Protein 6ZRN (pdb70)

Sequence (454 aa):
SLALHKVIMVGSGGVGKSALTLQFMYDEFVEDYEPTKADSYRKKVVLDGEEVQIDILDTAGLEDYAAIRDNYFRSGEGFLLVFSITEHESFTATAEFREQILRVKAEEDKIPLLVVGNKSDLEERRQVPVEEARSKAEEWGVQYVETSAKTRANVDKVFFDLMREIRTKKMSESLALHKVIMVGSSGGVGKSALTLQFMYDEFVEDYEPTKKADSYRKKVVLDGEEVQIDILDTAGLEDYAAIRDNYFRSGEGFLLVFSITEHESFTATAEFREQILRVVKAEEDKIPLLV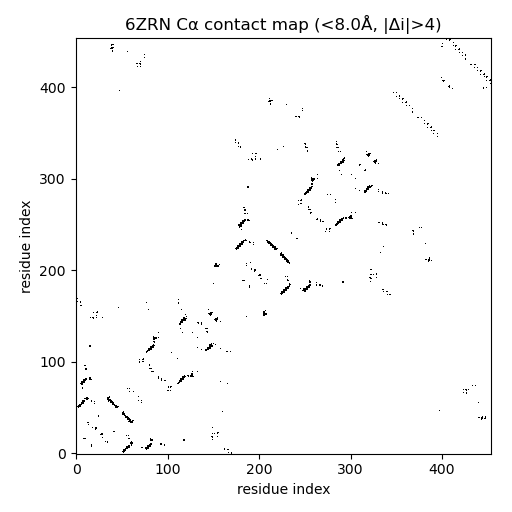VGNKSDLEERRQVPVEEARSKAEEWGVQYVETSAKTRRANVDKVFFDLMREIRTKKMSEQAGIKEEIRRQEFLLNSLHRDLQGGIKDLSKESSRMWEVLRILTALRRKLREGPLGSETQAGIKEEIRRQEFLLLNSLHRDLQGGIKDLSKESSRMWEVLRILTALRRKLR

B-factor: mean 30.76, std 12.09, range [12.63, 85.41]

Organism: Homo sapiens (NCBI:txid9606)

InterPro domains:
  IPR001806 Small GTPase [PF00071] (16-177)
  IPR001806 Small GTPase [PS51421] (10-206)
  IPR001806 Small GTPase [SM00174] (17-179)
  IPR005225 Small GTP-binding domain [TIGR00231] (16-169)
  IPR020849 Small GTPase, Ras-type [PTHR24070] (15-203)
  IPR027417 P-loop containing nucleoside triphosphate hydrolase [G3DSA:3.40.50.300] (8-185)
  IPR027417 P-loop containing nucleoside triphosphate hydrolase [SSF52540] (15-190)

Foldseek 3Di:
DLQEAEEEEDFAPPQCLVLLVCCVAPVDHDPDDDFDDKDKDKDWDQFPNRTHMYIYIYHGNPYDDLVVVLVSLLPHQAYEQEGEQLDVVRVVVSVVVVVSSCVSVVPDPDGQYEYEHEPVVVVVRGPHDPVNSQVVCVVVVHYYYYAYSVVGRCSVVVVSVSSVVSSVVVVVD/DLQEAEEEEAFAAPQCLVLLVCCVAPVDHDPDGDFDDKDKDKDWDQFPNRTHMYIYIYHGNDHPDLVVVLVSLLPHQAYEYTGEQLDVVRVVVSVVVVVSSCVSVVVDDPRQYEYEHEPVVVVVNGPHDPVNNCVVCVVVVHYYYYAYSVVGRCSVVVRSVSSVVSSVVVVVD/DVVLVVVLVVLVVVLVVLCVVPPPDDDDVVSVVVNVVSVVSNVVSVVVVVD/DLQPDQDLVSLVVSLVVLVVVLVVLCVVCVVPDDDVVSVVVNVVSVVSNVSSVVSND

Secondary structure (DSSP, 8-state):
-TTEEEEEEEE-TTSSHHHHHHHHHHS---------SEEEEEEEEEETTEEEEEEEEEE-TT-S-HHHHHHHHHH-SEEEEEEETT-HHHHHHHHHHHHHHHHHTTT-S---EEEEEE-GGGGGG--S-HHHHHHHHHHHT-EEEE--TTT-BTHHHHHHHHHHHHHHHHHH-/-TTEEEEEEE-STTSSHHHHHHHHHHS---S-B---SEEEEEEEEEETTEEEEEEEEEEPSS-S-HHHHHHHHHH-SEEEEEEETT-HHHHHHHHHHHHHHHHHTTT-SS--EEEEEE-GGGGGG--S-HHHHHHHHHHHT--EEE--TTT-TTHHHHHHHHHHHHHHHHHT-/-HHHHHHHHHHHHHHHHHHHHHTTPSP-HHHHHHHHHHHHHHHHHHHHHT-/-TT---SHHHHHHHHHHHHHHHHHHHHHHTT----HHHHHHHHHHHHHHHHHHHHH-

CATH classification: 3.40.50.300

Solvent-accessible surface area: 23017 Å² total; per-residue (Å²): 102,97,57,40,1,24,0,0,0,0,1,22,31,36,2,13,11,30,25,0,0,41,8,2,19,98,113,71,69,99,143,114,137,116,78,25,133,7,22,2,15,85,59,151,15,88,2,60,72,108,146,13,48,0,0,0,0,1,10,12,24,115,56,120,147,54,44,33,55,35,1,6,3,32,8,1,54,0,0,0,0,0,0,1,0,8,72,60,122,8,9,70,21,2,40,97,33,52,67,37,5,64,159,33,21,69,165,66,135,160,24,8,12,1,2,0,0,3,60,30,48,46,71,140,148,55,89,0,53,46,117,67,0,118,65,69,1,121,129,32,69,26,113,27,11,34,0,0,3,106,53,82,5,22,1,35,66,0,0,39,33,0,0,84,64,2,52,79,75,25,114,95,172,100,84,59,40,0,22,0,0,0,0,0,23,40,28,0,13,12,31,25,0,0,39,8,1,21,87,106,69,67,94,122,66,49,54,66,28,121,5,24,2,15,85,60,136,14,97,2,85,67,120,128,12,60,0,0,0,0,1,9,13,17,127,30,98,150,60,26,35,49,48,9,7,5,53,5,2,52,0,0,0,0,0,0,2,0,26,60,58,111,2,12,80,31,2,46,96,30,50,75,26,1,60,138,34,15,79,129,49,117,181,18,9,14,2,3,0,0,3,50,30,57,75,80,153,165,56,98,0,66,43,123,67,0,115,61,65,2,132,125,33,66,35,72,21,6,35,0,0,3,119,78,75,45,66,0,71,87,0,0,40,19,0,0,80,87,2,57,83,48,32,124,98,152,161,66,60,43,85,87,50,17,131,132,15,78,154,45,23,98,23,10,12,162,56,10,108,84,27,163,71,48,128,90,72,7,54,96,0,0,68,0,1,47,62,2,6,59,30,71,91,125,71,161,154,104,49,77,52,35,148,85,111,77,24,6,106,62,26,17,136,118,13,61,144,74,24,86,48,18,8,154,83,5,100,58,40,146,96,54,128,88,67,7,57,102,0,1,70,0,0,51,28,2,10,29,0,54,102,74,46,211

Nearest PDB structures (foldseek):
  6zqt-assembly2_B  TM=1.003E+00  e=2.811E-34  Homo sapiens
  1c1y-assembly1_A  TM=9.770E-01  e=7.452E-22  Homo sapiens
  7c7j-assembly2_B  TM=9.730E-01  e=6.985E-22  Homo sapiens
  3brw-assembly4_D  TM=9.735E-01  e=1.519E-21  Homo sapiens
  3kuc-assembly1_A  TM=9.618E-01  e=9.049E-22  Homo sapiens

Structure (mmCIF, N/CA/C/O backbone):
data_6ZRN
#
_entry.id   6ZRN
#
_cell.length_a   47.196
_cell.length_b   77.517
_cell.length_c   65.767
_cell.angle_alpha   90.000
_cell.angle_beta   90.070
_cell.angle_gamma   90.000
#
_symmetry.space_group_name_H-M   'P 1 21 1'
#
loop_
_entity.id
_entity.type
_entity.pdbx_description
1 polymer 'Ras-related protein Ral-B'
2 polymer 'RalA-binding protein 1'
3 non-polymer 'PHOSPHOAMINOPHOSPHONIC ACID-GUANYLATE ESTER'
4 non-polymer 'MAGNESIUM ION'
5 non-polymer GLYCEROL
6 water water
#
loop_
_atom_site.group_PDB
_atom_site.id
_atom_site.type_symbol
_atom_site.label_atom_id
_atom_site.label_alt_id
_atom_site.label_comp_id
_atom_site.label_asym_id
_atom_site.label_entity_id
_atom_site.label_seq_id
_atom_site.pdbx_PDB_ins_code
_atom_site.Cartn_x
_atom_site.Cartn_y
_atom_site.Cartn_z
_atom_site.occupancy
_atom_site.B_iso_or_equiv
_atom_site.auth_seq_id
_atom_site.auth_comp_id
_atom_site.auth_asym_id
_atom_site.auth_atom_id
_atom_site.pdbx_PDB_model_num
ATOM 1 N N . SER A 1 11 ? 16.767 8.706 -14.923 1.00 53.45 11 SER A N 1
ATOM 2 C CA . SER A 1 11 ? 15.862 7.566 -14.867 1.00 47.98 11 SER A CA 1
ATOM 3 C C . SER A 1 11 ? 15.164 7.482 -13.512 1.00 48.72 11 SER A C 1
ATOM 4 O O . SER A 1 11 ? 15.782 7.705 -12.469 1.00 44.25 11 SER A O 1
ATOM 7 N N . LEU A 1 12 ? 13.871 7.152 -13.533 1.00 45.19 12 LEU A N 1
ATOM 8 C CA . LEU A 1 12 ? 13.127 6.957 -12.296 1.00 48.25 12 LEU A CA 1
ATOM 9 C C . LEU A 1 12 ? 13.539 5.696 -11.551 1.00 47.18 12 LEU A C 1
ATOM 10 O O . LEU A 1 12 ? 13.103 5.501 -10.411 1.00 50.68 12 LEU A O 1
ATOM 15 N N . ALA A 1 13 ? 14.355 4.839 -12.159 1.00 46.88 13 ALA A N 1
ATOM 16 C CA . ALA A 1 13 ? 14.783 3.607 -11.512 1.00 42.66 13 ALA A CA 1
ATOM 17 C C . ALA A 1 13 ? 16.097 3.752 -10.755 1.00 40.67 13 ALA A C 1
ATOM 18 O O . ALA A 1 13 ? 16.480 2.826 -10.034 1.00 38.97 13 ALA A O 1
ATOM 20 N N . LEU A 1 14 ? 16.788 4.885 -10.883 1.00 34.82 14 LEU A N 1
ATOM 21 C CA . LEU A 1 14 ? 18.104 5.053 -10.278 1.00 35.61 14 LEU A CA 1
ATOM 22 C C . LEU A 1 14 ? 18.183 6.450 -9.687 1.00 34.20 14 LEU A C 1
ATOM 23 O O . LEU A 1 14 ? 18.045 7.434 -10.416 1.00 35.61 14 LEU A O 1
ATOM 28 N N . HIS A 1 15 ? 18.393 6.540 -8.375 1.00 28.53 15 HIS A N 1
ATOM 29 C CA . HIS A 1 15 ? 18.464 7.825 -7.685 1.00 28.32 15 HIS A CA 1
ATOM 30 C C . HIS A 1 15 ? 19.889 8.047 -7.189 1.00 30.44 15 HIS A C 1
ATOM 31 O O . HIS A 1 15 ? 20.413 7.232 -6.425 1.00 29.11 15 HIS A O 1
ATOM 38 N N . LYS A 1 16 ? 20.502 9.160 -7.608 1.00 25.59 16 LYS A N 1
ATOM 39 C CA . LYS A 1 16 ? 21.908 9.454 -7.325 1.00 21.48 16 LYS A CA 1
ATOM 40 C C . LYS A 1 16 ? 21.982 10.456 -6.173 1.00 26.32 16 LYS A C 1
ATOM 41 O O . LYS A 1 16 ? 21.645 11.631 -6.341 1.00 27.62 16 LYS A O 1
ATOM 47 N N . VAL A 1 17 ? 22.428 9.987 -5.008 1.00 22.33 17 VAL A N 1
ATOM 48 C CA . VAL A 1 17 ? 22.492 10.780 -3.786 1.00 21.25 17 VAL A CA 1
ATOM 49 C C . VAL A 1 17 ? 23.950 11.077 -3.460 1.00 19.71 17 VAL A C 1
ATOM 50 O O . VAL A 1 17 ? 24.806 10.189 -3.545 1.00 20.62 17 VAL A O 1
ATOM 54 N N . ILE A 1 18 ? 24.231 12.316 -3.041 1.00 18.26 18 ILE A N 1
ATOM 55 C CA . ILE A 1 18 ? 25.582 12.721 -2.655 1.00 18.56 18 ILE A CA 1
ATOM 56 C C . ILE A 1 18 ? 25.579 13.119 -1.189 1.00 18.16 18 ILE A C 1
ATOM 57 O O . ILE A 1 18 ? 24.737 13.913 -0.763 1.00 21.35 18 ILE A O 1
ATOM 62 N N . MET A 1 19 ? 26.522 12.574 -0.424 1.00 18.09 19 MET A N 1
ATOM 63 C CA . MET A 1 19 ? 26.712 12.976 0.966 1.00 20.60 19 MET A CA 1
ATOM 64 C C . MET A 1 19 ? 27.689 14.144 0.999 1.00 20.74 19 MET A C 1
ATOM 65 O O . MET A 1 19 ? 28.820 14.018 0.522 1.00 21.66 19 MET A O 1
ATOM 70 N N . VAL A 1 20 ? 27.264 15.266 1.584 1.00 19.59 20 VAL A N 1
ATOM 71 C CA . VAL A 1 20 ? 28.054 16.490 1.619 1.00 20.95 20 VAL A CA 1
ATOM 72 C C . VAL A 1 20 ? 28.165 16.978 3.059 1.00 18.36 20 VAL A C 1
ATOM 73 O O . VAL A 1 20 ? 27.194 16.929 3.821 1.00 21.36 20 VAL A O 1
ATOM 77 N N . GLY A 1 21 ? 29.350 17.427 3.439 1.00 19.26 21 GLY A N 1
ATOM 78 C CA . GLY A 1 21 ? 29.508 18.040 4.743 1.00 18.56 21 GLY A CA 1
ATOM 79 C C . GLY A 1 21 ? 30.940 17.968 5.210 1.00 17.72 21 GLY A C 1
ATOM 80 O O . GLY A 1 21 ? 31.792 17.344 4.590 1.00 22.04 21 GLY A O 1
ATOM 81 N N . SER A 1 22 ? 31.187 18.634 6.337 1.00 19.37 22 SER A N 1
ATOM 82 C CA . SER A 1 22 ? 32.549 18.752 6.847 1.00 22.30 22 SER A CA 1
ATOM 83 C C . SER A 1 22 ? 33.114 17.414 7.315 1.00 24.00 22 SER A C 1
ATOM 84 O O . SER A 1 22 ? 32.396 16.436 7.545 1.00 21.03 22 SER A O 1
ATOM 87 N N . GLY A 1 23 ? 34.435 17.394 7.465 1.00 21.52 23 GLY A N 1
ATOM 88 C CA . GLY A 1 23 ? 35.139 16.242 7.988 1.00 22.76 23 GLY A CA 1
ATOM 89 C C . GLY A 1 23 ? 34.647 15.774 9.343 1.00 22.70 23 GLY A C 1
ATOM 90 O O . GLY A 1 23 ? 34.432 16.579 10.260 1.00 23.29 23 GLY A O 1
ATOM 91 N N . GLY A 1 24 ? 34.439 14.468 9.477 1.00 18.56 24 GLY A N 1
ATOM 92 C CA . GLY A 1 24 ? 34.088 13.896 10.760 1.00 18.16 24 GLY A CA 1
ATOM 93 C C . GLY A 1 24 ? 32.634 13.990 11.173 1.00 18.09 24 GLY A C 1
ATOM 94 O O . GLY A 1 24 ? 32.314 13.606 12.300 1.00 20.34 24 GLY A O 1
ATOM 95 N N . VAL A 1 25 ? 31.734 14.456 10.309 1.00 16.31 25 VAL A N 1
ATOM 96 C CA . VAL A 1 25 ? 30.346 14.614 10.747 1.00 16.35 25 VAL A CA 1
ATOM 97 C C . VAL A 1 25 ? 29.547 13.318 10.733 1.00 16.19 25 VAL A C 1
ATOM 98 O O . VAL A 1 25 ? 28.470 13.272 11.340 1.00 15.66 25 VAL A O 1
ATOM 102 N N . GLY A 1 26 ? 30.024 12.287 10.044 1.00 16.92 26 GLY A N 1
ATOM 103 C CA . GLY A 1 26 ? 29.325 11.031 9.922 1.00 16.39 26 GLY A CA 1
ATOM 104 C C . GLY A 1 26 ? 28.752 10.703 8.547 1.00 18.29 26 GLY A C 1
ATOM 105 O O . GLY A 1 26 ? 27.825 9.886 8.475 1.00 14.74 26 GLY A O 1
ATOM 106 N N . LYS A 1 27 ? 29.241 11.330 7.471 1.00 16.18 27 LYS A N 1
ATOM 107 C CA . LYS A 1 27 ? 28.777 10.986 6.125 1.00 15.37 27 LYS A CA 1
ATOM 108 C C . LYS A 1 27 ? 28.971 9.501 5.834 1.00 18.33 27 LYS A C 1
ATOM 109 O O . LYS A 1 27 ? 28.046 8.808 5.382 1.00 15.81 27 LYS A O 1
ATOM 115 N N . SER A 1 28 ? 30.176 8.992 6.088 1.00 15.06 28 SER A N 1
ATOM 116 C CA . SER A 1 28 ? 30.452 7.592 5.793 1.00 15.56 28 SER A CA 1
ATOM 117 C C . SER A 1 28 ? 29.695 6.674 6.747 1.00 15.36 28 SER A C 1
ATOM 118 O O . SER A 1 28 ? 29.165 5.635 6.335 1.00 19.40 28 SER A O 1
ATOM 121 N N . ALA A 1 29 ? 29.635 7.054 8.024 1.00 18.07 29 ALA A N 1
ATOM 122 C CA . ALA A 1 29 ? 28.905 6.257 9.005 1.00 16.70 29 ALA A CA 1
ATOM 123 C C . ALA A 1 29 ? 27.429 6.130 8.644 1.00 15.26 29 ALA A C 1
ATOM 124 O O . ALA A 1 29 ? 26.863 5.039 8.727 1.00 17.62 29 ALA A O 1
ATOM 126 N N . LEU A 1 30 ? 26.796 7.215 8.202 1.00 15.36 30 LEU A N 1
ATOM 127 C CA . LEU A 1 30 ? 25.402 7.115 7.778 1.00 14.43 30 LEU A CA 1
ATOM 128 C C . LEU A 1 30 ? 25.261 6.212 6.560 1.00 16.20 30 LEU A C 1
ATOM 129 O O . LEU A 1 30 ? 24.349 5.369 6.502 1.00 15.24 30 LEU A O 1
ATOM 134 N N . THR A 1 31 ? 26.154 6.383 5.576 1.00 16.16 31 THR A N 1
ATOM 135 C CA . THR A 1 31 ? 26.130 5.563 4.366 1.00 16.42 31 THR A CA 1
ATOM 136 C C . THR A 1 31 ? 26.284 4.085 4.703 1.00 19.11 31 THR A C 1
ATOM 137 O O . THR A 1 31 ? 25.545 3.241 4.183 1.00 18.25 31 THR A O 1
ATOM 141 N N . LEU A 1 32 ? 27.251 3.748 5.565 1.00 17.93 32 LEU A N 1
ATOM 142 C CA . LEU A 1 32 ? 27.531 2.344 5.855 1.00 20.09 32 LEU A CA 1
ATOM 143 C C . LEU A 1 32 ? 26.453 1.707 6.735 1.00 18.77 32 LEU A C 1
ATOM 144 O O . LEU A 1 32 ? 26.210 0.494 6.634 1.00 18.18 32 LEU A O 1
ATOM 149 N N . GLN A 1 33 ? 25.833 2.485 7.626 1.00 16.70 33 GLN A N 1
ATOM 150 C CA . GLN A 1 33 ? 24.683 1.988 8.386 1.00 16.77 33 GLN A CA 1
ATOM 151 C C . GLN A 1 33 ? 23.517 1.698 7.448 1.00 18.72 33 GLN A C 1
ATOM 152 O O . GLN A 1 33 ? 22.906 0.632 7.508 1.00 21.69 33 GLN A O 1
ATOM 158 N N . PHE A 1 34 ? 23.236 2.619 6.521 1.00 18.30 34 PHE A N 1
ATOM 159 C CA . PHE A 1 34 ? 22.175 2.380 5.549 1.00 19.50 34 PHE A CA 1
ATOM 160 C C . PHE A 1 34 ? 22.489 1.185 4.651 1.00 25.64 34 PHE A C 1
ATOM 161 O O . PHE A 1 34 ? 21.618 0.333 4.414 1.00 22.29 34 PHE A O 1
ATOM 169 N N . MET A 1 35 ? 23.736 1.097 4.155 1.00 20.46 35 MET A N 1
ATOM 170 C CA . MET A 1 35 ? 24.104 0.080 3.167 1.00 20.88 35 MET A CA 1
ATOM 171 C C . MET A 1 35 ? 24.149 -1.309 3.787 1.00 23.10 35 MET A C 1
ATOM 172 O O . MET A 1 35 ? 23.590 -2.264 3.236 1.00 25.06 35 MET A O 1
ATOM 177 N N . TYR A 1 36 ? 24.809 -1.433 4.937 1.00 21.45 36 TYR A N 1
ATOM 178 C CA . TYR A 1 36 ? 25.229 -2.723 5.463 1.00 23.06 36 TYR A CA 1
ATOM 179 C C . TYR A 1 36 ? 24.837 -2.973 6.909 1.00 27.62 36 TYR A C 1
ATOM 180 O O . TYR A 1 36 ? 25.218 -4.017 7.454 1.00 28.16 36 TYR A O 1
ATOM 189 N N . ASP A 1 37 ? 24.103 -2.052 7.548 1.00 23.95 37 ASP A N 1
ATOM 190 C CA . ASP A 1 37 ? 23.676 -2.191 8.936 1.00 25.88 37 ASP A CA 1
ATOM 191 C C . ASP A 1 37 ? 24.851 -2.331 9.898 1.00 29.32 37 ASP A C 1
ATOM 192 O O . ASP A 1 37 ? 24.757 -3.022 10.914 1.00 33.71 37 ASP A O 1
ATOM 197 N N . GLU A 1 38 ? 25.959 -1.667 9.594 1.00 25.29 38 GLU A N 1
ATOM 198 C CA . GLU A 1 38 ? 27.151 -1.714 10.425 1.00 31.33 38 GLU A CA 1
ATOM 199 C C . GLU A 1 38 ? 27.522 -0.311 10.886 1.00 27.80 38 GLU A C 1
ATOM 200 O O . GLU A 1 38 ? 27.211 0.675 10.218 1.00 27.34 38 GLU A O 1
ATOM 206 N N . PHE A 1 39 ? 28.192 -0.242 12.036 1.00 25.95 39 PHE A N 1
ATOM 207 C CA . PHE A 1 39 ? 28.745 1.001 12.559 1.00 24.46 39 PHE A CA 1
ATOM 208 C C . PHE A 1 39 ? 30.009 0.682 13.344 1.00 25.20 39 PHE A C 1
ATOM 209 O O . PHE A 1 39 ? 29.999 -0.195 14.214 1.00 28.50 39 PHE A O 1
ATOM 217 N N . VAL A 1 40 ? 31.076 1.416 13.065 1.00 28.95 40 VAL A N 1
ATOM 218 C CA . VAL A 1 40 ? 32.294 1.337 13.860 1.00 33.77 40 VAL A CA 1
ATOM 219 C C . VAL A 1 40 ? 32.726 2.746 14.230 1.00 29.92 40 VAL A C 1
ATOM 220 O O . VAL A 1 40 ? 32.476 3.711 13.497 1.00 27.91 40 VAL A O 1
ATOM 224 N N . GLU A 1 41 ? 33.360 2.863 15.394 1.00 30.61 41 GLU A N 1
ATOM 225 C CA . GLU A 1 41 ? 33.840 4.160 15.847 1.00 37.46 41 GLU A CA 1
ATOM 226 C C . GLU A 1 41 ? 35.162 4.554 15.207 1.00 33.14 41 GLU A C 1
ATOM 227 O O . GLU A 1 41 ? 35.581 5.707 15.347 1.00 36.02 41 GLU A O 1
ATOM 233 N N . ASP A 1 42 ? 35.821 3.640 14.493 1.00 27.85 42 ASP A N 1
ATOM 234 C CA . ASP A 1 42 ? 37.116 3.955 13.908 1.00 30.23 42 ASP A CA 1
ATOM 235 C C . ASP A 1 42 ? 36.946 4.983 12.796 1.00 32.96 42 ASP A C 1
ATOM 236 O O . ASP A 1 42 ? 36.120 4.813 11.894 1.00 40.10 42 ASP A O 1
ATOM 241 N N . TYR A 1 43 ? 37.726 6.054 12.866 1.00 21.66 43 TYR A N 1
ATOM 242 C CA . TYR A 1 43 ? 37.669 7.120 11.873 1.00 22.50 43 TYR A CA 1
ATOM 243 C C . TYR A 1 43 ? 38.686 6.853 10.767 1.00 28.80 43 TYR A C 1
ATOM 244 O O . TYR A 1 43 ? 39.893 6.775 11.027 1.00 26.42 43 TYR A O 1
ATOM 253 N N . GLU A 1 44 ? 38.201 6.749 9.537 1.00 23.38 44 GLU A N 1
ATOM 254 C CA . GLU A 1 44 ? 39.052 6.722 8.350 1.00 24.80 44 GLU A CA 1
ATOM 255 C C . GLU A 1 44 ? 38.546 7.825 7.437 1.00 23.28 44 GLU A C 1
ATOM 256 O O . GLU A 1 44 ? 37.457 7.681 6.848 1.00 23.34 44 GLU A O 1
ATOM 262 N N . PRO A 1 45 ? 39.273 8.935 7.300 1.00 22.91 45 PRO A N 1
ATOM 263 C CA . PRO A 1 45 ? 38.783 10.013 6.436 1.00 19.80 45 PRO A CA 1
ATOM 264 C C . PRO A 1 45 ? 38.648 9.521 5.007 1.00 26.88 45 PRO A C 1
ATOM 265 O O . PRO A 1 45 ? 39.474 8.756 4.505 1.00 24.50 45 PRO A O 1
ATOM 269 N N . THR A 1 46 ? 37.575 9.950 4.366 1.00 21.15 46 THR A N 1
ATOM 270 C CA . THR A 1 46 ? 37.256 9.487 3.029 1.00 20.56 46 THR A CA 1
ATOM 271 C C . THR A 1 46 ? 38.021 10.308 1.996 1.00 21.24 46 THR A C 1
ATOM 272 O O . THR A 1 46 ? 38.300 11.493 2.195 1.00 22.67 46 THR A O 1
ATOM 276 N N . LYS A 1 47 ? 38.392 9.649 0.899 1.00 24.17 47 LYS A N 1
ATOM 277 C CA . LYS A 1 47 ? 38.781 10.358 -0.316 1.00 28.52 47 LYS A CA 1
ATOM 278 C C . LYS A 1 47 ? 37.578 10.522 -1.235 1.00 23.96 47 LYS A C 1
ATOM 279 O O . LYS A 1 47 ? 37.128 11.641 -1.490 1.00 27.30 47 LYS A O 1
ATOM 285 N N . ALA A 1 48 ? 37.039 9.408 -1.725 1.00 22.48 48 ALA A N 1
ATOM 286 C CA . ALA A 1 48 ? 35.721 9.367 -2.342 1.00 23.22 48 ALA A CA 1
ATOM 287 C C . ALA A 1 48 ? 35.316 7.908 -2.444 1.00 19.45 48 ALA A C 1
ATOM 288 O O . ALA A 1 48 ? 36.128 7.064 -2.849 1.00 23.19 48 ALA A O 1
ATOM 290 N N . ASP A 1 49 ? 34.088 7.595 -2.050 1.00 21.74 49 ASP A N 1
ATOM 291 C CA . ASP A 1 49 ? 33.581 6.238 -2.108 1.00 19.68 49 ASP A CA 1
ATOM 292 C C . ASP A 1 49 ? 32.185 6.246 -2.714 1.00 21.01 49 ASP A C 1
ATOM 293 O O . ASP A 1 49 ? 31.487 7.263 -2.716 1.00 20.88 49 ASP A O 1
ATOM 298 N N . SER A 1 50 ? 31.770 5.093 -3.237 1.00 18.19 50 SER A N 1
ATOM 299 C CA . SER A 1 50 ? 30.451 5.020 -3.844 1.00 19.31 50 SER A CA 1
ATOM 300 C C . SER A 1 50 ? 29.864 3.636 -3.634 1.00 21.97 50 SER A C 1
ATOM 301 O O . SER A 1 50 ? 30.593 2.655 -3.482 1.00 19.27 50 SER A O 1
ATOM 304 N N . TYR A 1 51 ? 28.532 3.589 -3.624 1.00 20.46 51 TYR A N 1
ATOM 305 C CA . TYR A 1 51 ? 27.756 2.410 -3.269 1.00 19.44 51 TYR A CA 1
ATOM 306 C C . TYR A 1 51 ? 26.494 2.396 -4.114 1.00 23.40 51 TYR A C 1
ATOM 307 O O . TYR A 1 51 ? 26.024 3.434 -4.581 1.00 21.93 51 TYR A O 1
ATOM 316 N N . ARG A 1 52 ? 25.938 1.199 -4.300 1.00 24.44 52 ARG A N 1
ATOM 317 C CA . ARG A 1 52 ? 24.659 1.037 -4.981 1.00 22.04 52 ARG A CA 1
ATOM 318 C C . ARG A 1 52 ? 23.864 -0.033 -4.246 1.00 23.00 52 ARG A C 1
ATOM 319 O O . ARG A 1 52 ? 24.420 -1.073 -3.881 1.00 23.81 52 ARG A O 1
ATOM 327 N N . LYS A 1 53 ? 22.578 0.225 -4.029 1.00 24.48 53 LYS A N 1
ATOM 328 C CA . LYS A 1 53 ? 21.706 -0.691 -3.304 1.00 30.22 53 LYS A CA 1
ATOM 329 C C . LYS A 1 53 ? 20.363 -0.765 -4.009 1.00 32.35 53 LYS A C 1
ATOM 330 O O . LYS A 1 53 ? 19.864 0.242 -4.518 1.00 25.19 53 LYS A O 1
ATOM 336 N N . LYS A 1 54 ? 19.781 -1.960 -4.037 1.00 30.27 54 LYS A N 1
ATOM 337 C CA . LYS A 1 54 ? 18.411 -2.136 -4.496 1.00 28.15 54 LYS A CA 1
ATOM 338 C C . LYS A 1 54 ? 17.488 -2.019 -3.293 1.00 31.48 54 LYS A C 1
ATOM 339 O O . LYS A 1 54 ? 17.706 -2.673 -2.269 1.00 33.43 54 LYS A O 1
ATOM 345 N N . VAL A 1 55 ? 16.474 -1.164 -3.408 1.00 29.00 55 VAL A N 1
ATOM 346 C CA . VAL A 1 55 ? 15.524 -0.917 -2.334 1.00 31.83 55 VAL A CA 1
ATOM 347 C C . VAL A 1 55 ? 14.131 -0.871 -2.944 1.00 32.06 55 VAL A C 1
ATOM 348 O O . VAL A 1 55 ? 13.963 -0.795 -4.161 1.00 34.57 55 VAL A O 1
ATOM 352 N N . VAL A 1 56 ? 13.127 -0.922 -2.082 1.00 36.70 56 VAL A N 1
ATOM 353 C CA . VAL A 1 56 ? 11.739 -0.778 -2.498 1.00 41.86 56 VAL A CA 1
ATOM 354 C C . VAL A 1 56 ? 11.236 0.540 -1.936 1.00 35.35 56 VAL A C 1
ATOM 355 O O . VAL A 1 56 ? 11.122 0.711 -0.715 1.00 36.71 56 VAL A O 1
ATOM 359 N N . LEU A 1 57 ? 10.934 1.472 -2.822 1.00 40.51 57 LEU A N 1
ATOM 360 C CA . LEU A 1 57 ? 10.482 2.800 -2.445 1.00 41.67 57 LEU A CA 1
ATOM 361 C C . LEU A 1 57 ? 9.007 2.899 -2.807 1.00 38.49 57 LEU A C 1
ATOM 362 O O . LEU A 1 57 ? 8.654 2.921 -3.991 1.00 43.45 57 LEU A O 1
ATOM 367 N N . ASP A 1 58 ? 8.152 2.944 -1.787 1.00 47.38 58 ASP A N 1
ATOM 368 C CA . ASP A 1 58 ? 6.709 3.076 -1.979 1.00 46.85 58 ASP A CA 1
ATOM 369 C C . ASP A 1 58 ? 6.180 1.998 -2.923 1.00 47.19 58 ASP A C 1
ATOM 370 O O . ASP A 1 58 ? 5.471 2.271 -3.894 1.00 48.87 58 ASP A O 1
ATOM 375 N N . GLY A 1 59 ? 6.565 0.755 -2.641 1.00 47.94 59 GLY A N 1
ATOM 376 C CA . GLY A 1 59 ? 6.131 -0.382 -3.417 1.00 49.57 59 GLY A CA 1
ATOM 377 C C . GLY A 1 59 ? 6.816 -0.569 -4.753 1.00 47.99 59 GLY A C 1
ATOM 378 O O . GLY A 1 59 ? 6.458 -1.501 -5.481 1.00 47.86 59 GLY A O 1
ATOM 379 N N . GLU A 1 60 ? 7.787 0.269 -5.102 1.00 47.16 60 GLU A N 1
ATOM 380 C CA . GLU A 1 60 ? 8.457 0.191 -6.393 1.00 43.23 60 GLU A CA 1
ATOM 381 C C . GLU A 1 60 ? 9.926 -0.164 -6.212 1.00 46.42 60 GLU A C 1
ATOM 382 O O . GLU A 1 60 ? 10.615 0.405 -5.359 1.00 42.03 60 GLU A O 1
ATOM 388 N N . GLU A 1 61 ? 10.398 -1.104 -7.027 1.00 41.21 61 GLU A N 1
ATOM 389 C CA . GLU A 1 61 ? 11.776 -1.577 -6.964 1.00 47.87 61 GLU A CA 1
ATOM 390 C C . GLU A 1 61 ? 12.682 -0.577 -7.672 1.00 39.13 61 GLU A C 1
ATOM 391 O O . GLU A 1 61 ? 12.530 -0.340 -8.873 1.00 45.18 61 GLU A O 1
ATOM 397 N N . VAL A 1 62 ? 13.619 0.016 -6.928 1.00 40.03 62 VAL A N 1
ATOM 398 C CA . VAL A 1 62 ? 14.516 1.041 -7.448 1.00 33.33 62 VAL A CA 1
ATOM 399 C C . VAL A 1 62 ? 15.935 0.756 -6.966 1.00 31.17 62 VAL A C 1
ATOM 400 O O . VAL A 1 62 ? 16.171 -0.092 -6.105 1.00 36.29 62 VAL A O 1
ATOM 404 N N . GLN A 1 63 ? 16.887 1.491 -7.531 1.00 29.37 63 GLN A N 1
ATOM 405 C CA . GLN A 1 63 ? 18.267 1.456 -7.077 1.00 30.61 63 GLN A CA 1
ATOM 406 C C . GLN A 1 63 ? 18.677 2.839 -6.587 1.00 28.73 63 GLN A C 1
ATOM 407 O O . GLN A 1 63 ? 18.343 3.858 -7.205 1.00 30.31 63 GLN A O 1
ATOM 413 N N . ILE A 1 64 ? 19.389 2.874 -5.466 1.00 26.00 64 ILE A N 1
ATOM 414 C CA . ILE A 1 64 ? 19.999 4.098 -4.970 1.00 22.98 64 ILE A CA 1
ATOM 415 C C . ILE A 1 64 ? 21.511 3.995 -5.137 1.00 26.34 64 ILE A C 1
ATOM 416 O O . ILE A 1 64 ? 22.124 2.979 -4.782 1.00 25.50 64 ILE A O 1
ATOM 421 N N . ASP A 1 65 ? 22.098 5.026 -5.728 1.00 25.20 65 ASP A N 1
ATOM 422 C CA . ASP A 1 65 ? 23.540 5.184 -5.830 1.00 22.54 65 ASP A CA 1
ATOM 423 C C . ASP A 1 65 ? 23.920 6.276 -4.841 1.00 21.97 65 ASP A C 1
ATOM 424 O O . ASP A 1 65 ? 23.276 7.323 -4.805 1.00 25.08 65 ASP A O 1
ATOM 429 N N . ILE A 1 66 ? 24.939 6.030 -4.028 1.00 21.99 66 ILE A N 1
ATOM 430 C CA . ILE A 1 66 ? 25.393 7.012 -3.051 1.00 19.75 66 ILE A CA 1
ATOM 431 C C . ILE A 1 66 ? 26.848 7.333 -3.347 1.00 19.26 66 ILE A C 1
ATOM 432 O O . ILE A 1 66 ? 27.681 6.422 -3.415 1.00 20.51 66 ILE A O 1
ATOM 437 N N . LEU A 1 67 ? 27.157 8.621 -3.495 1.00 20.52 67 LEU A N 1
ATOM 438 C CA . LEU A 1 67 ? 28.534 9.084 -3.524 1.00 19.13 67 LEU A CA 1
ATOM 439 C C . LEU A 1 67 ? 28.850 9.738 -2.180 1.00 17.11 67 LEU A C 1
ATOM 440 O O . LEU A 1 67 ? 28.223 10.731 -1.791 1.00 19.99 67 LEU A O 1
ATOM 445 N N . ASP A 1 68 ? 29.846 9.188 -1.502 1.00 19.67 68 ASP A N 1
ATOM 446 C CA . ASP A 1 68 ? 30.284 9.627 -0.183 1.00 22.20 68 ASP A CA 1
ATOM 447 C C . ASP A 1 68 ? 31.557 10.449 -0.395 1.00 23.52 68 ASP A C 1
ATOM 448 O O . ASP A 1 68 ? 32.606 9.906 -0.769 1.00 21.66 68 ASP A O 1
ATOM 453 N N . THR A 1 69 ? 31.458 11.763 -0.196 1.00 18.71 69 THR A N 1
ATOM 454 C CA . THR A 1 69 ? 32.547 12.675 -0.529 1.00 24.18 69 THR A CA 1
ATOM 455 C C . THR A 1 69 ? 33.498 12.871 0.651 1.00 26.54 69 THR A C 1
ATOM 456 O O . THR A 1 69 ? 33.204 12.523 1.797 1.00 23.68 69 THR A O 1
ATOM 460 N N . ALA A 1 70 ? 34.658 13.451 0.351 1.00 22.59 70 ALA A N 1
ATOM 461 C CA . ALA A 1 70 ? 35.618 13.836 1.380 1.00 27.37 70 ALA A CA 1
ATOM 462 C C . ALA A 1 70 ? 35.207 15.165 2.000 1.00 25.24 70 ALA A C 1
ATOM 463 O O . ALA A 1 70 ? 35.009 16.154 1.288 1.00 26.69 70 ALA A O 1
ATOM 465 N N . GLY A 1 71 ? 35.083 15.189 3.329 1.00 21.56 71 GLY A N 1
ATOM 466 C CA . GLY A 1 71 ? 34.968 16.458 4.029 1.00 22.64 71 GLY A CA 1
ATOM 467 C C . GLY A 1 71 ? 36.269 17.232 4.026 1.00 23.69 71 GLY A C 1
ATOM 468 O O . GLY A 1 71 ? 36.263 18.458 4.138 1.00 28.88 71 GLY A O 1
ATOM 469 N N . LEU A 1 72 ? 37.395 16.532 3.888 1.00 23.52 72 LEU A N 1
ATOM 470 C CA . LEU A 1 72 ? 38.703 17.171 3.793 1.00 24.24 72 LEU A CA 1
ATOM 471 C C . LEU A 1 72 ? 39.230 17.080 2.364 1.00 31.43 72 LEU A C 1
ATOM 472 O O . LEU A 1 72 ? 40.345 16.597 2.136 1.00 42.09 72 LEU A O 1
ATOM 477 N N . GLU A 1 73 ? 38.441 17.550 1.401 1.00 33.66 73 GLU A N 1
ATOM 478 C CA . GLU A 1 73 ? 38.796 17.442 -0.011 1.00 37.08 73 GLU A CA 1
ATOM 479 C C . GLU A 1 73 ? 39.864 18.469 -0.385 1.00 48.47 73 GLU A C 1
ATOM 480 O O . GLU A 1 73 ? 39.899 19.585 0.143 1.00 46.43 73 GLU A O 1
ATOM 486 N N . ASP A 1 74 ? 40.741 18.074 -1.313 1.00 49.97 74 ASP A N 1
ATOM 487 C CA . ASP A 1 74 ? 41.885 18.901 -1.692 1.00 53.30 74 ASP A CA 1
ATOM 488 C C . ASP A 1 74 ? 41.524 19.930 -2.761 1.00 47.48 74 ASP A C 1
ATOM 489 O O . ASP A 1 74 ? 41.749 21.130 -2.582 1.00 53.23 74 ASP A O 1
ATOM 494 N N . TYR A 1 75 ? 40.973 19.479 -3.886 1.00 46.05 75 TYR A N 1
ATOM 495 C CA . TYR A 1 75 ? 40.801 20.316 -5.068 1.00 43.62 75 TYR A CA 1
ATOM 496 C C . TYR A 1 75 ? 39.332 20.659 -5.269 1.00 32.55 75 TYR A C 1
ATOM 497 O O . TYR A 1 75 ? 38.468 19.774 -5.221 1.00 33.52 75 TYR A O 1
ATOM 506 N N . ALA A 1 76 ? 39.058 21.944 -5.514 1.00 32.97 76 ALA A N 1
ATOM 507 C CA . ALA A 1 76 ? 37.693 22.379 -5.790 1.00 32.43 76 ALA A CA 1
ATOM 508 C C . ALA A 1 76 ? 37.158 21.788 -7.089 1.00 32.64 76 ALA A C 1
ATOM 509 O O . ALA A 1 76 ? 35.950 21.551 -7.206 1.00 33.26 76 ALA A O 1
ATOM 511 N N . ALA A 1 77 ? 38.027 21.548 -8.075 1.00 30.85 77 ALA A N 1
ATOM 512 C CA . ALA A 1 77 ? 37.562 20.958 -9.327 1.00 29.67 77 ALA A CA 1
ATOM 513 C C . ALA A 1 77 ? 37.025 19.550 -9.109 1.00 25.94 77 ALA A C 1
ATOM 514 O O . ALA A 1 77 ? 36.014 19.168 -9.712 1.00 25.87 77 ALA A O 1
ATOM 516 N N . ILE A 1 78 ? 37.693 18.765 -8.251 1.00 29.55 78 ILE A N 1
ATOM 517 C CA . ILE A 1 78 ? 37.228 17.415 -7.926 1.00 29.04 78 ILE A CA 1
ATOM 518 C C . ILE A 1 78 ? 35.886 17.480 -7.207 1.00 28.04 78 ILE A C 1
ATOM 519 O O . ILE A 1 78 ? 34.932 16.775 -7.558 1.00 25.21 78 ILE A O 1
ATOM 524 N N . ARG A 1 79 ? 35.800 18.331 -6.184 1.00 27.41 79 ARG A N 1
ATOM 525 C CA . ARG A 1 79 ? 34.540 18.523 -5.474 1.00 27.55 79 ARG A CA 1
ATOM 526 C C . ARG A 1 79 ? 33.426 18.931 -6.430 1.00 25.58 79 ARG A C 1
ATOM 527 O O . ARG A 1 79 ? 32.310 18.402 -6.356 1.00 25.35 79 ARG A O 1
ATOM 535 N N . ASP A 1 80 ? 33.717 19.854 -7.350 1.00 25.02 80 ASP A N 1
ATOM 536 C CA . ASP A 1 80 ? 32.691 20.334 -8.269 1.00 27.22 80 ASP A CA 1
ATOM 537 C C . ASP A 1 80 ? 32.235 19.239 -9.224 1.00 25.62 80 ASP A C 1
ATOM 538 O O . ASP A 1 80 ? 31.051 19.183 -9.583 1.00 26.75 80 ASP A O 1
ATOM 543 N N . ASN A 1 81 ? 33.155 18.365 -9.658 1.00 23.65 81 ASN A N 1
ATOM 544 C CA . ASN A 1 81 ? 32.763 17.252 -10.521 1.00 25.18 81 ASN A CA 1
ATOM 545 C C . ASN A 1 81 ? 31.778 16.328 -9.808 1.00 26.24 81 ASN A C 1
ATOM 546 O O . ASN A 1 81 ? 30.797 15.864 -10.406 1.00 23.12 81 ASN A O 1
ATOM 551 N N . TYR A 1 82 ? 32.044 16.018 -8.539 1.00 24.30 82 TYR A N 1
ATOM 552 C CA . TYR A 1 82 ? 31.130 15.166 -7.785 1.00 27.00 82 TYR A CA 1
ATOM 553 C C . TYR A 1 82 ? 29.773 15.838 -7.610 1.00 24.86 82 TYR A C 1
ATOM 554 O O . TYR A 1 82 ? 28.734 15.252 -7.931 1.00 27.38 82 TYR A O 1
ATOM 563 N N . PHE A 1 83 ? 29.764 17.082 -7.121 1.00 24.70 83 PHE A N 1
ATOM 564 C CA . PHE A 1 83 ? 28.500 17.777 -6.881 1.00 28.48 83 PHE A CA 1
ATOM 565 C C . PHE A 1 83 ? 27.659 17.864 -8.150 1.00 26.80 83 PHE A C 1
ATOM 566 O O . PHE A 1 83 ? 26.438 17.687 -8.106 1.00 27.28 83 PHE A O 1
ATOM 574 N N . ARG A 1 84 ? 28.299 18.131 -9.293 1.00 25.93 84 ARG A N 1
ATOM 575 C CA . ARG A 1 84 ? 27.576 18.267 -10.557 1.00 29.27 84 ARG A CA 1
ATOM 576 C C . ARG A 1 84 ? 26.835 16.994 -10.938 1.00 29.47 84 ARG A C 1
ATOM 577 O O . ARG A 1 84 ? 25.777 17.056 -11.577 1.00 30.60 84 ARG A O 1
ATOM 585 N N . SER A 1 85 ? 27.376 15.837 -10.573 1.00 27.89 85 SER A N 1
ATOM 586 C CA . SER A 1 85 ? 26.808 14.565 -10.993 1.00 28.16 85 SER A CA 1
ATOM 587 C C . SER A 1 85 ? 25.643 14.107 -10.124 1.00 26.15 85 SER A C 1
ATOM 588 O O . SER A 1 85 ? 24.958 13.148 -10.494 1.00 31.45 85 SER A O 1
ATOM 591 N N . GLY A 1 86 ? 25.410 14.742 -8.981 1.00 26.28 86 GLY A N 1
ATOM 592 C CA . GLY A 1 86 ? 24.354 14.300 -8.098 1.00 27.45 86 GLY A CA 1
ATOM 593 C C . GLY A 1 86 ? 22.979 14.766 -8.534 1.00 26.09 86 GLY A C 1
ATOM 594 O O . GLY A 1 86 ? 22.818 15.779 -9.216 1.00 32.55 86 GLY A O 1
ATOM 595 N N . GLU A 1 87 ? 21.971 13.994 -8.128 1.00 25.74 87 GLU A N 1
ATOM 596 C CA . GLU A 1 87 ? 20.571 14.369 -8.272 1.00 26.86 87 GLU A CA 1
ATOM 597 C C . GLU A 1 87 ? 19.963 14.914 -6.989 1.00 28.63 87 GLU A C 1
ATOM 598 O O . GLU A 1 87 ? 19.036 15.723 -7.053 1.00 30.61 87 GLU A O 1
ATOM 604 N N . GLY A 1 88 ? 20.447 14.483 -5.827 1.00 25.54 88 GLY A N 1
ATOM 605 C CA . GLY A 1 88 ? 19.994 15.031 -4.560 1.00 25.21 88 GLY A CA 1
ATOM 606 C C . GLY A 1 88 ? 21.106 14.946 -3.538 1.00 20.76 88 GLY A C 1
ATOM 607 O O . GLY A 1 88 ? 22.065 14.183 -3.695 1.00 22.81 88 GLY A O 1
ATOM 608 N N . PHE A 1 89 ? 20.973 15.742 -2.484 1.00 22.00 89 PHE A N 1
ATOM 609 C CA . PHE A 1 89 ? 22.078 15.967 -1.564 1.00 21.04 89 PHE A CA 1
ATOM 610 C C . PHE A 1 89 ? 21.632 15.786 -0.122 1.00 20.22 89 PHE A C 1
ATOM 611 O O . PHE A 1 89 ? 20.610 16.340 0.300 1.00 19.46 89 PHE A O 1
ATOM 619 N N . LEU A 1 90 ? 22.378 14.964 0.616 1.00 18.17 90 LEU A N 1
ATOM 620 C CA . LEU A 1 90 ? 22.285 14.947 2.066 1.00 17.59 90 LEU A CA 1
ATOM 621 C C . LEU A 1 90 ? 23.372 15.867 2.597 1.00 17.94 90 LEU A C 1
ATOM 622 O O . LEU A 1 90 ? 24.565 15.548 2.515 1.00 20.71 90 LEU A O 1
ATOM 627 N N . LEU A 1 91 ? 22.960 16.999 3.146 1.00 16.90 91 LEU A N 1
ATOM 628 C CA . LEU A 1 91 ? 23.883 17.996 3.671 1.00 19.24 91 LEU A CA 1
ATOM 629 C C . LEU A 1 91 ? 23.977 17.760 5.173 1.00 16.79 91 LEU A C 1
ATOM 630 O O . LEU A 1 91 ? 23.061 18.116 5.927 1.00 21.49 91 LEU A O 1
ATOM 635 N N . VAL A 1 92 ? 25.098 17.199 5.605 1.00 16.79 92 VAL A N 1
ATOM 636 C CA . VAL A 1 92 ? 25.230 16.621 6.937 1.00 17.33 92 VAL A CA 1
ATOM 637 C C . VAL A 1 92 ? 26.128 17.513 7.775 1.00 16.64 92 VAL A C 1
ATOM 638 O O . VAL A 1 92 ? 27.173 17.981 7.305 1.00 18.59 92 VAL A O 1
ATOM 642 N N . PHE A 1 93 ? 25.733 17.719 9.029 1.00 18.46 93 PHE A N 1
ATOM 643 C CA . PHE A 1 93 ? 26.586 18.323 10.045 1.00 18.22 93 PHE A CA 1
ATOM 644 C C . PHE A 1 93 ? 26.444 17.489 11.312 1.00 20.58 93 PHE A C 1
ATOM 645 O O . PHE A 1 93 ? 25.553 16.642 11.422 1.00 20.04 93 PHE A O 1
ATOM 653 N N . SER A 1 94 ? 27.347 17.692 12.263 1.00 19.80 94 SER A N 1
ATOM 654 C CA . SER A 1 94 ? 27.244 17.055 13.572 1.00 16.79 94 SER A CA 1
ATOM 655 C C . SER A 1 94 ? 26.620 18.026 14.560 1.00 21.29 94 SER A C 1
ATOM 656 O O . SER A 1 94 ? 27.103 19.154 14.700 1.00 21.11 94 SER A O 1
ATOM 659 N N . ILE A 1 95 ? 25.588 17.567 15.275 1.00 19.08 95 ILE A N 1
ATOM 660 C CA . ILE A 1 95 ? 24.982 18.397 16.317 1.00 22.07 95 ILE A CA 1
ATOM 661 C C . ILE A 1 95 ? 25.977 18.748 17.416 1.00 24.03 95 ILE A C 1
ATOM 662 O O . ILE A 1 95 ? 25.754 19.704 18.168 1.00 23.24 95 ILE A O 1
ATOM 667 N N . THR A 1 96 ? 27.078 18.014 17.518 1.00 20.17 96 THR A N 1
ATOM 668 C CA . THR A 1 96 ? 28.101 18.261 18.522 1.00 24.85 96 THR A CA 1
ATOM 669 C C . THR A 1 96 ? 29.160 19.260 18.078 1.00 25.40 96 THR A C 1
ATOM 670 O O . THR A 1 96 ? 30.076 19.542 18.858 1.00 30.58 96 THR A O 1
ATOM 674 N N . GLU A 1 97 ? 29.075 19.800 16.858 1.00 24.08 97 GLU A N 1
ATOM 675 C CA . GLU A 1 97 ? 30.119 20.685 16.328 1.00 25.20 97 GLU A CA 1
ATOM 676 C C . GLU A 1 97 ? 29.464 21.860 15.611 1.00 27.40 97 GLU A C 1
ATOM 677 O O . GLU A 1 97 ? 29.063 21.740 14.450 1.00 24.58 97 GLU A O 1
ATOM 683 N N . HIS A 1 98 ? 29.390 23.010 16.286 1.00 26.43 98 HIS A N 1
ATOM 684 C CA . HIS A 1 98 ? 28.768 24.166 15.651 1.00 24.83 98 HIS A CA 1
ATOM 685 C C . HIS A 1 98 ? 29.474 24.567 14.357 1.00 26.49 98 HIS A C 1
ATOM 686 O O . HIS A 1 98 ? 28.815 25.003 13.409 1.00 28.38 98 HIS A O 1
ATOM 693 N N . GLU A 1 99 ? 30.802 24.413 14.287 1.00 23.90 99 GLU A N 1
ATOM 694 C CA . GLU A 1 99 ? 31.520 24.817 13.081 1.00 25.38 99 GLU A CA 1
ATOM 695 C C . GLU A 1 99 ? 31.099 23.979 11.879 1.00 24.86 99 GLU A C 1
ATOM 696 O O . GLU A 1 99 ? 31.090 24.478 10.749 1.00 26.13 99 GLU A O 1
ATOM 702 N N . SER A 1 100 ? 30.709 22.722 12.107 1.00 24.50 100 SER A N 1
ATOM 703 C CA . SER A 1 100 ? 30.216 21.896 11.007 1.00 23.62 100 SER A CA 1
ATOM 704 C C . SER A 1 100 ? 28.850 22.368 10.531 1.00 21.75 100 SER A C 1
ATOM 705 O O . SER A 1 100 ? 28.526 22.245 9.344 1.00 20.86 100 SER A O 1
ATOM 708 N N . PHE A 1 101 ? 28.045 22.926 11.436 1.00 21.86 101 PHE A N 1
ATOM 709 C CA . PHE A 1 101 ? 26.756 23.473 11.038 1.00 22.13 101 PHE A CA 1
ATOM 710 C C . PHE A 1 101 ? 26.935 24.748 10.225 1.00 24.09 101 PHE A C 1
ATOM 711 O O . PHE A 1 101 ? 26.321 24.913 9.164 1.00 25.01 101 PHE A O 1
ATOM 719 N N . THR A 1 102 ? 27.786 25.658 10.695 1.00 24.07 102 THR A N 1
ATOM 720 C CA . THR A 1 102 ? 28.013 26.872 9.918 1.00 29.21 102 THR A CA 1
ATOM 721 C C . THR A 1 102 ? 28.623 26.562 8.556 1.00 27.83 102 THR A C 1
ATOM 722 O O . THR A 1 102 ? 28.321 27.246 7.574 1.00 32.47 102 THR A O 1
ATOM 726 N N . ALA A 1 103 ? 29.420 25.495 8.459 1.00 25.71 103 ALA A N 1
ATOM 727 C CA . ALA A 1 103 ? 30.033 25.137 7.186 1.00 25.81 103 ALA A CA 1
ATOM 728 C C . ALA A 1 103 ? 29.010 24.711 6.144 1.00 26.38 103 ALA A C 1
ATOM 729 O O . ALA A 1 103 ? 29.321 24.731 4.949 1.00 23.99 103 ALA A O 1
ATOM 731 N N . THR A 1 104 ? 27.806 24.308 6.564 1.00 23.01 104 THR A N 1
ATOM 732 C CA . THR A 1 104 ? 26.811 23.843 5.603 1.00 24.06 104 THR A CA 1
ATOM 733 C C . THR A 1 104 ? 26.357 24.945 4.656 1.00 26.64 104 THR A C 1
ATOM 734 O O . THR A 1 104 ? 25.955 24.649 3.525 1.00 23.88 104 THR A O 1
ATOM 738 N N . ALA A 1 105 ? 26.382 26.206 5.096 1.00 24.26 105 ALA A N 1
ATOM 739 C CA . ALA A 1 105 ? 26.012 27.289 4.191 1.00 23.42 105 ALA A CA 1
ATOM 740 C C . ALA A 1 105 ? 26.906 27.310 2.953 1.00 23.76 105 ALA A C 1
ATOM 741 O O . ALA A 1 105 ? 26.416 27.453 1.826 1.00 25.81 105 ALA A O 1
ATOM 743 N N . GLU A 1 106 ? 28.219 27.153 3.135 1.00 21.87 106 GLU A N 1
ATOM 744 C CA . GLU A 1 106 ? 29.117 27.249 1.985 1.00 28.60 106 GLU A CA 1
ATOM 745 C C . GLU A 1 106 ? 29.001 26.021 1.098 1.00 29.70 106 GLU A C 1
ATOM 746 O O . GLU A 1 106 ? 29.090 26.126 -0.128 1.00 26.64 106 GLU A O 1
ATOM 752 N N . PHE A 1 107 ? 28.793 24.848 1.701 1.00 25.39 107 PHE A N 1
ATOM 753 C CA . PHE A 1 107 ? 28.548 23.650 0.902 1.00 23.98 107 PHE A CA 1
ATOM 754 C C . PHE A 1 107 ? 27.324 23.842 0.016 1.00 19.63 107 PHE A C 1
ATOM 755 O O . PHE A 1 107 ? 27.348 23.531 -1.177 1.00 24.91 107 PHE A O 1
ATOM 763 N N . ARG A 1 108 ? 26.234 24.352 0.593 1.00 21.67 108 ARG A N 1
ATOM 764 C CA . ARG A 1 108 ? 25.030 24.588 -0.194 1.00 24.96 108 ARG A CA 1
ATOM 765 C C . ARG A 1 108 ? 25.295 25.582 -1.321 1.00 24.97 108 ARG A C 1
ATOM 766 O O . ARG A 1 108 ? 24.848 25.376 -2.453 1.00 25.40 108 ARG A O 1
ATOM 774 N N . GLU A 1 109 ? 26.017 26.664 -1.022 1.00 25.91 109 GLU A N 1
ATOM 775 C CA . GLU A 1 109 ? 26.400 27.621 -2.058 1.00 32.45 109 GLU A CA 1
ATOM 776 C C . GLU A 1 109 ? 27.126 26.928 -3.205 1.00 33.15 109 GLU A C 1
ATOM 777 O O . GLU A 1 109 ? 26.859 27.200 -4.383 1.00 32.26 109 GLU A O 1
ATOM 783 N N . GLN A 1 110 ? 28.054 26.029 -2.875 1.00 26.53 110 GLN A N 1
ATOM 784 C CA . GLN A 1 110 ? 28.813 25.335 -3.913 1.00 26.55 110 GLN A CA 1
ATOM 785 C C . GLN A 1 110 ? 27.920 24.426 -4.743 1.00 31.46 110 GLN A C 1
ATOM 786 O O . GLN A 1 110 ? 28.093 24.319 -5.964 1.00 27.83 110 GLN A O 1
ATOM 792 N N . ILE A 1 111 ? 26.967 23.748 -4.100 1.00 28.88 111 ILE A N 1
ATOM 793 C CA . ILE A 1 111 ? 26.026 22.909 -4.838 1.00 29.56 111 ILE A CA 1
ATOM 794 C C . ILE A 1 111 ? 25.179 23.767 -5.770 1.00 33.33 111 ILE A C 1
ATO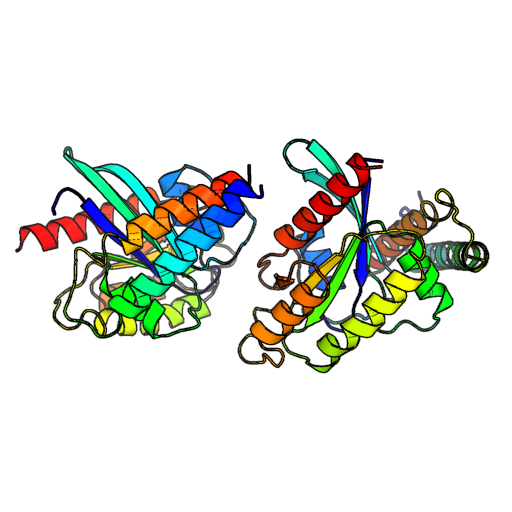M 795 O O . ILE A 1 111 ? 24.983 23.437 -6.948 1.00 28.16 111 ILE A O 1
ATOM 800 N N . LEU A 1 112 ? 24.665 24.882 -5.250 1.00 29.19 112 LEU A N 1
ATOM 801 C CA . LEU A 1 112 ? 23.838 25.780 -6.048 1.00 35.64 112 LEU A CA 1
ATOM 802 C C . LEU A 1 112 ? 24.597 26.314 -7.258 1.00 34.21 112 LEU A C 1
ATOM 803 O O . LEU A 1 112 ? 24.027 26.442 -8.348 1.00 38.61 112 LEU A O 1
ATOM 808 N N . ARG A 1 113 ? 25.882 26.633 -7.085 1.00 29.40 113 ARG A N 1
ATOM 809 C CA . ARG A 1 113 ? 26.663 27.203 -8.182 1.00 32.25 113 ARG A CA 1
ATOM 810 C C . ARG A 1 113 ? 26.908 26.178 -9.281 1.00 40.39 113 ARG A C 1
ATOM 811 O O . ARG A 1 113 ? 26.843 26.510 -10.468 1.00 39.25 113 ARG A O 1
ATOM 819 N N . VAL A 1 114 ? 27.190 24.927 -8.907 1.00 29.75 114 VAL A N 1
ATOM 820 C CA . VAL A 1 114 ? 27.446 23.904 -9.910 1.00 30.67 114 VAL A CA 1
ATOM 821 C C . VAL A 1 114 ? 26.157 23.460 -10.586 1.00 38.74 114 VAL A C 1
ATOM 822 O O . VAL A 1 114 ? 26.185 23.004 -11.735 1.00 44.58 114 VAL A O 1
ATOM 826 N N . LYS A 1 115 ? 25.021 23.597 -9.907 1.00 43.84 115 LYS A N 1
ATOM 827 C CA . LYS A 1 115 ? 23.722 23.330 -10.507 1.00 46.85 115 LYS A CA 1
ATOM 828 C C . LYS A 1 115 ? 23.053 24.659 -10.835 1.00 51.86 115 LYS A C 1
ATOM 829 O O . LYS A 1 115 ? 21.937 24.928 -10.378 1.00 54.03 115 LYS A O 1
ATOM 835 N N . ALA A 1 116 ? 23.731 25.487 -11.635 1.00 50.56 116 ALA A N 1
ATOM 836 C CA . ALA A 1 116 ? 23.305 26.871 -11.830 1.00 56.62 116 ALA A CA 1
ATOM 837 C C . ALA A 1 116 ? 21.894 26.949 -12.394 1.00 63.78 116 ALA A C 1
ATOM 838 O O . ALA A 1 116 ? 21.045 27.684 -11.877 1.00 66.31 116 ALA A O 1
ATOM 840 N N . GLU A 1 117 ? 21.618 26.200 -13.454 1.00 63.17 117 GLU A N 1
ATOM 841 C CA . GLU A 1 117 ? 20.316 26.355 -14.083 1.00 67.40 117 GLU A CA 1
ATOM 842 C C . GLU A 1 117 ? 19.370 25.216 -13.744 1.00 71.21 117 GLU A C 1
ATOM 843 O O . GLU A 1 117 ? 18.923 24.467 -14.618 1.00 71.69 117 GLU A O 1
ATOM 849 N N . GLU A 1 118 ? 19.093 25.083 -12.453 1.00 69.64 118 GLU A N 1
ATOM 850 C CA . GLU A 1 118 ? 18.075 24.197 -11.922 1.00 69.31 118 GLU A CA 1
ATOM 851 C C . GLU A 1 118 ? 17.307 25.038 -10.919 1.00 67.28 118 GLU A C 1
ATOM 852 O O . GLU A 1 118 ? 17.922 25.697 -10.075 1.00 68.65 118 GLU A O 1
ATOM 858 N N . ASP A 1 119 ? 15.978 25.059 -11.033 1.00 69.95 119 ASP A N 1
ATOM 859 C CA . ASP A 1 119 ? 15.198 25.919 -10.147 1.00 73.60 119 ASP A CA 1
ATOM 860 C C . ASP A 1 119 ? 15.334 25.480 -8.694 1.00 72.75 119 ASP A C 1
ATOM 861 O O . ASP A 1 119 ? 15.667 26.290 -7.820 1.00 77.13 119 ASP A O 1
ATOM 866 N N . LYS A 1 120 ? 15.077 24.202 -8.412 1.00 64.81 120 LYS A N 1
ATOM 867 C CA . LYS A 1 120 ? 15.113 23.691 -7.046 1.00 61.54 120 LYS A CA 1
ATOM 868 C C . LYS A 1 120 ? 15.814 22.337 -7.011 1.00 49.37 120 LYS A C 1
ATOM 869 O O . LYS A 1 120 ? 15.479 21.445 -7.801 1.00 50.98 120 LYS A O 1
ATOM 875 N N . ILE A 1 121 ? 16.763 22.201 -6.116 1.00 35.76 121 ILE A N 1
ATOM 876 C CA . ILE A 1 121 ? 17.645 21.032 -6.036 1.00 34.91 121 ILE A CA 1
ATOM 877 C C . ILE A 1 121 ? 17.203 20.189 -4.832 1.00 31.81 121 ILE A C 1
ATOM 878 O O . ILE A 1 121 ? 17.105 20.725 -3.732 1.00 35.42 121 ILE A O 1
ATOM 883 N N . PRO A 1 122 ? 16.949 18.891 -5.024 1.00 27.73 122 PRO A N 1
ATOM 884 C CA . PRO A 1 122 ? 16.620 18.023 -3.873 1.00 29.69 122 PRO A CA 1
ATOM 885 C C . PRO A 1 122 ? 17.737 18.031 -2.843 1.00 29.04 122 PRO A C 1
ATOM 886 O O . PRO A 1 122 ? 18.886 17.683 -3.137 1.00 27.05 122 PRO A O 1
ATOM 890 N N . LEU A 1 123 ? 17.390 18.439 -1.625 1.00 26.13 123 LEU A N 1
ATOM 891 C CA . LEU A 1 123 ? 18.356 18.639 -0.552 1.00 25.32 123 LEU A CA 1
ATOM 892 C C . LEU A 1 123 ? 17.643 18.452 0.782 1.00 27.44 123 LEU A C 1
ATOM 893 O O . LEU A 1 123 ? 16.556 19.000 0.993 1.00 26.21 123 LEU A O 1
ATOM 898 N N . LEU A 1 124 ? 18.263 17.684 1.677 1.00 22.91 124 LEU A N 1
ATOM 899 C CA . LEU A 1 124 ? 17.799 17.504 3.046 1.00 21.17 124 LEU A CA 1
ATOM 900 C C . LEU A 1 124 ? 18.962 17.857 3.961 1.00 18.71 124 LEU A C 1
ATOM 901 O O . LEU A 1 124 ? 20.102 17.459 3.693 1.00 21.60 124 LEU A O 1
ATOM 906 N N . VAL A 1 125 ? 18.688 18.586 5.038 1.00 21.38 125 VAL A N 1
ATOM 907 C CA . VAL A 1 125 ? 19.706 18.918 6.030 1.00 21.33 125 VAL A CA 1
ATOM 908 C C . VAL A 1 125 ? 19.645 17.890 7.153 1.00 19.75 125 VAL A C 1
ATOM 909 O O . VAL A 1 125 ? 18.584 17.662 7.746 1.00 21.01 125 VAL A O 1
ATOM 913 N N . VAL A 1 126 ? 20.786 17.278 7.453 1.00 17.25 126 VAL A N 1
ATOM 914 C CA . VAL A 1 126 ? 20.862 16.152 8.376 1.00 18.02 126 VAL A CA 1
ATOM 915 C C . VAL A 1 126 ? 21.769 16.548 9.522 1.00 16.52 126 VAL A C 1
ATOM 916 O O . VAL A 1 126 ? 22.956 16.825 9.313 1.00 18.03 126 VAL A O 1
ATOM 920 N N . GLY A 1 127 ? 21.210 16.608 10.719 1.00 17.23 127 GLY A N 1
ATOM 921 C CA . GLY A 1 127 ? 21.995 16.820 11.919 1.00 18.58 127 GLY A CA 1
ATOM 922 C C . GLY A 1 127 ? 22.312 15.480 12.561 1.00 16.11 127 GLY A C 1
ATOM 923 O O . GLY A 1 127 ? 21.461 14.866 13.214 1.00 18.15 127 GLY A O 1
ATOM 924 N N . ASN A 1 128 ? 23.531 14.999 12.354 1.00 15.03 128 ASN A N 1
ATOM 925 C CA . ASN A 1 128 ? 23.899 13.670 12.795 1.00 15.49 128 ASN A CA 1
ATOM 926 C C . ASN A 1 128 ? 24.467 13.690 14.211 1.00 14.55 128 ASN A C 1
ATOM 927 O O . ASN A 1 128 ? 24.779 14.746 14.774 1.00 19.00 128 ASN A O 1
ATOM 932 N N . LYS A 1 129 ? 24.603 12.485 14.778 1.00 17.67 129 LYS A N 1
ATOM 933 C CA . LYS A 1 129 ? 25.116 12.204 16.119 1.00 17.96 129 LYS A CA 1
ATOM 934 C C . LYS A 1 129 ? 24.085 12.539 17.191 1.00 19.24 129 LYS A C 1
ATOM 935 O O . LYS A 1 129 ? 24.436 13.021 18.272 1.00 21.70 129 LYS A O 1
ATOM 941 N N . SER A 1 130 ? 22.810 12.283 16.896 1.00 19.36 130 SER A N 1
ATOM 942 C CA . SER A 1 130 ? 21.745 12.590 17.853 1.00 21.44 130 SER A CA 1
ATOM 943 C C . SER A 1 130 ? 21.874 11.781 19.138 1.00 25.93 130 SER A C 1
ATOM 944 O O . SER A 1 130 ? 21.248 12.134 20.147 1.00 27.58 130 SER A O 1
ATOM 947 N N . ASP A 1 131 ? 22.681 10.717 19.135 1.00 23.11 131 ASP A N 1
ATOM 948 C CA . ASP A 1 131 ? 22.898 9.945 20.355 1.00 27.53 131 ASP A CA 1
ATOM 949 C C . ASP A 1 131 ? 23.809 10.663 21.341 1.00 27.42 131 ASP A C 1
ATOM 950 O O . ASP A 1 131 ? 23.904 10.237 22.497 1.00 29.84 131 ASP A O 1
ATOM 955 N N . LEU A 1 132 ? 24.472 11.730 20.918 1.00 23.77 132 LEU A N 1
ATOM 956 C CA . LEU A 1 132 ? 25.354 12.521 21.777 1.00 22.40 132 LEU A CA 1
ATOM 957 C C . LEU A 1 132 ? 24.688 13.822 22.209 1.00 26.89 132 LEU A C 1
ATOM 958 O O . LEU A 1 132 ? 25.298 14.886 22.168 1.00 28.88 132 LEU A O 1
ATOM 963 N N . GLU A 1 133 ? 23.424 13.718 22.642 1.00 31.37 133 GLU A N 1
ATOM 964 C CA . GLU A 1 133 ? 22.648 14.895 23.026 1.00 30.82 133 GLU A CA 1
ATOM 965 C C . GLU A 1 133 ? 23.361 15.707 24.096 1.00 27.98 133 GLU A C 1
ATOM 966 O O . GLU A 1 133 ? 23.304 16.941 24.090 1.00 29.16 133 GLU A O 1
ATOM 972 N N . GLU A 1 134 ? 24.036 15.030 25.027 1.00 30.72 134 GLU A N 1
ATOM 973 C CA . GLU A 1 134 ? 24.753 15.722 26.091 1.00 29.16 134 GLU A CA 1
ATOM 974 C C . GLU A 1 134 ? 25.875 16.616 25.570 1.00 35.63 134 GLU A C 1
ATOM 975 O O . GLU A 1 134 ? 26.309 17.527 26.284 1.00 37.54 134 GLU A O 1
ATOM 981 N N . ARG A 1 135 ? 26.351 16.390 24.346 1.00 30.05 135 ARG A N 1
ATOM 982 C CA . ARG A 1 135 ? 27.400 17.208 23.756 1.00 27.26 135 ARG A CA 1
ATOM 983 C C . ARG A 1 135 ? 26.879 18.174 22.701 1.00 27.76 135 ARG A C 1
ATOM 984 O O . ARG A 1 135 ? 27.681 18.752 21.959 1.00 30.41 135 ARG A O 1
ATOM 992 N N . ARG A 1 136 ? 25.563 18.373 22.622 1.00 25.67 136 ARG A N 1
ATOM 993 C CA . ARG A 1 136 ? 24.993 19.196 21.562 1.00 26.72 136 ARG A CA 1
ATOM 994 C C . ARG A 1 136 ? 25.523 20.624 21.618 1.00 26.69 136 ARG A C 1
ATOM 995 O O . ARG A 1 136 ? 25.523 21.260 22.676 1.00 28.63 136 ARG A O 1
ATOM 1003 N N . GLN A 1 137 ? 25.992 21.121 20.468 1.00 28.08 137 GLN A N 1
ATOM 1004 C CA . GLN A 1 137 ? 26.362 22.517 20.300 1.00 23.76 137 GLN A CA 1
ATOM 1005 C C . GLN A 1 137 ? 25.440 23.262 19.349 1.00 30.88 137 GLN A C 1
ATOM 1006 O O . GLN A 1 137 ? 25.540 24.490 19.253 1.00 28.88 137 GLN A O 1
ATOM 1012 N N . VAL A 1 138 ? 24.568 22.561 18.629 1.00 24.83 138 VAL A N 1
ATOM 1013 C CA . VAL A 1 138 ? 23.661 23.173 17.668 1.00 24.37 138 VAL A CA 1
ATOM 1014 C C . VAL A 1 138 ? 22.243 22.968 18.164 1.00 23.07 138 VAL A C 1
ATOM 1015 O O . VAL A 1 138 ? 21.715 21.843 18.094 1.00 23.66 138 VAL A O 1
ATOM 1019 N N . PRO A 1 139 ? 21.567 24.002 18.665 1.00 25.47 139 PRO A N 1
ATOM 1020 C CA . PRO A 1 139 ? 20.179 23.837 19.101 1.00 31.66 139 PRO A CA 1
ATOM 1021 C C . PRO A 1 139 ? 19.288 23.414 17.942 1.00 25.85 139 PRO A C 1
ATOM 1022 O O . PRO A 1 139 ? 19.473 23.842 16.797 1.00 24.55 139 PRO A O 1
ATOM 1026 N N . VAL A 1 140 ? 18.325 22.544 18.248 1.00 25.50 140 VAL A N 1
ATOM 1027 C CA . VAL A 1 140 ? 17.370 22.101 17.235 1.00 26.14 140 VAL A CA 1
ATOM 1028 C C . VAL A 1 140 ? 16.714 23.295 16.558 1.00 27.11 140 VAL A C 1
ATOM 1029 O O . VAL A 1 140 ? 16.545 23.316 15.333 1.00 26.51 140 VAL A O 1
ATOM 1033 N N . GLU A 1 141 ? 16.333 24.309 17.345 1.00 27.65 141 GLU A N 1
ATOM 1034 C CA . GLU A 1 141 ? 15.663 25.473 16.770 1.00 31.78 141 GLU A CA 1
ATOM 1035 C C . GLU A 1 141 ? 16.545 26.174 15.743 1.00 29.53 141 GLU A C 1
ATOM 1036 O O . GLU A 1 141 ? 16.061 26.596 14.688 1.00 28.56 141 GLU A O 1
ATOM 1042 N N . GLU A 1 142 ? 17.842 26.299 16.024 1.00 28.16 142 GLU A N 1
ATOM 1043 C CA . GLU A 1 142 ? 18.721 26.995 15.090 1.00 29.33 142 GLU A CA 1
ATOM 1044 C C . GLU A 1 142 ? 18.822 26.233 13.778 1.00 24.78 142 GLU A C 1
ATOM 1045 O O . GLU A 1 142 ? 18.722 26.821 12.693 1.00 25.01 142 GLU A O 1
ATOM 1051 N N . ALA A 1 143 ? 19.013 24.911 13.862 1.00 24.02 143 ALA A N 1
ATOM 1052 C CA . ALA A 1 143 ? 19.133 24.108 12.654 1.00 24.15 143 ALA A CA 1
ATOM 1053 C C . ALA A 1 143 ? 17.829 24.082 11.867 1.00 23.68 143 ALA A C 1
ATOM 1054 O O . ALA A 1 143 ? 17.840 24.215 10.636 1.00 24.44 143 ALA A O 1
ATOM 1056 N N . ARG A 1 144 ? 16.697 23.912 12.550 1.00 23.18 144 ARG A N 1
ATOM 1057 C CA . ARG A 1 144 ? 15.425 23.890 11.837 1.00 23.93 144 ARG A CA 1
ATOM 1058 C C . ARG A 1 144 ? 15.141 25.230 11.164 1.00 25.39 144 ARG A C 1
ATOM 1059 O O . ARG A 1 144 ? 14.672 25.266 10.022 1.00 27.79 144 ARG A O 1
ATOM 1067 N N . SER A 1 145 ? 15.415 26.340 11.857 1.00 25.52 145 SER A N 1
ATOM 1068 C CA . SER A 1 145 ? 15.199 27.663 11.270 1.00 25.74 145 SER A CA 1
ATOM 1069 C C . SER A 1 145 ? 16.054 27.871 10.029 1.00 28.24 145 SER A C 1
ATOM 1070 O O . SER A 1 145 ? 15.626 28.529 9.071 1.00 28.04 145 SER A O 1
ATOM 1073 N N . LYS A 1 146 ? 17.274 27.335 10.027 1.00 24.46 146 LYS A N 1
ATOM 1074 C CA . LYS A 1 146 ? 18.101 27.442 8.831 1.00 20.93 146 LYS A CA 1
ATOM 1075 C C . LYS A 1 146 ? 17.508 26.629 7.686 1.00 24.87 146 LYS A C 1
ATOM 1076 O O . LYS A 1 146 ? 17.423 27.117 6.554 1.00 25.29 146 LYS A O 1
ATOM 1082 N N . ALA A 1 147 ? 17.068 25.396 7.969 1.00 24.98 147 ALA A N 1
ATOM 1083 C CA . ALA A 1 147 ? 16.395 24.591 6.951 1.00 27.54 147 ALA A CA 1
ATOM 1084 C C . ALA A 1 147 ? 15.155 25.297 6.404 1.00 27.95 147 ALA A C 1
ATOM 1085 O O . ALA A 1 147 ? 14.905 25.271 5.193 1.00 28.91 147 ALA A O 1
ATOM 1087 N N . GLU A 1 148 ? 14.370 25.939 7.278 1.00 29.82 148 GLU A N 1
ATOM 1088 C CA . GLU A 1 148 ? 13.207 26.690 6.809 1.00 27.05 148 GLU A CA 1
ATOM 1089 C C . GLU A 1 148 ? 13.620 27.833 5.888 1.00 27.10 148 GLU A C 1
ATOM 1090 O O . GLU A 1 148 ? 12.986 28.071 4.854 1.00 26.43 148 GLU A O 1
ATOM 1096 N N . GLU A 1 149 ? 14.707 28.523 6.224 1.00 23.91 149 GLU A N 1
ATOM 1097 C CA . GLU A 1 149 ? 15.175 29.611 5.372 1.00 26.70 149 GLU A CA 1
ATOM 1098 C C . GLU A 1 149 ? 15.603 29.102 4.002 1.00 30.50 149 GLU A C 1
ATOM 1099 O O . GLU A 1 149 ? 15.465 29.812 3.001 1.00 31.09 149 GLU A O 1
ATOM 1105 N N . TRP A 1 150 ? 16.108 27.872 3.936 1.00 27.47 150 TRP A N 1
ATOM 1106 C CA . TRP A 1 150 ? 16.530 27.260 2.684 1.00 25.88 150 TRP A CA 1
ATOM 1107 C C . TRP A 1 150 ? 15.400 26.526 1.981 1.00 24.18 150 TRP A C 1
ATOM 1108 O O . TRP A 1 150 ? 15.612 26.010 0.878 1.00 28.06 150 TRP A O 1
ATOM 1119 N N . GLY A 1 151 ? 14.219 26.452 2.598 1.00 23.37 151 GLY A N 1
ATOM 1120 C CA . GLY A 1 151 ? 13.104 25.718 2.032 1.00 26.15 151 GLY A CA 1
ATOM 1121 C C . GLY A 1 151 ? 13.229 24.208 2.039 1.00 28.65 151 GLY A C 1
ATOM 1122 O O . GLY A 1 151 ? 12.648 23.551 1.175 1.00 30.57 151 GLY A O 1
ATOM 1123 N N . VAL A 1 152 ? 13.961 23.632 2.996 1.00 26.25 152 VAL A N 1
ATOM 1124 C CA . VAL A 1 152 ? 14.255 22.202 3.006 1.00 27.63 152 VAL A CA 1
ATOM 1125 C C . VAL A 1 152 ? 13.889 21.621 4.367 1.00 28.64 152 VAL A C 1
ATOM 1126 O O . VAL A 1 152 ? 13.674 22.340 5.342 1.00 26.81 152 VAL A O 1
ATOM 1130 N N . GLN A 1 153 ? 13.846 20.292 4.423 1.00 27.30 153 GLN A N 1
ATOM 1131 C CA . GLN A 1 153 ? 13.574 19.585 5.661 1.00 28.71 153 GLN A CA 1
ATOM 1132 C C . GLN A 1 153 ? 14.854 19.402 6.469 1.00 23.71 153 GLN A C 1
ATOM 1133 O O . GLN A 1 153 ? 15.959 19.321 5.921 1.00 25.34 153 GLN A O 1
ATOM 1139 N N . TYR A 1 154 ? 14.692 19.341 7.786 1.00 22.71 154 TYR A N 1
ATOM 1140 C CA . TYR A 1 154 ? 15.769 19.056 8.723 1.00 24.37 154 TYR A CA 1
ATOM 1141 C C . TYR A 1 154 ? 15.423 17.793 9.501 1.00 20.27 154 TYR A C 1
ATOM 1142 O O . TYR A 1 154 ? 14.356 17.724 10.127 1.00 21.85 154 TYR A O 1
ATOM 1151 N N . VAL A 1 155 ? 16.331 16.814 9.490 1.00 20.00 155 VAL A N 1
ATOM 1152 C CA . VAL A 1 155 ? 16.149 15.560 10.222 1.00 21.27 155 VAL A CA 1
ATOM 1153 C C . VAL A 1 155 ? 17.390 15.302 11.064 1.00 21.93 155 VAL A C 1
ATOM 1154 O O . VAL A 1 155 ? 18.517 15.474 10.589 1.00 21.45 155 VAL A O 1
ATOM 1158 N N . GLU A 1 156 ? 17.193 14.864 12.306 1.00 21.17 156 GLU A N 1
ATOM 1159 C CA . GLU A 1 156 ? 18.310 14.462 13.156 1.00 20.10 156 GLU A CA 1
ATOM 1160 C C . GLU A 1 156 ? 18.458 12.946 13.125 1.00 16.00 156 GLU A C 1
ATOM 1161 O O . GLU A 1 156 ? 17.468 12.222 13.248 1.00 19.41 156 GLU A O 1
ATOM 1167 N N . THR A 1 157 ?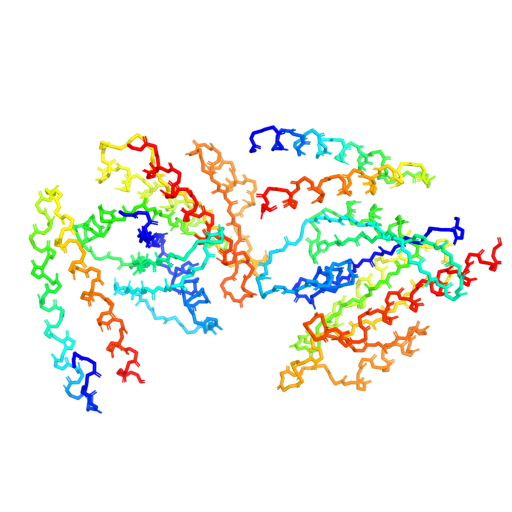 19.692 12.482 12.933 1.00 14.45 157 THR A N 1
ATOM 1168 C CA . THR A 1 157 ? 20.006 11.069 12.765 1.00 15.94 157 THR A CA 1
ATOM 1169 C C . THR A 1 157 ? 21.070 10.663 13.768 1.00 17.92 157 THR A C 1
ATOM 1170 O O .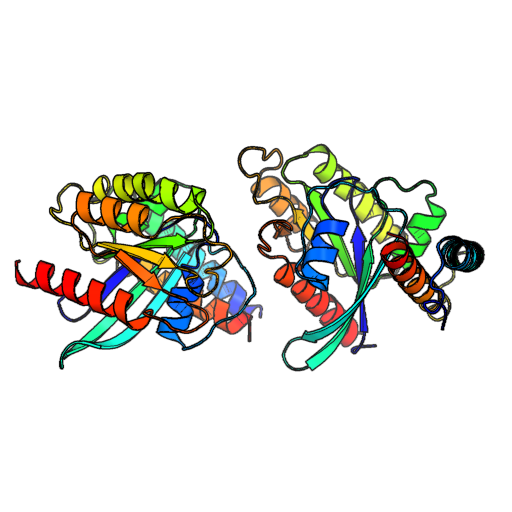 THR A 1 157 ? 21.785 11.498 14.330 1.00 19.59 157 THR A O 1
ATOM 1174 N N . SER A 1 158 ? 21.181 9.350 13.961 1.00 16.90 158 SER A N 1
ATOM 1175 C CA . SER A 1 158 ? 22.356 8.761 14.586 1.00 19.65 158 SER A CA 1
ATOM 1176 C C . SER A 1 158 ? 22.773 7.564 13.749 1.00 18.65 158 SER A C 1
ATOM 1177 O O . SER A 1 158 ? 22.046 6.556 13.675 1.00 19.06 158 SER A O 1
ATOM 1180 N N . ALA A 1 159 ? 23.945 7.670 13.123 1.00 19.68 159 ALA A N 1
ATOM 1181 C CA . ALA A 1 159 ? 24.486 6.513 12.432 1.00 17.14 159 ALA A CA 1
ATOM 1182 C C . ALA A 1 159 ? 24.778 5.376 13.398 1.00 21.63 159 ALA A C 1
ATOM 1183 O O . ALA A 1 159 ? 24.781 4.212 12.989 1.00 21.47 159 ALA A O 1
ATOM 1185 N N . LYS A 1 160 ? 25.019 5.695 14.667 1.00 21.88 160 LYS A N 1
ATOM 1186 C CA . LYS A 1 160 ? 25.326 4.672 15.656 1.00 20.30 160 LYS A CA 1
ATOM 1187 C C . LYS A 1 160 ? 24.080 3.878 16.043 1.00 24.43 160 LYS A C 1
ATOM 1188 O O . LYS A 1 160 ? 24.113 2.644 16.084 1.00 26.44 160 LYS A O 1
ATOM 1194 N N . THR A 1 161 ? 22.968 4.555 16.334 1.00 21.71 161 THR A N 1
ATOM 1195 C CA . THR A 1 161 ? 21.780 3.850 16.809 1.00 24.57 161 THR A CA 1
ATOM 1196 C C . THR A 1 161 ? 20.795 3.504 15.702 1.00 24.10 161 THR A C 1
ATOM 1197 O O . THR A 1 161 ? 19.814 2.801 15.970 1.00 28.83 161 THR A O 1
ATOM 1201 N N . ARG A 1 162 ? 21.015 4.002 14.489 1.00 18.01 162 ARG A N 1
ATOM 1202 C CA . ARG A 1 162 ? 20.185 3.875 13.293 1.00 19.20 162 ARG A CA 1
ATOM 1203 C C . ARG A 1 162 ? 19.025 4.872 13.269 1.00 16.52 162 ARG A C 1
ATOM 1204 O O . ARG A 1 162 ? 18.242 4.843 12.307 1.00 20.37 162 ARG A O 1
ATOM 1212 N N . ALA A 1 163 ? 18.897 5.749 14.271 1.00 16.64 163 ALA A N 1
ATOM 1213 C CA . ALA A 1 163 ? 17.759 6.664 14.360 1.00 15.82 163 ALA A CA 1
ATOM 1214 C C . ALA A 1 163 ? 17.668 7.516 13.102 1.00 19.41 163 ALA A C 1
ATOM 1215 O O . ALA A 1 163 ? 18.615 8.238 12.766 1.00 18.34 163 ALA A O 1
ATOM 1217 N N . ASN A 1 164 ? 16.536 7.416 12.401 1.00 16.57 164 ASN A N 1
ATOM 1218 C CA . ASN A 1 164 ? 16.220 8.215 11.217 1.00 19.27 164 ASN A CA 1
ATOM 1219 C C . ASN A 1 164 ? 17.166 7.976 10.041 1.00 17.53 164 ASN A C 1
ATOM 1220 O O . ASN A 1 164 ? 17.132 8.734 9.063 1.00 17.90 164 ASN A O 1
ATOM 1225 N N . VAL A 1 165 ? 17.998 6.939 10.082 1.00 20.36 165 VAL A N 1
ATOM 1226 C CA . VAL A 1 165 ? 18.949 6.740 8.988 1.00 18.92 165 VAL A CA 1
ATOM 1227 C C . VAL A 1 165 ? 18.221 6.359 7.706 1.00 22.50 165 VAL A C 1
ATOM 1228 O O . VAL A 1 165 ? 18.429 6.969 6.648 1.00 19.97 165 VAL A O 1
ATOM 1232 N N . ASP A 1 166 ? 17.342 5.360 7.777 1.00 21.84 166 ASP A N 1
ATOM 1233 C CA . ASP A 1 166 ? 16.567 5.010 6.596 1.00 20.79 166 ASP A CA 1
ATOM 1234 C C . ASP A 1 166 ? 15.693 6.179 6.170 1.00 20.92 166 ASP A C 1
ATOM 1235 O O . ASP A 1 166 ? 15.551 6.451 4.970 1.00 24.10 166 ASP A O 1
ATOM 1240 N N . LYS A 1 167 ? 15.153 6.912 7.141 1.00 21.23 167 LYS A N 1
ATOM 1241 C CA . LYS A 1 167 ? 14.258 8.018 6.826 1.00 23.07 167 LYS A CA 1
ATOM 1242 C C . LYS A 1 167 ? 14.936 9.041 5.919 1.00 23.32 167 LYS A C 1
ATOM 1243 O O . LYS A 1 167 ? 14.348 9.478 4.924 1.00 25.46 167 LYS A O 1
ATOM 1249 N N . VAL A 1 168 ? 16.187 9.413 6.219 1.00 18.22 168 VAL A N 1
ATOM 1250 C CA . VAL A 1 168 ? 16.792 10.493 5.435 1.00 20.14 168 VAL A CA 1
ATOM 1251 C C . VAL A 1 168 ? 17.031 10.064 3.995 1.00 20.00 168 VAL A C 1
ATOM 1252 O O . VAL A 1 168 ? 16.813 10.843 3.059 1.00 21.37 168 VAL A O 1
ATOM 1256 N N . PHE A 1 169 ? 17.479 8.828 3.788 1.00 21.14 169 PHE A N 1
ATOM 1257 C CA . PHE A 1 169 ? 17.724 8.361 2.431 1.00 20.24 169 PHE A CA 1
ATOM 1258 C C . PHE A 1 169 ? 16.424 8.223 1.650 1.00 26.47 169 PHE A C 1
ATOM 1259 O O . PHE A 1 169 ? 16.342 8.655 0.494 1.00 23.88 169 PHE A O 1
ATOM 1267 N N . PHE A 1 170 ? 15.385 7.665 2.273 1.00 24.37 170 PHE A N 1
ATOM 1268 C CA . PHE A 1 170 ? 14.128 7.470 1.561 1.00 26.02 170 PHE A CA 1
ATOM 1269 C C . PHE A 1 170 ? 13.416 8.795 1.313 1.00 26.01 170 PHE A C 1
ATOM 1270 O O . PHE A 1 170 ? 12.830 8.995 0.244 1.00 25.35 170 PHE A O 1
ATOM 1278 N N . ASP A 1 171 ? 13.470 9.716 2.279 1.00 21.45 171 ASP A N 1
ATOM 1279 C CA . ASP A 1 171 ? 12.866 11.029 2.078 1.00 24.53 171 ASP A CA 1
ATOM 1280 C C . ASP A 1 171 ? 13.518 11.765 0.915 1.00 22.96 171 ASP A C 1
ATOM 1281 O O . ASP A 1 171 ? 12.824 12.402 0.115 1.00 27.59 171 ASP A O 1
ATOM 1286 N N . LEU A 1 172 ? 14.854 11.702 0.812 1.00 22.24 172 LEU A N 1
ATOM 1287 C CA . LEU A 1 172 ? 15.532 12.365 -0.304 1.00 24.41 172 LEU A CA 1
ATOM 1288 C C . LEU A 1 172 ? 15.184 11.701 -1.629 1.00 25.83 172 LEU A C 1
ATOM 1289 O O . LEU A 1 172 ? 14.981 12.391 -2.636 1.00 27.87 172 LEU A O 1
ATOM 1294 N N . MET A 1 173 ? 15.119 10.362 -1.650 1.00 26.73 173 MET A N 1
ATOM 1295 C CA . MET A 1 173 ? 14.701 9.660 -2.858 1.00 29.20 173 MET A CA 1
ATOM 1296 C C . MET A 1 173 ? 13.325 10.128 -3.317 1.00 32.02 173 MET A C 1
ATOM 1297 O O . MET A 1 173 ? 13.088 10.293 -4.520 1.00 31.24 173 MET A O 1
ATOM 1302 N N . ARG A 1 174 ? 12.405 10.339 -2.372 1.00 29.62 174 ARG A N 1
ATOM 1303 C CA . ARG A 1 174 ? 11.075 10.820 -2.731 1.00 33.57 174 ARG A CA 1
ATOM 1304 C C . ARG A 1 174 ? 11.130 12.220 -3.336 1.00 32.23 174 ARG A C 1
ATOM 1305 O O . ARG A 1 174 ? 10.366 12.534 -4.255 1.00 33.57 174 ARG A O 1
ATOM 1313 N N . GLU A 1 175 ? 12.024 13.077 -2.836 1.00 32.57 175 GLU A N 1
ATOM 1314 C CA . GLU A 1 175 ? 12.214 14.387 -3.452 1.00 35.09 175 GLU A CA 1
ATOM 1315 C C . GLU A 1 175 ? 12.756 14.244 -4.867 1.00 36.61 175 GLU A C 1
ATOM 1316 O O . GLU A 1 175 ? 12.279 14.901 -5.800 1.00 36.28 175 GLU A O 1
ATOM 1322 N N . ILE A 1 176 ? 13.774 13.398 -5.039 1.00 31.62 176 ILE A N 1
ATOM 1323 C CA . ILE A 1 176 ? 14.346 13.163 -6.360 1.00 28.94 176 ILE A CA 1
ATOM 1324 C C . ILE A 1 176 ? 13.281 12.649 -7.320 1.00 39.68 176 ILE A C 1
ATOM 1325 O O . ILE A 1 176 ? 13.206 13.082 -8.479 1.00 36.48 176 ILE A O 1
ATOM 1330 N N . ARG A 1 177 ? 12.445 11.718 -6.853 1.00 35.39 177 ARG A N 1
ATOM 1331 C CA . ARG A 1 177 ? 11.358 11.194 -7.673 1.00 35.62 177 ARG A CA 1
ATOM 1332 C C . ARG A 1 177 ? 10.394 12.303 -8.083 1.00 39.15 177 ARG A C 1
ATOM 1333 O O . ARG A 1 177 ? 10.026 12.422 -9.258 1.00 42.12 177 ARG A O 1
ATOM 1341 N N . THR A 1 178 ? 9.972 13.126 -7.122 1.00 41.26 178 THR A N 1
ATOM 1342 C CA . THR A 1 178 ? 9.021 14.192 -7.429 1.00 40.03 178 THR A CA 1
ATOM 1343 C C . THR A 1 178 ? 9.601 15.172 -8.444 1.00 45.45 178 THR A C 1
ATOM 1344 O O . THR A 1 178 ? 8.914 15.579 -9.388 1.00 51.51 178 THR A O 1
ATOM 1348 N N . LYS A 1 179 ? 10.869 15.551 -8.278 1.00 42.41 179 LYS A N 1
ATOM 1349 C CA . LYS A 1 179 ? 11.513 16.415 -9.261 1.00 41.35 179 LYS A CA 1
ATOM 1350 C C . LYS A 1 179 ? 11.570 15.745 -10.629 1.00 46.24 179 LYS A C 1
ATOM 1351 O O . LYS A 1 179 ? 11.289 16.376 -11.654 1.00 49.62 179 LYS A O 1
ATOM 1357 N N . LYS A 1 180 ? 11.920 14.455 -10.664 1.00 42.47 180 LYS A N 1
ATOM 1358 C CA . LYS A 1 180 ? 12.029 13.748 -11.938 1.00 43.21 180 LYS A CA 1
ATOM 1359 C C . LYS A 1 180 ? 10.681 13.631 -12.638 1.00 46.18 180 LYS A C 1
ATOM 1360 O O . LYS A 1 180 ? 10.614 13.632 -13.871 1.00 54.92 180 LYS A O 1
ATOM 1366 N N . MET A 1 181 ? 9.598 13.497 -11.879 1.00 50.73 181 MET A N 1
ATOM 1367 C CA . MET A 1 181 ? 8.295 13.398 -12.524 1.00 55.83 181 MET A CA 1
ATOM 1368 C C . MET A 1 181 ? 7.738 14.750 -12.950 1.00 58.29 181 MET A C 1
ATOM 1369 O O . MET A 1 181 ? 6.758 14.790 -13.701 1.00 61.28 181 MET A O 1
ATOM 1374 N N . SER A 1 182 ? 8.356 15.849 -12.513 1.00 54.24 182 SER A N 1
ATOM 1375 C CA . SER A 1 182 ? 7.934 17.178 -12.930 1.00 58.38 182 SER A CA 1
ATOM 1376 C C . SER A 1 182 ? 8.556 17.615 -14.251 1.00 61.96 182 SER A C 1
ATOM 1377 O O . SER A 1 182 ? 8.013 18.509 -14.906 1.00 69.13 182 SER A O 1
ATOM 1380 N N . GLU A 1 183 ? 9.673 17.018 -14.655 1.00 61.03 183 GLU A N 1
ATOM 1381 C CA . GLU A 1 183 ? 10.392 17.474 -15.847 1.00 66.64 183 GLU A CA 1
ATOM 1382 C C . GLU A 1 183 ? 9.678 17.035 -17.121 1.00 68.95 183 GLU A C 1
ATOM 1383 O O . GLU A 1 183 ? 9.044 15.977 -17.159 1.00 72.30 183 GLU A O 1
ATOM 1389 N N . SER B 1 11 ? -13.105 4.230 34.355 1.00 42.16 11 SER B N 1
ATOM 1390 C CA . SER B 1 11 ? -14.000 3.314 33.655 1.00 42.11 11 SER B CA 1
ATOM 1391 C C . SER B 1 11 ? -13.394 1.925 33.460 1.00 43.61 11 SER B C 1
ATOM 1392 O O . SER B 1 11 ? -12.298 1.782 32.918 1.00 32.61 11 SER B O 1
ATOM 1395 N N . LEU B 1 12 ? -14.117 0.888 33.888 1.00 37.87 12 LEU B N 1
ATOM 1396 C CA . LEU B 1 12 ? -13.636 -0.468 33.665 1.00 42.30 12 LEU B CA 1
ATOM 1397 C C . LEU B 1 12 ? -13.667 -0.866 32.194 1.00 37.49 12 LEU B C 1
ATOM 1398 O O . LEU B 1 12 ? -13.125 -1.919 31.842 1.00 38.58 12 LEU B O 1
ATOM 1403 N N . ALA B 1 13 ? -14.269 -0.050 31.329 1.00 34.44 13 ALA B N 1
ATOM 1404 C CA . ALA B 1 13 ? -14.345 -0.373 29.915 1.00 31.24 13 ALA B CA 1
ATOM 1405 C C . ALA B 1 13 ? -13.154 0.144 29.110 1.00 27.27 13 ALA B C 1
ATOM 1406 O O . ALA B 1 13 ? -13.016 -0.234 27.944 1.00 26.14 13 ALA B O 1
ATOM 1408 N N . LEU B 1 14 ? -12.293 0.972 29.701 1.00 23.75 14 LEU B N 1
ATOM 1409 C CA . LEU B 1 14 ? -11.214 1.617 28.949 1.00 26.51 14 LEU B CA 1
ATOM 1410 C C . LEU B 1 14 ? -10.001 1.768 29.851 1.00 20.62 14 LEU B C 1
ATOM 1411 O O . LEU B 1 14 ? -10.062 2.472 30.862 1.00 25.33 14 LEU B O 1
ATOM 1416 N N . HIS B 1 15 ? -8.897 1.126 29.478 1.00 17.65 15 HIS B N 1
ATOM 1417 C CA . HIS B 1 15 ? -7.688 1.093 30.289 1.00 20.44 15 HIS B CA 1
ATOM 1418 C C . HIS B 1 15 ? -6.597 1.887 29.579 1.00 21.41 15 HIS B C 1
ATOM 1419 O O . HIS B 1 15 ? -6.310 1.632 28.407 1.00 22.35 15 HIS B O 1
ATOM 1426 N N . LYS B 1 16 ? -5.996 2.837 30.292 1.00 18.19 16 LYS B N 1
ATOM 1427 C CA . LYS B 1 16 ? -5.061 3.801 29.704 1.00 17.01 16 LYS B CA 1
ATOM 1428 C C . LYS B 1 16 ? -3.624 3.396 30.053 1.00 19.67 16 LYS B C 1
ATOM 1429 O O . LYS B 1 16 ? -3.200 3.499 31.208 1.00 23.01 16 LYS B O 1
ATOM 1435 N N . VAL B 1 17 ? -2.876 2.940 29.056 1.00 15.14 17 VAL B N 1
ATOM 1436 C CA . VAL B 1 17 ? -1.529 2.412 29.240 1.00 15.46 17 VAL B CA 1
ATOM 1437 C C . VAL B 1 17 ? -0.515 3.373 28.627 1.00 17.91 17 VAL B C 1
ATOM 1438 O O . VAL B 1 17 ? -0.712 3.869 27.514 1.00 16.97 17 VAL B O 1
ATOM 1442 N N . ILE B 1 18 ? 0.587 3.610 29.334 1.00 16.98 18 ILE B N 1
ATOM 1443 C CA . ILE B 1 18 ? 1.681 4.435 28.834 1.00 15.27 18 ILE B CA 1
ATOM 1444 C C . ILE B 1 18 ? 2.942 3.593 28.676 1.00 18.03 18 ILE B C 1
ATOM 1445 O O . ILE B 1 18 ? 3.309 2.842 29.591 1.00 18.21 18 ILE B O 1
ATOM 1450 N N . MET B 1 19 ? 3.609 3.731 27.527 1.00 14.50 19 MET B N 1
ATOM 1451 C CA . MET B 1 19 ? 4.911 3.118 27.298 1.00 14.72 19 MET B CA 1
ATOM 1452 C C . MET B 1 19 ? 5.998 4.099 27.708 1.00 18.46 19 MET B C 1
ATOM 1453 O O . MET B 1 19 ? 6.050 5.222 27.193 1.00 17.83 19 MET B O 1
ATOM 1458 N N . VAL B 1 20 ? 6.898 3.650 28.574 1.00 15.30 20 VAL B N 1
ATOM 1459 C CA . VAL B 1 20 ? 7.920 4.491 29.186 1.00 16.00 20 VAL B CA 1
ATOM 1460 C C . VAL B 1 20 ? 9.240 3.748 29.095 1.00 18.63 20 VAL B C 1
ATOM 1461 O O . VAL B 1 20 ? 9.287 2.531 29.304 1.00 20.88 20 VAL B O 1
ATOM 1465 N N . GLY B 1 21 ? 10.309 4.468 28.807 1.00 16.69 21 GLY B N 1
ATOM 1466 C CA . GLY B 1 21 ? 11.623 3.860 28.723 1.00 18.54 21 GLY B CA 1
ATOM 1467 C C . GLY B 1 21 ? 12.533 4.658 27.814 1.00 18.63 21 GLY B C 1
ATOM 1468 O O . GLY B 1 21 ? 12.102 5.545 27.081 1.00 20.00 21 GLY B O 1
ATOM 1469 N N A SER B 1 22 ? 13.818 4.329 27.874 0.47 21.69 22 SER B N 1
ATOM 1470 N N B SER B 1 22 ? 13.816 4.305 27.866 0.53 21.69 22 SER B N 1
ATOM 1471 C CA A SER B 1 22 ? 14.794 5.125 27.141 0.47 24.18 22 SER B CA 1
ATOM 1472 C CA B SER B 1 22 ? 14.852 5.026 27.134 0.53 24.19 22 SER B CA 1
ATOM 1473 C C A SER B 1 22 ? 14.719 4.851 25.636 0.47 21.80 22 SER B C 1
ATOM 1474 C C B SER B 1 22 ? 14.665 4.887 25.625 0.53 21.78 22 SER B C 1
ATOM 1475 O O A SER B 1 22 ? 14.065 3.916 25.166 0.47 19.93 22 SER B O 1
ATOM 1476 O O B SER B 1 22 ? 13.884 4.069 25.132 0.53 19.80 22 SER B O 1
ATOM 1481 N N . GLY B 1 23 ? 15.423 5.685 24.883 1.00 20.36 23 GLY B N 1
ATOM 1482 C CA . GLY B 1 23 ? 15.312 5.646 23.434 1.00 23.59 23 GLY B CA 1
ATOM 1483 C C . GLY B 1 23 ? 15.782 4.323 22.864 1.00 23.36 23 GLY B C 1
ATOM 1484 O O . GLY B 1 23 ? 16.763 3.735 23.326 1.00 21.51 23 GLY B O 1
ATOM 1485 N N . GLY B 1 24 ? 15.048 3.837 21.865 1.00 15.79 24 GLY B N 1
ATOM 1486 C CA . GLY B 1 24 ? 15.464 2.695 21.081 1.00 20.26 24 GLY B CA 1
ATOM 1487 C C . GLY B 1 24 ? 15.242 1.339 21.717 1.00 18.71 24 GLY B C 1
ATOM 1488 O O . GLY B 1 24 ? 15.738 0.339 21.180 1.00 20.57 24 GLY B O 1
ATOM 1489 N N . VAL B 1 25 ? 14.510 1.266 22.830 1.00 16.69 25 VAL B N 1
ATOM 1490 C CA . VAL B 1 25 ? 14.322 -0.025 23.503 1.00 18.31 25 VAL B CA 1
ATOM 1491 C C . VAL B 1 25 ? 13.225 -0.868 22.876 1.00 22.18 25 VAL B C 1
ATOM 1492 O O . VAL B 1 25 ? 13.169 -2.082 23.134 1.00 19.93 25 VAL B O 1
ATOM 1496 N N . GLY B 1 26 ? 12.380 -0.278 22.039 1.00 18.54 26 GLY B N 1
ATOM 1497 C CA . GLY B 1 26 ? 11.278 -0.978 21.415 1.00 17.03 26 GLY B CA 1
ATOM 1498 C C . GLY B 1 26 ? 9.881 -0.607 21.931 1.00 17.79 26 GLY B C 1
ATOM 1499 O O . GLY B 1 26 ? 8.955 -1.400 21.769 1.00 16.74 26 GLY 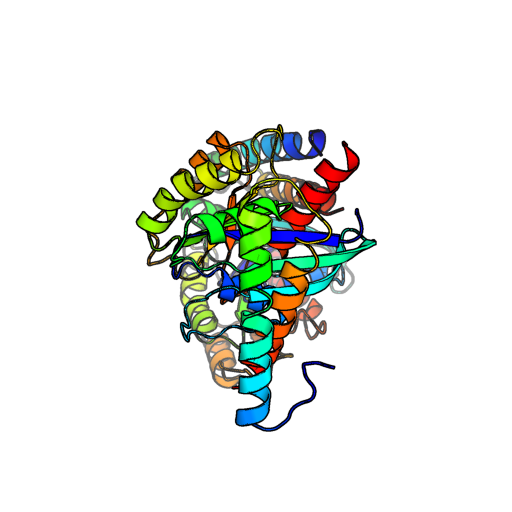B O 1
ATOM 1500 N N . LYS B 1 27 ? 9.711 0.573 22.529 1.00 14.42 27 LYS B N 1
ATOM 1501 C CA . LYS B 1 27 ? 8.382 1.002 22.962 1.00 14.57 27 LYS B CA 1
ATOM 1502 C C . LYS B 1 27 ? 7.412 1.045 21.790 1.00 14.21 27 LYS B C 1
ATOM 1503 O O . LYS B 1 27 ? 6.292 0.526 21.874 1.00 15.04 27 LYS B O 1
ATOM 1509 N N . SER B 1 28 ? 7.812 1.688 20.692 1.00 14.36 28 SER B N 1
ATOM 1510 C CA . SER B 1 28 ? 6.918 1.781 19.548 1.00 15.33 28 SER B CA 1
ATOM 1511 C C . SER B 1 28 ? 6.766 0.442 18.855 1.00 12.63 28 SER B C 1
ATOM 1512 O O . SER B 1 28 ? 5.663 0.089 18.425 1.00 15.76 28 SER B O 1
ATOM 1515 N N . ALA B 1 29 ? 7.853 -0.326 18.759 1.00 13.74 29 ALA B N 1
ATOM 1516 C CA . ALA B 1 29 ? 7.759 -1.632 18.128 1.00 15.53 29 ALA B CA 1
ATOM 1517 C C . ALA B 1 29 ? 6.802 -2.553 18.884 1.00 15.70 29 ALA B C 1
ATOM 1518 O O . ALA B 1 29 ? 6.006 -3.257 18.258 1.00 16.25 29 ALA B O 1
ATOM 1520 N N . LEU B 1 30 ? 6.860 -2.566 20.222 1.00 14.06 30 LEU B N 1
ATOM 1521 C CA . LEU B 1 30 ? 5.906 -3.368 20.984 1.00 17.05 30 LEU B CA 1
ATOM 1522 C C . LEU B 1 30 ? 4.486 -2.904 20.711 1.00 15.83 30 LEU B C 1
ATOM 1523 O O . LEU B 1 30 ? 3.584 -3.723 20.512 1.00 17.08 30 LEU B O 1
ATOM 1528 N N . THR B 1 31 ? 4.280 -1.582 20.668 1.00 13.78 31 THR B N 1
ATOM 1529 C CA . THR B 1 31 ? 2.949 -1.033 20.456 1.00 17.34 31 THR B CA 1
ATOM 1530 C C . THR B 1 31 ? 2.407 -1.428 19.094 1.00 17.19 31 THR B C 1
ATOM 1531 O O . THR B 1 31 ? 1.252 -1.865 18.981 1.00 15.58 31 THR B O 1
ATOM 1535 N N . LEU B 1 32 ? 3.236 -1.296 18.055 1.00 16.48 32 LEU B N 1
ATOM 1536 C CA . LEU B 1 32 ? 2.796 -1.578 16.692 1.00 15.84 32 LEU B CA 1
ATOM 1537 C C . LEU B 1 32 ? 2.601 -3.073 16.462 1.00 19.19 32 LEU B C 1
ATOM 1538 O O . LEU B 1 32 ? 1.692 -3.479 15.726 1.00 19.24 32 LEU B O 1
ATOM 1543 N N . GLN B 1 33 ? 3.433 -3.908 17.090 1.00 15.75 33 GLN B N 1
ATOM 1544 C CA . GLN B 1 33 ? 3.185 -5.350 17.047 1.00 16.86 33 GLN B CA 1
ATOM 1545 C C . GLN B 1 33 ? 1.851 -5.690 17.698 1.00 19.27 33 GLN B C 1
ATOM 1546 O O . GLN B 1 33 ? 1.033 -6.425 17.130 1.00 20.63 33 GLN B O 1
ATOM 1552 N N . PHE B 1 34 ? 1.590 -5.124 18.874 1.00 16.17 34 PHE B N 1
ATOM 1553 C CA . PHE B 1 34 ? 0.324 -5.381 19.552 1.00 16.19 34 PHE B CA 1
ATOM 1554 C C . PHE B 1 34 ? -0.861 -4.849 18.751 1.00 20.14 34 PHE B C 1
ATOM 1555 O O . PHE B 1 34 ? -1.902 -5.517 18.640 1.00 20.53 34 PHE B O 1
ATOM 1563 N N . MET B 1 35 ? -0.734 -3.637 18.208 1.00 19.71 35 MET B N 1
ATOM 1564 C CA . MET B 1 35 ? -1.870 -2.977 17.566 1.00 21.00 35 MET B CA 1
ATOM 1565 C C . MET B 1 35 ? -2.184 -3.600 16.215 1.00 22.66 35 MET B C 1
ATOM 1566 O O . MET B 1 35 ? -3.353 -3.852 15.899 1.00 25.03 35 MET B O 1
ATOM 1571 N N . TYR B 1 36 ? -1.157 -3.841 15.402 1.00 23.66 36 TYR B N 1
ATOM 1572 C CA . TYR B 1 36 ? -1.343 -4.084 13.982 1.00 27.46 36 TYR B CA 1
ATOM 1573 C C . TYR B 1 36 ? -0.610 -5.308 13.474 1.00 23.32 36 TYR B C 1
ATOM 1574 O O . TYR B 1 36 ? -0.607 -5.540 12.257 1.00 26.66 36 TYR B O 1
ATOM 1583 N N . ASP B 1 37 ? 0.014 -6.090 14.356 1.00 24.36 37 ASP B N 1
ATOM 1584 C CA . ASP B 1 37 ? 0.807 -7.253 13.958 1.00 27.45 37 ASP B CA 1
ATOM 1585 C C . ASP B 1 37 ? 1.915 -6.885 12.968 1.00 30.98 37 ASP B C 1
ATOM 1586 O O . ASP B 1 37 ? 2.266 -7.677 12.089 1.00 33.30 37 ASP B O 1
ATOM 1591 N N . GLU B 1 38 ? 2.471 -5.680 13.107 1.00 26.02 38 GLU B N 1
ATOM 1592 C CA . GLU B 1 38 ? 3.518 -5.171 12.229 1.00 28.49 38 GLU B CA 1
ATOM 1593 C C . GLU B 1 38 ? 4.836 -5.082 12.986 1.00 26.64 38 GLU B C 1
ATOM 1594 O O . GLU B 1 38 ? 4.861 -4.797 14.187 1.00 24.63 38 GLU B O 1
ATOM 1600 N N . PHE B 1 39 ? 5.940 -5.309 12.272 1.00 23.16 39 PHE B N 1
ATOM 1601 C CA . PHE B 1 39 ? 7.260 -5.003 12.807 1.00 20.94 39 PHE B CA 1
ATOM 1602 C C . PHE B 1 39 ? 8.165 -4.566 11.665 1.00 23.62 39 PHE B C 1
ATOM 1603 O O . PHE B 1 39 ? 8.285 -5.279 10.664 1.00 27.49 39 PHE B O 1
ATOM 1611 N N . VAL B 1 40 ? 8.823 -3.422 11.828 1.00 27.30 40 VAL B N 1
ATOM 1612 C CA . VAL B 1 40 ? 9.808 -2.956 10.860 1.00 29.18 40 VAL B CA 1
ATOM 1613 C C . VAL B 1 40 ? 11.132 -2.718 11.569 1.00 25.88 40 VAL B C 1
ATOM 1614 O O . VAL B 1 40 ? 11.183 -2.410 12.768 1.00 27.33 40 VAL B O 1
ATOM 1618 N N . GLU B 1 41 ? 12.211 -2.888 10.808 1.00 26.70 41 GLU B N 1
ATOM 1619 C CA . GLU B 1 41 ? 13.565 -2.760 11.320 1.00 24.39 41 GLU B CA 1
ATOM 1620 C C . GLU B 1 41 ? 14.009 -1.308 11.438 1.00 23.78 41 GLU B C 1
ATOM 1621 O O . GLU B 1 41 ? 14.950 -1.025 12.188 1.00 29.04 41 GLU B O 1
ATOM 1627 N N . ASP B 1 42 ? 13.340 -0.387 10.740 1.00 28.45 42 ASP B N 1
ATOM 1628 C CA . ASP B 1 42 ? 13.686 1.028 10.813 1.00 30.00 42 ASP B CA 1
ATOM 1629 C C . ASP B 1 42 ? 13.500 1.555 12.230 1.00 27.21 42 ASP B C 1
ATOM 1630 O O . ASP B 1 42 ? 12.650 1.084 12.992 1.00 25.55 42 ASP B O 1
ATOM 1635 N N . TYR B 1 43 ? 14.291 2.564 12.569 1.00 22.93 43 TYR B N 1
ATOM 1636 C CA . TYR B 1 43 ? 14.191 3.269 13.840 1.00 22.21 43 TYR B CA 1
ATOM 1637 C C . TYR B 1 43 ? 13.872 4.735 13.550 1.00 22.01 43 TYR B C 1
ATOM 1638 O O . TYR B 1 43 ? 14.725 5.478 13.043 1.00 20.30 43 TYR B O 1
ATOM 1647 N N . GLU B 1 44 ? 12.648 5.150 13.870 1.00 20.48 44 GLU B N 1
ATOM 1648 C CA . GLU B 1 44 ? 12.242 6.557 13.827 1.00 20.84 44 GLU B CA 1
ATOM 1649 C C . GLU B 1 44 ? 11.842 7.000 15.223 1.00 18.67 44 GLU B C 1
ATOM 1650 O O . GLU B 1 44 ? 10.774 6.591 15.714 1.00 17.80 44 GLU B O 1
ATOM 1656 N N . PRO B 1 45 ? 12.662 7.796 15.899 1.00 17.52 45 PRO B N 1
ATOM 1657 C CA . PRO B 1 45 ? 12.334 8.202 17.270 1.00 18.11 45 PRO B CA 1
ATOM 1658 C C . PRO B 1 45 ? 10.975 8.879 17.367 1.00 18.20 45 PRO B C 1
ATOM 1659 O O . PRO B 1 45 ? 10.587 9.695 16.524 1.00 20.31 45 PRO B O 1
ATOM 1663 N N . THR B 1 46 ? 10.256 8.526 18.424 1.00 14.14 46 THR B N 1
ATOM 1664 C CA . THR B 1 46 ? 8.921 9.040 18.650 1.00 13.21 46 THR B CA 1
ATOM 1665 C C . THR B 1 46 ? 8.966 10.415 19.291 1.00 18.37 46 THR B C 1
ATOM 1666 O O . THR B 1 46 ? 9.860 10.733 20.082 1.00 17.48 46 THR B O 1
ATOM 1670 N N A LYS B 1 47 ? 7.992 11.248 18.931 0.57 16.32 47 LYS B N 1
ATOM 1671 N N B LYS B 1 47 ? 7.991 11.245 18.930 0.43 16.36 47 LYS B N 1
ATOM 1672 C CA A LYS B 1 47 ? 7.690 12.442 19.728 0.57 20.55 47 LYS B CA 1
ATOM 1673 C CA B LYS B 1 47 ? 7.686 12.446 19.714 0.43 20.54 47 LYS B CA 1
ATOM 1674 C C A LYS B 1 47 ? 6.600 12.070 20.728 0.57 18.10 47 LYS B C 1
ATOM 1675 C C B LYS B 1 47 ? 6.600 12.082 20.723 0.43 18.13 47 LYS B C 1
ATOM 1676 O O A LYS B 1 47 ? 6.842 12.030 21.939 0.57 21.62 47 LYS B O 1
ATOM 1677 O O B LYS B 1 47 ? 6.845 12.058 21.933 0.43 21.61 47 LYS B O 1
ATOM 1688 N N . ALA B 1 48 ? 5.402 11.776 20.230 1.00 17.08 48 ALA B N 1
ATOM 1689 C CA . ALA B 1 48 ? 4.331 11.201 21.049 1.00 17.30 48 ALA B CA 1
ATOM 1690 C C . ALA B 1 48 ? 3.279 10.652 20.105 1.00 18.32 48 ALA B C 1
ATOM 1691 O O . ALA B 1 48 ? 2.902 11.323 19.139 1.00 19.86 48 ALA B O 1
ATOM 1693 N N . ASP B 1 49 ? 2.839 9.413 20.327 1.00 15.74 49 ASP B N 1
ATOM 1694 C CA . ASP B 1 49 ? 1.813 8.811 19.489 1.00 16.66 49 ASP B CA 1
ATOM 1695 C C . ASP B 1 49 ? 0.801 8.120 20.388 1.00 17.50 49 ASP B C 1
ATOM 1696 O O . ASP B 1 49 ? 1.085 7.826 21.548 1.00 18.00 49 ASP B O 1
ATOM 1701 N N . SER B 1 50 ? -0.399 7.892 19.862 1.00 17.07 50 SER B N 1
ATOM 1702 C CA . SER B 1 50 ? -1.406 7.249 20.697 1.00 16.55 50 SER B CA 1
ATOM 1703 C C . SER B 1 50 ? -2.298 6.374 19.828 1.00 16.36 50 SER B C 1
ATOM 1704 O O . SER B 1 50 ? -2.453 6.628 18.625 1.00 16.34 50 SER B O 1
ATOM 1707 N N . TYR B 1 51 ? -2.879 5.338 20.461 1.00 14.89 51 TYR B N 1
ATOM 1708 C CA . TYR B 1 51 ? -3.584 4.266 19.782 1.00 16.33 51 TYR B CA 1
ATOM 1709 C C . TYR B 1 51 ? -4.737 3.810 20.661 1.00 16.60 51 TYR B C 1
ATOM 1710 O O . TYR B 1 51 ? -4.715 3.978 21.880 1.00 16.30 51 TYR B O 1
ATOM 1719 N N . ARG B 1 52 ? -5.732 3.196 20.026 1.00 18.61 52 ARG B N 1
ATOM 1720 C CA . ARG B 1 52 ? -6.875 2.644 20.738 1.00 17.67 52 ARG B CA 1
ATOM 1721 C C . ARG B 1 52 ? -7.295 1.369 20.036 1.00 17.77 52 ARG B C 1
ATOM 1722 O O . ARG B 1 52 ? -7.411 1.341 18.810 1.00 19.43 52 ARG B O 1
ATOM 1730 N N . LYS B 1 53 ? -7.550 0.324 20.824 1.00 21.24 53 LYS B N 1
ATOM 1731 C CA . LYS B 1 53 ? -7.899 -0.978 20.275 1.00 21.71 53 LYS B CA 1
ATOM 1732 C C . LYS B 1 53 ? -8.976 -1.630 21.135 1.00 23.57 53 LYS B C 1
ATOM 1733 O O . LYS B 1 53 ? -8.954 -1.518 22.364 1.00 20.85 53 LYS B O 1
ATOM 1739 N N . LYS B 1 54 ? -9.918 -2.312 20.482 1.00 22.21 54 LYS B N 1
ATOM 1740 C CA . LYS B 1 54 ? -10.905 -3.119 21.191 1.00 24.99 54 LYS B CA 1
ATOM 1741 C C . LYS B 1 54 ? -10.330 -4.511 21.378 1.00 24.79 54 LYS B C 1
ATOM 1742 O O . LYS B 1 54 ? -9.800 -5.098 20.432 1.00 27.97 54 LYS B O 1
ATOM 1748 N N . VAL B 1 55 ? -10.438 -5.030 22.601 1.00 24.31 55 VAL B N 1
ATOM 1749 C CA . VAL B 1 55 ? -9.953 -6.364 22.931 1.00 27.37 55 VAL B CA 1
ATOM 1750 C C . VAL B 1 55 ? -10.980 -7.048 23.827 1.00 28.24 55 VAL B C 1
ATOM 1751 O O . VAL B 1 55 ? -11.842 -6.409 24.432 1.00 26.80 55 VAL B O 1
ATOM 1755 N N . VAL B 1 56 ? -10.875 -8.369 23.904 1.00 30.47 56 VAL B N 1
ATOM 1756 C CA . VAL B 1 56 ? -11.635 -9.163 24.861 1.00 29.18 56 VAL B CA 1
ATOM 1757 C C . VAL B 1 56 ? -10.683 -9.522 25.990 1.00 24.10 56 VAL B C 1
ATOM 1758 O O . VAL B 1 56 ? -9.656 -10.172 25.762 1.00 33.32 56 VAL B O 1
ATOM 1762 N N . LEU B 1 57 ? -10.988 -9.061 27.187 1.00 24.77 57 LEU B N 1
ATOM 1763 C CA . LEU B 1 57 ? -10.137 -9.289 28.349 1.00 29.88 57 LEU B CA 1
ATOM 1764 C C . LEU B 1 57 ? -10.911 -10.182 29.310 1.00 28.79 57 LEU B C 1
ATOM 1765 O O . LEU B 1 57 ? -11.808 -9.714 30.022 1.00 28.03 57 LEU B O 1
ATOM 1770 N N . ASP B 1 58 ? -10.548 -11.465 29.323 1.00 30.44 58 ASP B N 1
ATOM 1771 C CA . ASP B 1 58 ? -11.172 -12.454 30.199 1.00 31.02 58 ASP B CA 1
ATOM 1772 C C . ASP B 1 58 ? -12.692 -12.451 30.031 1.00 27.88 58 ASP B C 1
ATOM 1773 O O . ASP B 1 58 ? -13.454 -12.329 30.994 1.00 35.42 58 ASP B O 1
ATOM 1778 N N . GLY B 1 59 ? -13.132 -12.533 28.775 1.00 34.02 59 GLY B N 1
ATOM 1779 C CA . GLY B 1 59 ? -14.541 -12.588 28.452 1.00 40.64 59 GLY B CA 1
ATOM 1780 C C . GLY B 1 59 ? -15.251 -11.256 28.294 1.00 42.11 59 GLY B C 1
ATOM 1781 O O . GLY B 1 59 ? -16.394 -11.242 27.817 1.00 35.66 59 GLY B O 1
ATOM 1782 N N . GLU B 1 60 ? -14.628 -10.140 28.672 1.00 32.32 60 GLU B N 1
ATOM 1783 C CA . GLU B 1 60 ? -15.270 -8.834 28.629 1.00 33.06 60 GLU B CA 1
ATOM 1784 C C . GLU B 1 60 ? -14.668 -7.988 27.514 1.00 38.87 60 GLU B C 1
ATOM 1785 O O . GLU B 1 60 ? -13.442 -7.891 27.391 1.00 33.65 60 GLU B O 1
ATOM 1791 N N . GLU B 1 61 ? -15.533 -7.373 26.714 1.00 33.61 61 GLU B N 1
ATOM 1792 C CA . GLU B 1 61 ? -15.099 -6.521 25.614 1.00 38.12 61 GLU B CA 1
ATOM 1793 C C . GLU B 1 61 ? -14.726 -5.168 26.205 1.00 31.77 61 GLU B C 1
ATOM 1794 O O . GLU B 1 61 ? -15.582 -4.467 26.743 1.00 27.46 61 GLU B O 1
ATOM 1800 N N . VAL B 1 62 ? -13.443 -4.807 26.133 1.00 29.02 62 VAL B N 1
ATOM 1801 C CA . VAL B 1 62 ? -12.945 -3.562 26.702 1.00 27.39 62 VAL B CA 1
ATOM 1802 C C . VAL B 1 62 ? -12.142 -2.822 25.637 1.00 20.73 62 VAL B C 1
ATOM 1803 O O . VAL B 1 62 ? -11.902 -3.325 24.541 1.00 23.01 62 VAL B O 1
ATOM 1807 N N . GLN B 1 63 ? -11.736 -1.604 25.965 1.00 20.48 63 GLN B N 1
ATOM 1808 C CA . GLN B 1 63 ? -10.840 -0.863 25.090 1.00 27.22 63 GLN B CA 1
ATOM 1809 C C . GLN B 1 63 ? -9.534 -0.616 25.826 1.00 20.50 63 GLN B C 1
ATOM 1810 O O . GLN B 1 63 ? -9.526 -0.388 27.040 1.00 24.07 63 GLN B O 1
ATOM 1816 N N . ILE B 1 64 ? -8.428 -0.676 25.096 1.00 19.91 64 ILE B N 1
ATOM 1817 C CA . ILE B 1 64 ? -7.132 -0.262 25.613 1.00 19.76 64 ILE B CA 1
ATOM 1818 C C . ILE B 1 64 ? -6.681 0.948 24.808 1.00 17.64 64 ILE B C 1
ATOM 1819 O O . ILE B 1 64 ? -6.735 0.938 23.570 1.00 18.75 64 ILE B O 1
ATOM 1824 N N . ASP B 1 65 ? -6.267 1.993 25.515 1.00 16.44 65 ASP B N 1
ATOM 1825 C CA . ASP B 1 65 ? -5.632 3.167 24.927 1.00 15.25 65 ASP B CA 1
ATOM 1826 C C . ASP B 1 65 ? -4.157 3.093 25.283 1.00 16.72 65 ASP B C 1
ATOM 1827 O O . ASP B 1 65 ? -3.819 2.822 26.440 1.00 18.61 65 ASP B O 1
ATOM 1832 N N . ILE B 1 66 ? -3.286 3.347 24.307 1.00 14.73 66 ILE B N 1
ATOM 1833 C CA . ILE B 1 66 ? -1.842 3.296 24.511 1.00 13.34 66 ILE B CA 1
ATOM 1834 C C . ILE B 1 66 ? -1.259 4.651 24.151 1.00 15.84 66 ILE B C 1
ATOM 1835 O O . ILE B 1 66 ? -1.517 5.175 23.062 1.00 18.43 66 ILE B O 1
ATOM 1840 N N . LEU B 1 67 ? -0.481 5.211 25.060 1.00 13.99 67 LEU B N 1
ATOM 1841 C CA . LEU B 1 67 ? 0.291 6.415 24.781 1.00 16.32 67 LEU B CA 1
ATOM 1842 C C . LEU B 1 67 ? 1.751 6.001 24.692 1.00 16.35 67 LEU B C 1
ATOM 1843 O O . LEU B 1 67 ? 2.317 5.484 25.663 1.00 18.31 67 LEU B O 1
ATOM 1848 N N . ASP B 1 68 ? 2.349 6.236 23.535 1.00 18.01 68 ASP B N 1
ATOM 1849 C CA . ASP B 1 68 ? 3.730 5.868 23.254 1.00 16.16 68 ASP B CA 1
ATOM 1850 C C . ASP B 1 68 ? 4.557 7.149 23.349 1.00 20.43 68 ASP B C 1
ATOM 1851 O O . ASP B 1 68 ? 4.357 8.079 22.565 1.00 20.26 68 ASP B O 1
ATOM 1856 N N . THR B 1 69 ? 5.473 7.194 24.307 1.00 18.70 69 THR B N 1
ATOM 1857 C CA . THR B 1 69 ? 6.237 8.388 24.645 1.00 19.75 69 THR B CA 1
ATOM 1858 C C . THR B 1 69 ? 7.620 8.401 23.991 1.00 21.81 69 THR B C 1
ATOM 1859 O O . THR B 1 69 ? 8.122 7.385 23.512 1.00 19.86 69 THR B O 1
ATOM 1863 N N . ALA B 1 70 ? 8.233 9.587 23.980 1.00 19.96 70 ALA B N 1
ATOM 1864 C CA . ALA B 1 70 ? 9.612 9.725 23.540 1.00 21.01 70 ALA B CA 1
ATOM 1865 C C . ALA B 1 70 ? 10.555 9.175 24.602 1.00 22.57 70 ALA B C 1
ATOM 1866 O O . ALA B 1 70 ? 10.312 9.310 25.802 1.00 26.88 70 ALA B O 1
ATOM 1868 N N . GLY B 1 71 ? 11.648 8.566 24.151 1.00 21.97 71 GLY B N 1
ATOM 1869 C CA . GLY B 1 71 ? 12.662 8.114 25.088 1.00 26.75 71 GLY B CA 1
ATOM 1870 C C . GLY B 1 71 ? 13.321 9.251 25.848 1.00 31.23 71 GLY B C 1
ATOM 1871 O O . GLY B 1 71 ? 13.755 9.070 26.986 1.00 35.68 71 GLY B O 1
ATOM 1872 N N . LEU B 1 72 ? 13.398 10.435 25.241 1.00 34.28 72 LEU B N 1
ATOM 1873 C CA . LEU B 1 72 ? 13.917 11.633 25.900 1.00 38.95 72 LEU B CA 1
ATOM 1874 C C . LEU B 1 72 ? 12.950 12.770 25.612 1.00 31.96 72 LEU B C 1
ATOM 1875 O O . LEU B 1 72 ? 12.891 13.266 24.481 1.00 35.11 72 LEU B O 1
ATOM 1880 N N . GLU B 1 73 ? 12.190 13.183 26.623 1.00 36.58 73 GLU B N 1
ATOM 1881 C CA . GLU B 1 73 ? 11.277 14.305 26.473 1.00 46.41 73 GLU B CA 1
ATOM 1882 C C . GLU B 1 73 ? 12.020 15.601 26.776 1.00 48.88 73 GLU B C 1
ATOM 1883 O O . GLU B 1 73 ? 12.663 15.727 27.823 1.00 48.71 73 GLU B O 1
ATOM 1889 N N . ASP B 1 74 ? 11.938 16.556 25.847 1.00 51.77 74 ASP B N 1
ATOM 1890 C CA . ASP B 1 74 ? 12.680 17.804 25.992 1.00 53.64 74 ASP B CA 1
ATOM 1891 C C . ASP B 1 74 ? 12.161 18.642 27.152 1.00 53.70 74 ASP B C 1
ATOM 1892 O O . ASP B 1 74 ? 12.945 19.343 27.804 1.00 49.21 74 ASP B O 1
ATOM 1897 N N . TYR B 1 75 ? 10.859 18.588 27.427 1.00 42.97 75 TYR B N 1
ATOM 1898 C CA . TYR B 1 75 ? 10.219 19.492 28.375 1.00 39.18 75 TYR B CA 1
ATOM 1899 C C . TYR B 1 75 ? 9.583 18.685 29.497 1.00 36.31 75 TYR B C 1
ATOM 1900 O O . TYR B 1 75 ? 8.690 17.864 29.251 1.00 30.57 75 TYR B O 1
ATOM 1909 N N . ALA B 1 76 ? 10.033 18.946 30.728 1.00 36.00 76 ALA B N 1
ATOM 1910 C CA . ALA B 1 76 ? 9.547 18.211 31.889 1.00 37.46 76 ALA B CA 1
ATOM 1911 C C . ALA B 1 76 ? 8.028 18.258 31.990 1.00 37.61 76 ALA B C 1
ATOM 1912 O O . ALA B 1 76 ? 7.394 17.259 32.354 1.00 32.23 76 ALA B O 1
ATOM 1914 N N . ALA B 1 77 ? 7.427 19.403 31.650 1.00 29.88 77 ALA B N 1
ATOM 1915 C CA . ALA B 1 77 ? 5.986 19.573 31.821 1.00 32.19 77 ALA B CA 1
ATOM 1916 C C . ALA B 1 77 ? 5.200 18.642 30.908 1.00 24.29 77 ALA B C 1
ATOM 1917 O O . ALA B 1 77 ? 4.143 18.129 31.297 1.00 21.73 77 ALA B O 1
ATOM 1919 N N . ILE B 1 78 ? 5.686 18.456 29.680 1.00 23.98 78 ILE B N 1
ATOM 1920 C CA . ILE B 1 78 ? 5.060 17.544 28.727 1.00 24.11 78 ILE B CA 1
ATOM 1921 C C . ILE B 1 78 ? 5.118 16.122 29.253 1.00 24.39 78 ILE B C 1
ATOM 1922 O O . ILE B 1 78 ? 4.112 15.406 29.267 1.00 18.44 78 ILE B O 1
ATOM 1927 N N . ARG B 1 79 ? 6.310 15.693 29.669 1.00 23.83 79 ARG B N 1
ATOM 1928 C CA . ARG B 1 79 ? 6.475 14.368 30.255 1.00 23.58 79 ARG B CA 1
ATOM 1929 C C . ARG B 1 79 ? 5.540 14.185 31.440 1.00 28.27 79 ARG B C 1
ATOM 1930 O O . ARG B 1 79 ? 4.817 13.194 31.521 1.00 21.73 79 ARG B O 1
ATOM 1938 N N . ASP B 1 80 ? 5.530 15.150 32.363 1.00 23.54 80 ASP B N 1
ATOM 1939 C CA . ASP B 1 80 ? 4.654 15.057 33.526 1.00 24.34 80 ASP B CA 1
ATOM 1940 C C . ASP B 1 80 ? 3.189 14.951 33.125 1.00 19.46 80 ASP B C 1
ATOM 1941 O O . ASP B 1 80 ? 2.439 14.166 33.716 1.00 21.41 80 ASP B O 1
ATOM 1946 N N . ASN B 1 81 ? 2.753 15.751 32.142 1.00 17.85 81 ASN B N 1
ATOM 1947 C CA . ASN B 1 81 ? 1.355 15.703 31.714 1.00 17.88 81 ASN B CA 1
ATOM 1948 C C . ASN B 1 81 ? 0.975 14.318 31.206 1.00 21.02 81 ASN B C 1
ATOM 1949 O O . ASN B 1 81 ? -0.109 13.806 31.519 1.00 19.52 81 ASN B O 1
ATOM 1954 N N . TYR B 1 82 ? 1.840 13.719 30.385 1.00 20.11 82 TYR B N 1
ATOM 1955 C CA . TYR B 1 82 ? 1.579 12.375 29.881 1.00 16.21 82 TYR B CA 1
ATOM 1956 C C . TYR B 1 82 ? 1.560 11.362 31.015 1.00 16.76 82 TYR B C 1
ATOM 1957 O O . TYR B 1 82 ? 0.586 10.620 31.168 1.00 18.09 82 TYR B O 1
ATOM 1966 N N . PHE B 1 83 ? 2.623 11.331 31.834 1.00 18.63 83 PHE B N 1
ATOM 1967 C CA . PHE B 1 83 ? 2.702 10.331 32.904 1.00 19.61 83 PHE B CA 1
ATOM 1968 C C . PHE B 1 83 ? 1.506 10.441 33.847 1.00 21.80 83 PHE B C 1
ATOM 1969 O O . PHE B 1 83 ? 0.950 9.432 34.288 1.00 22.73 83 PHE B O 1
ATOM 1977 N N . ARG B 1 84 ? 1.096 11.667 34.174 1.00 21.51 84 ARG B N 1
ATOM 1978 C CA . ARG B 1 84 ? -0.001 11.850 35.116 1.00 18.16 84 ARG B CA 1
ATOM 1979 C C . ARG B 1 84 ? -1.314 11.293 34.582 1.00 20.07 84 ARG B C 1
ATOM 1980 O O . ARG B 1 84 ? -2.175 10.858 35.364 1.00 20.61 84 ARG B O 1
ATOM 1988 N N . SER B 1 85 ? -1.481 11.283 33.256 1.00 19.76 85 SER B N 1
ATOM 1989 C CA . SER B 1 85 ? -2.717 10.855 32.611 1.00 20.23 85 SER B CA 1
ATOM 1990 C C . SER B 1 85 ? -2.839 9.335 32.490 1.00 24.37 85 SER B C 1
ATOM 1991 O O . SER B 1 85 ? -3.902 8.836 32.108 1.00 22.91 85 SER B O 1
ATOM 1994 N N . GLY B 1 86 ? -1.791 8.586 32.804 1.00 16.63 86 GLY B N 1
ATOM 1995 C CA . GLY B 1 86 ? -1.839 7.142 32.610 1.00 20.17 86 GLY B CA 1
ATOM 1996 C C . GLY B 1 86 ? -2.488 6.424 33.776 1.00 24.92 86 GLY B C 1
ATOM 1997 O O . GLY B 1 86 ? -2.501 6.904 34.911 1.00 25.39 86 GLY B O 1
ATOM 1998 N N . GLU B 1 87 ? -3.059 5.263 33.471 1.00 20.10 87 GLU B N 1
ATOM 1999 C CA . GLU B 1 87 ? -3.575 4.359 34.494 1.00 17.87 87 GLU B CA 1
ATOM 2000 C C . GLU B 1 87 ? -2.622 3.219 34.802 1.00 25.72 87 GLU B C 1
ATOM 2001 O O . GLU B 1 87 ? -2.614 2.712 35.929 1.00 23.37 87 GLU B O 1
ATOM 2007 N N . GLY B 1 88 ? -1.810 2.817 33.827 1.00 18.36 88 GLY B N 1
ATOM 2008 C CA . GLY B 1 88 ? -0.815 1.779 34.026 1.00 21.30 88 GLY B CA 1
ATOM 2009 C C . GLY B 1 88 ? 0.353 2.046 33.102 1.00 18.73 88 GLY B C 1
ATOM 2010 O O . GLY B 1 88 ? 0.226 2.789 32.128 1.00 16.95 88 GLY B O 1
ATOM 2011 N N . PHE B 1 89 ? 1.503 1.450 33.424 1.00 15.71 89 PHE B N 1
ATOM 2012 C CA . PHE B 1 89 ? 2.754 1.761 32.742 1.00 16.83 89 PHE B CA 1
ATOM 2013 C C . PHE B 1 89 ? 3.489 0.483 32.376 1.00 18.26 89 PHE B C 1
ATOM 2014 O O . PHE B 1 89 ? 3.647 -0.408 33.216 1.00 19.37 89 PHE B O 1
ATOM 2022 N N . LEU B 1 90 ? 3.918 0.391 31.128 1.00 15.96 90 LEU B N 1
ATOM 2023 C CA . LEU B 1 90 ? 4.909 -0.592 30.713 1.00 15.98 90 LEU B CA 1
ATOM 2024 C C . LEU B 1 90 ? 6.246 0.130 30.722 1.00 20.79 90 LEU B C 1
ATOM 2025 O O . LEU B 1 90 ? 6.467 1.069 29.937 1.00 19.36 90 LEU B O 1
ATOM 2030 N N . LEU B 1 91 ? 7.111 -0.283 31.639 1.00 17.98 91 LEU B N 1
ATOM 2031 C CA . LEU B 1 91 ? 8.453 0.259 31.798 1.00 14.71 91 LEU B CA 1
ATOM 2032 C C . LEU B 1 91 ? 9.405 -0.657 31.039 1.00 17.63 91 LEU B C 1
ATOM 2033 O O . LEU B 1 91 ? 9.713 -1.765 31.496 1.00 20.89 91 LEU B O 1
ATOM 2038 N N . VAL B 1 92 ? 9.858 -0.189 29.881 1.00 17.37 92 VAL B N 1
ATOM 2039 C CA . VAL B 1 92 ? 10.538 -0.997 28.881 1.00 17.55 92 VAL B CA 1
ATOM 2040 C C . VAL B 1 92 ? 12.018 -0.643 28.876 1.00 19.28 92 VAL B C 1
ATOM 2041 O O . VAL B 1 92 ? 12.386 0.540 28.903 1.00 20.04 92 VAL B O 1
ATOM 2045 N N . PHE B 1 93 ? 12.859 -1.666 28.839 1.00 17.82 93 PHE B N 1
ATOM 2046 C CA . PHE B 1 93 ? 14.281 -1.544 28.556 1.00 19.90 93 PHE B CA 1
ATOM 2047 C C . PHE B 1 93 ? 14.645 -2.606 27.528 1.00 20.71 93 PHE B C 1
ATOM 2048 O O . PHE B 1 93 ? 13.856 -3.509 27.239 1.00 19.85 93 PHE B O 1
ATOM 2056 N N . SER B 1 94 ? 15.837 -2.507 26.952 1.00 18.46 94 SER B N 1
ATOM 2057 C CA . SER B 1 94 ? 16.300 -3.547 26.045 1.00 19.55 94 SER B CA 1
ATOM 2058 C C . SER B 1 94 ? 17.274 -4.442 26.799 1.00 22.59 94 SER B C 1
ATOM 2059 O O . SER B 1 94 ? 18.191 -3.947 27.469 1.00 23.50 94 SER B O 1
ATOM 2062 N N . ILE B 1 95 ? 17.075 -5.757 26.685 1.00 21.80 95 ILE B N 1
ATOM 2063 C CA . ILE B 1 95 ? 18.021 -6.703 27.277 1.00 25.99 95 ILE B CA 1
ATOM 2064 C C . ILE B 1 95 ? 19.429 -6.528 26.711 1.00 25.72 95 ILE B C 1
ATOM 2065 O O . ILE B 1 95 ? 20.400 -6.970 27.333 1.00 30.52 95 ILE B O 1
ATOM 2070 N N . THR B 1 96 ? 19.570 -5.882 25.553 1.00 21.84 96 THR B N 1
ATOM 2071 C CA . THR B 1 96 ? 20.877 -5.702 24.931 1.00 28.63 96 THR B CA 1
ATOM 2072 C C . THR B 1 96 ? 21.575 -4.415 25.351 1.00 31.76 96 THR B C 1
ATOM 2073 O O . THR B 1 96 ? 22.702 -4.175 24.909 1.00 29.57 96 THR B O 1
ATOM 2077 N N . GLU B 1 97 ? 20.952 -3.583 26.191 1.00 26.56 97 GLU B N 1
ATOM 2078 C CA . GLU B 1 97 ? 21.556 -2.301 26.567 1.00 29.55 97 GLU B CA 1
ATOM 2079 C C . GLU B 1 97 ? 21.406 -2.082 28.070 1.00 34.24 97 GLU B C 1
ATOM 2080 O O . GLU B 1 97 ? 20.341 -1.664 28.542 1.00 28.95 97 GLU B O 1
ATOM 2086 N N . HIS B 1 98 ? 22.486 -2.335 28.819 1.00 33.55 98 HIS B N 1
ATOM 2087 C CA . HIS B 1 98 ? 22.422 -2.207 30.272 1.00 34.27 98 HIS B CA 1
ATOM 2088 C C . HIS B 1 98 ? 22.079 -0.784 30.704 1.00 31.28 98 HIS B C 1
ATOM 2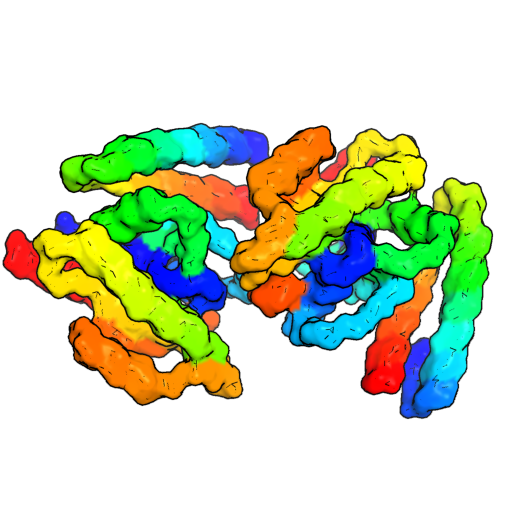089 O O . HIS B 1 98 ? 21.362 -0.603 31.698 1.00 29.14 98 HIS B O 1
ATOM 2096 N N . GLU B 1 99 ? 22.535 0.231 29.951 1.00 33.36 99 GLU B N 1
ATOM 2097 C CA . GLU B 1 99 ? 22.159 1.611 30.271 1.00 34.93 99 GLU B CA 1
ATOM 2098 C C . GLU B 1 99 ? 20.652 1.790 30.306 1.00 32.71 99 GLU B C 1
ATOM 2099 O O . GLU B 1 99 ? 20.136 2.540 31.138 1.00 29.81 99 GLU B O 1
ATOM 2105 N N . SER B 1 100 ? 19.935 1.158 29.374 1.00 30.95 100 SER B N 1
ATOM 2106 C CA . SER B 1 100 ? 18.486 1.310 29.346 1.00 27.45 100 SER B CA 1
ATOM 2107 C C . SER B 1 100 ? 17.843 0.674 30.569 1.00 22.87 100 SER B C 1
ATOM 2108 O O . SER B 1 100 ? 16.787 1.123 31.018 1.00 23.94 100 SER B O 1
ATOM 2111 N N . PHE B 1 101 ? 18.473 -0.369 31.111 1.00 28.71 101 PHE B N 1
ATOM 2112 C CA . PHE B 1 101 ? 17.961 -1.021 32.309 1.00 28.48 101 PHE B CA 1
ATOM 2113 C C . PHE B 1 101 ? 18.123 -0.122 33.531 1.00 26.80 101 PHE B C 1
ATOM 2114 O O . PHE B 1 101 ? 17.176 0.074 34.302 1.00 29.35 101 PHE B O 1
ATOM 2122 N N . THR B 1 102 ? 19.313 0.457 33.713 1.00 32.21 102 THR B N 1
ATOM 2123 C CA . THR B 1 102 ? 19.516 1.367 34.837 1.00 33.97 102 THR B CA 1
ATOM 2124 C C . THR B 1 102 ? 18.662 2.622 34.725 1.00 33.62 102 THR B C 1
ATOM 2125 O O . THR B 1 102 ? 18.321 3.220 35.750 1.00 31.71 102 THR B O 1
ATOM 2129 N N . ALA B 1 103 ? 18.279 3.013 33.509 1.00 29.58 103 ALA B N 1
ATOM 2130 C CA . ALA B 1 103 ? 17.428 4.182 33.337 1.00 28.88 103 ALA B CA 1
ATOM 2131 C C . ALA B 1 103 ? 16.021 3.973 33.881 1.00 29.75 103 ALA B C 1
ATOM 2132 O O . ALA B 1 103 ? 15.342 4.959 34.184 1.00 26.99 103 ALA B O 1
ATOM 2134 N N . THR B 1 104 ? 15.571 2.719 34.018 1.00 28.38 104 THR B N 1
ATOM 2135 C CA . THR B 1 104 ? 14.195 2.464 34.433 1.00 31.65 104 THR B CA 1
ATOM 2136 C C . THR B 1 104 ? 13.912 2.979 35.840 1.00 29.04 104 THR B C 1
ATOM 2137 O O . THR B 1 104 ? 12.797 3.436 36.112 1.00 28.64 104 THR B O 1
ATOM 2141 N N . ALA B 1 105 ? 14.898 2.916 36.742 1.00 31.38 105 ALA B N 1
ATOM 2142 C CA . ALA B 1 105 ? 14.673 3.387 38.106 1.00 35.26 105 ALA B CA 1
ATOM 2143 C C . ALA B 1 105 ? 14.309 4.867 38.133 1.00 27.95 105 ALA B C 1
ATOM 2144 O O . ALA B 1 105 ? 13.415 5.278 38.882 1.00 32.27 105 ALA B O 1
ATOM 2146 N N . GLU B 1 106 ? 14.970 5.682 37.308 1.00 32.35 106 GLU B N 1
ATOM 2147 C CA . GLU B 1 106 ? 14.618 7.096 37.268 1.00 31.19 106 GLU B CA 1
ATOM 2148 C C . GLU B 1 106 ? 13.242 7.311 36.652 1.00 28.12 106 GLU B C 1
ATOM 2149 O O . GLU B 1 106 ? 12.464 8.140 37.137 1.00 28.59 106 GLU B O 1
ATOM 2155 N N . PHE B 1 107 ? 12.923 6.585 35.576 1.00 25.10 107 PHE B N 1
ATOM 2156 C CA . PHE B 1 107 ? 11.578 6.662 35.015 1.00 26.26 107 PHE B CA 1
ATOM 2157 C C . PHE B 1 107 ? 10.532 6.293 36.062 1.00 23.81 107 PHE B C 1
ATOM 2158 O O . PHE B 1 107 ? 9.472 6.920 36.145 1.00 26.98 107 PHE B O 1
ATOM 2166 N N . ARG B 1 108 ? 10.810 5.264 36.865 1.00 28.48 108 ARG B N 1
ATOM 2167 C CA . ARG B 1 108 ? 9.858 4.858 37.889 1.00 27.15 108 ARG B CA 1
ATOM 2168 C C . ARG B 1 108 ? 9.643 5.968 38.917 1.00 27.23 108 ARG B C 1
ATOM 2169 O O . ARG B 1 108 ? 8.505 6.245 39.318 1.00 28.46 108 ARG B O 1
ATOM 2177 N N . GLU B 1 109 ? 10.717 6.653 39.315 1.00 27.79 109 GLU B N 1
ATOM 2178 C CA . GLU B 1 109 ? 10.569 7.726 40.293 1.00 29.49 109 GLU B CA 1
ATOM 2179 C C . GLU B 1 109 ? 9.748 8.878 39.729 1.00 30.96 109 GLU B C 1
ATOM 2180 O O . GLU B 1 109 ? 8.935 9.475 40.444 1.00 33.46 109 GLU B O 1
ATOM 2186 N N . GLN B 1 110 ? 9.925 9.189 38.441 1.00 27.50 110 GLN B N 1
ATOM 2187 C CA . GLN B 1 110 ? 9.127 10.240 37.818 1.00 32.59 110 GLN B CA 1
ATOM 2188 C C . GLN B 1 110 ? 7.649 9.879 37.804 1.00 27.39 110 GLN B C 1
ATOM 2189 O O . GLN B 1 110 ? 6.790 10.733 38.070 1.00 29.62 110 GLN B O 1
ATOM 2195 N N . ILE B 1 111 ? 7.332 8.613 37.506 1.00 28.63 111 ILE B N 1
ATOM 2196 C CA . ILE B 1 111 ? 5.943 8.160 37.549 1.00 27.39 111 ILE B CA 1
ATOM 2197 C C . ILE B 1 111 ? 5.379 8.298 38.960 1.00 26.98 111 ILE B C 1
ATOM 2198 O O . ILE B 1 111 ? 4.301 8.871 39.164 1.00 28.70 111 ILE B O 1
ATOM 2203 N N . LEU B 1 112 ? 6.104 7.780 39.953 1.00 29.00 112 LEU B N 1
ATOM 2204 C CA . LEU B 1 112 ? 5.610 7.813 41.328 1.00 32.20 112 LEU B CA 1
ATOM 2205 C C . LEU B 1 112 ? 5.412 9.243 41.818 1.00 34.68 112 LEU B C 1
ATOM 2206 O O . LEU B 1 112 ? 4.450 9.530 42.541 1.00 32.19 112 LEU B O 1
ATOM 2211 N N . ARG B 1 113 ? 6.297 10.159 41.417 1.00 32.81 113 ARG B N 1
ATOM 2212 C CA . ARG B 1 113 ? 6.188 11.541 41.874 1.00 29.82 113 ARG B CA 1
ATOM 2213 C C . ARG B 1 113 ? 4.949 12.224 41.297 1.00 34.24 113 ARG B C 1
ATOM 2214 O O . ARG B 1 113 ? 4.235 12.919 42.031 1.00 38.91 113 ARG B O 1
ATOM 2222 N N A VAL B 1 114 ? 4.689 12.048 40.009 0.47 29.38 114 VAL B N 1
ATOM 2223 N N B VAL B 1 114 ? 4.685 12.047 40.008 0.53 29.35 114 VAL B N 1
ATOM 2224 C CA A VAL B 1 114 ? 3.495 12.654 39.423 0.47 32.08 114 VAL B CA 1
ATOM 2225 C CA B VAL B 1 114 ? 3.490 12.657 39.430 0.53 32.07 114 VAL B CA 1
ATOM 2226 C C A VAL B 1 114 ? 2.226 11.908 39.817 0.47 33.36 114 VAL B C 1
ATOM 2227 C C B VAL B 1 114 ? 2.225 11.918 39.845 0.53 33.36 114 VAL B C 1
ATOM 2228 O O A VAL B 1 114 ? 1.126 12.465 39.702 0.47 33.98 114 VAL B O 1
ATOM 2229 O O B VAL B 1 114 ? 1.128 12.484 39.771 0.53 33.98 114 VAL B O 1
ATOM 2236 N N . LYS B 1 115 ? 2.352 10.669 40.286 1.00 33.01 115 LYS B N 1
ATOM 2237 C CA . LYS B 1 115 ? 1.228 9.863 40.754 1.00 34.47 115 LYS B CA 1
ATOM 2238 C C . LYS B 1 115 ? 1.248 9.712 42.275 1.00 40.66 115 LYS B C 1
ATOM 2239 O O . LYS B 1 115 ? 0.920 8.655 42.818 1.00 34.41 115 LYS B O 1
ATOM 2245 N N . ALA B 1 116 ? 1.635 10.773 42.978 1.00 37.24 116 ALA B N 1
ATOM 2246 C CA . ALA B 1 116 ? 1.887 10.645 44.427 1.00 37.14 116 ALA B CA 1
ATOM 2247 C C . ALA B 1 116 ? 0.653 10.359 45.269 1.00 36.43 116 ALA B C 1
ATOM 2248 O O . ALA B 1 116 ? 0.805 9.749 46.266 1.00 36.17 116 ALA B O 1
ATOM 2250 N N . GLU B 1 117 ? -0.531 10.742 44.846 1.00 38.40 117 GLU B N 1
ATOM 2251 C CA . GLU B 1 117 ? -1.708 10.408 45.675 1.00 41.48 117 GLU B CA 1
ATOM 2252 C C . GLU B 1 117 ? -2.214 8.989 45.381 1.00 43.30 117 GLU B C 1
ATOM 2253 O O . GLU B 1 117 ? -3.162 8.579 45.987 1.00 42.59 117 GLU B O 1
ATOM 2259 N N . GLU B 1 118 ? -1.641 8.299 44.415 1.00 39.38 118 GLU B N 1
ATOM 2260 C CA . GLU B 1 118 ? -2.047 6.924 44.102 1.00 42.42 118 GLU B CA 1
ATOM 2261 C C . GLU B 1 118 ? -1.097 5.982 44.821 1.00 35.08 118 GLU B C 1
ATOM 2262 O O . GLU B 1 118 ? 0.066 6.251 44.931 1.00 44.22 118 GLU B O 1
ATOM 2268 N N . ASP B 1 119 ? -1.654 4.933 45.365 1.00 42.98 119 ASP B N 1
ATOM 2269 C CA . ASP B 1 119 ? -0.866 3.872 46.012 1.00 46.04 119 ASP B CA 1
ATOM 2270 C C . ASP B 1 119 ? -0.829 2.709 45.019 1.00 52.83 119 ASP B C 1
ATOM 2271 O O . ASP B 1 119 ? -1.818 2.542 44.307 1.00 58.96 119 ASP B O 1
ATOM 2276 N N . LYS B 1 120 ? 0.277 1.989 44.962 1.00 40.71 120 LYS B N 1
ATOM 2277 C CA . LYS B 1 120 ? 0.432 0.815 44.068 1.00 44.43 120 LYS B CA 1
ATOM 2278 C C . LYS B 1 120 ? -0.062 1.087 42.641 1.00 39.13 120 LYS B C 1
ATOM 2279 O O . LYS B 1 120 ? -1.047 0.506 42.216 1.00 44.33 120 LYS B O 1
ATOM 2285 N N . ILE B 1 121 ? 0.740 1.819 41.906 1.00 29.75 121 ILE B N 1
ATOM 2286 C CA . ILE B 1 121 ? 0.450 2.134 40.489 1.00 30.05 121 ILE B CA 1
ATOM 2287 C C . ILE B 1 121 ? 0.661 0.888 39.613 1.00 25.90 121 ILE B C 1
ATOM 2288 O O . ILE B 1 121 ? 1.654 0.279 39.771 1.00 28.16 121 ILE B O 1
ATOM 2293 N N . PRO B 1 122 ? -0.292 0.504 38.749 1.00 21.07 122 PRO B N 1
ATOM 2294 C CA . PRO B 1 122 ? -0.127 -0.638 37.871 1.00 24.41 122 PRO B CA 1
ATOM 2295 C C . PRO B 1 122 ? 1.109 -0.431 36.983 1.00 23.21 122 PRO B C 1
ATOM 2296 O O . PRO B 1 122 ? 1.193 0.504 36.297 1.00 22.63 122 PRO B O 1
ATOM 2300 N N . LEU B 1 123 ? 2.030 -1.364 37.066 1.00 22.58 123 LEU B N 1
ATOM 2301 C CA . LEU B 1 123 ? 3.288 -1.248 36.352 1.00 22.14 123 LEU B CA 1
ATOM 2302 C C . LEU B 1 123 ? 3.847 -2.638 36.099 1.00 19.61 123 LEU B C 1
ATOM 2303 O O . LEU B 1 123 ? 3.753 -3.513 36.960 1.00 22.17 123 LEU B O 1
ATOM 2308 N N . LEU B 1 124 ? 4.431 -2.818 34.920 1.00 18.54 124 LEU B N 1
ATOM 2309 C CA . LEU B 1 124 ? 5.167 -4.019 34.559 1.00 18.02 124 LEU B CA 1
ATOM 2310 C C . LEU B 1 124 ? 6.514 -3.614 33.987 1.00 21.81 124 LEU B C 1
ATOM 2311 O O . LEU B 1 124 ? 6.595 -2.671 33.197 1.00 21.12 124 LEU B O 1
ATOM 2316 N N . VAL B 1 125 ? 7.563 -4.341 34.355 1.00 20.37 125 VAL B N 1
ATOM 2317 C CA . VAL B 1 125 ? 8.887 -4.158 33.771 1.00 21.14 125 VAL B CA 1
ATOM 2318 C C . VAL B 1 125 ? 9.041 -5.123 32.603 1.00 19.10 125 VAL B C 1
ATOM 2319 O O . VAL B 1 125 ? 8.858 -6.340 32.755 1.00 22.67 125 VAL B O 1
ATOM 2323 N N . VAL B 1 126 ? 9.377 -4.583 31.435 1.00 17.82 126 VAL B N 1
ATOM 2324 C CA . VAL B 1 126 ? 9.482 -5.343 30.196 1.00 15.32 126 VAL B CA 1
ATOM 2325 C C . VAL B 1 126 ? 10.925 -5.276 29.712 1.00 20.81 126 VAL B C 1
ATOM 2326 O O . VAL B 1 126 ? 11.444 -4.183 29.428 1.00 17.39 126 VAL B O 1
ATOM 2330 N N . GLY B 1 127 ? 11.570 -6.433 29.612 1.00 18.48 127 GLY B N 1
ATOM 2331 C CA . GLY B 1 127 ? 12.847 -6.534 28.936 1.00 19.34 127 GLY B CA 1
ATOM 2332 C C . GLY B 1 127 ? 12.653 -6.971 27.500 1.00 20.96 127 GLY B C 1
ATOM 2333 O O . GLY B 1 127 ? 12.417 -8.148 27.214 1.00 21.59 127 GLY B O 1
ATOM 2334 N N . ASN B 1 128 ? 12.750 -6.033 26.576 1.00 16.51 128 ASN B N 1
ATOM 2335 C CA . ASN B 1 128 ? 12.477 -6.316 25.180 1.00 15.46 128 ASN B CA 1
ATOM 2336 C C . ASN B 1 128 ? 13.747 -6.741 24.416 1.00 17.89 128 ASN B C 1
ATOM 2337 O O . ASN B 1 128 ? 14.877 -6.645 24.911 1.00 19.99 128 ASN B O 1
ATOM 2342 N N . LYS B 1 129 ? 13.538 -7.218 23.179 1.00 17.45 129 LYS B N 1
ATOM 2343 C CA . LYS B 1 129 ? 14.575 -7.743 22.284 1.00 19.42 129 LYS B CA 1
ATOM 2344 C C . LYS B 1 129 ? 15.081 -9.115 22.724 1.00 22.24 129 LYS B C 1
ATOM 2345 O O . LYS B 1 129 ? 16.257 -9.446 22.537 1.00 22.65 129 LYS B O 1
ATOM 2351 N N . SER B 1 130 ? 14.183 -9.923 23.291 1.00 22.84 130 SER B N 1
ATOM 2352 C CA . SER B 1 130 ? 14.564 -11.254 23.746 1.00 22.06 130 SER B CA 1
ATOM 2353 C C . SER B 1 130 ? 15.085 -12.117 22.613 1.00 26.71 130 SER B C 1
ATOM 2354 O O . SER B 1 130 ? 15.788 -13.096 22.878 1.00 28.24 130 SER B O 1
ATOM 2357 N N . ASP B 1 131 ? 14.764 -11.778 21.360 1.00 25.41 131 ASP B N 1
ATOM 2358 C CA . ASP B 1 131 ? 15.321 -12.503 20.224 1.00 26.83 131 ASP B CA 1
ATOM 2359 C C . ASP B 1 131 ? 16.807 -12.238 20.019 1.00 26.54 131 ASP B C 1
ATOM 2360 O O . ASP B 1 131 ? 17.439 -12.967 19.250 1.00 28.66 131 ASP B O 1
ATOM 2365 N N . LEU B 1 132 ? 17.373 -11.221 20.665 1.00 25.50 132 LEU B N 1
ATOM 2366 C CA . LEU B 1 132 ? 18.793 -10.883 20.546 1.00 27.09 132 LEU B CA 1
ATOM 2367 C C . LEU B 1 132 ? 19.591 -11.418 21.725 1.00 29.95 132 LEU B C 1
ATOM 2368 O O . LEU B 1 132 ? 20.469 -10.732 22.261 1.00 27.75 132 LEU B O 1
ATOM 2373 N N . GLU B 1 133 ? 19.289 -12.658 22.129 1.00 32.48 133 GLU B N 1
ATOM 2374 C CA . GLU B 1 133 ? 19.877 -13.249 23.330 1.00 35.86 133 GLU B CA 1
ATOM 2375 C C . GLU B 1 133 ? 21.403 -13.211 23.311 1.00 33.63 133 GLU B C 1
ATOM 2376 O O . GLU B 1 133 ? 22.038 -12.999 24.350 1.00 36.16 133 GLU B O 1
ATOM 2382 N N . GLU B 1 134 ? 22.011 -13.390 22.141 1.00 38.32 134 GLU B N 1
ATOM 2383 C CA . GLU B 1 134 ? 23.470 -13.422 22.086 1.00 39.52 134 GLU B CA 1
ATOM 2384 C C . GLU B 1 134 ? 24.120 -12.055 22.292 1.00 45.03 134 GLU B C 1
ATOM 2385 O O . GLU B 1 134 ? 25.339 -11.998 22.487 1.00 47.07 134 GLU B O 1
ATOM 2391 N N . ARG B 1 135 ? 23.351 -10.964 22.266 1.00 33.86 135 ARG B N 1
ATOM 2392 C CA . ARG B 1 135 ? 23.852 -9.635 22.595 1.00 33.83 135 ARG B CA 1
ATOM 2393 C C . ARG B 1 135 ? 23.421 -9.166 23.979 1.00 34.14 135 ARG B C 1
ATOM 2394 O O . ARG B 1 135 ? 23.568 -7.980 24.289 1.00 32.51 135 ARG B O 1
ATOM 2402 N N . ARG B 1 136 ? 22.916 -10.072 2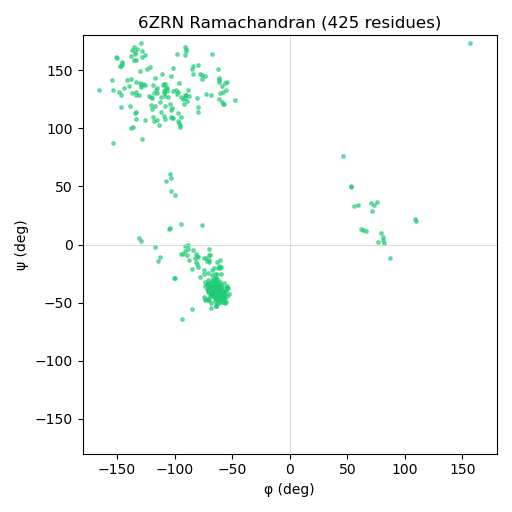4.817 1.00 30.77 136 ARG B N 1
ATOM 2403 C CA . ARG B 1 136 ? 22.397 -9.695 26.127 1.00 33.84 136 ARG B CA 1
ATOM 2404 C C . ARG B 1 136 ? 23.459 -9.006 26.973 1.00 36.34 136 ARG B C 1
ATOM 2405 O O . ARG B 1 136 ? 24.588 -9.488 27.097 1.00 34.13 136 ARG B O 1
ATOM 2413 N N . GLN B 1 137 ? 23.090 -7.864 27.553 1.00 30.95 137 GLN B N 1
ATOM 2414 C CA . GLN B 1 137 ? 23.902 -7.201 28.558 1.00 35.78 137 GLN B CA 1
ATOM 2415 C C . GLN B 1 137 ? 23.250 -7.159 29.930 1.00 36.54 137 GLN B C 1
ATOM 2416 O O . GLN B 1 137 ? 23.934 -6.852 30.911 1.00 35.77 137 GLN B O 1
ATOM 2422 N N . VAL B 1 138 ? 21.955 -7.446 30.023 1.00 34.44 138 VAL B N 1
ATOM 2423 C CA . VAL B 1 138 ? 21.222 -7.423 31.279 1.00 29.38 138 VAL B CA 1
ATOM 2424 C C . VAL B 1 138 ? 20.910 -8.870 31.660 1.00 36.37 138 VAL B C 1
ATOM 2425 O O . VAL B 1 138 ? 20.063 -9.509 31.016 1.00 35.79 138 VAL B O 1
ATOM 2429 N N . PRO B 1 139 ? 21.561 -9.425 32.681 1.00 37.58 139 PRO B N 1
ATOM 2430 C CA . PRO B 1 139 ? 21.236 -10.796 33.094 1.00 33.41 139 PRO B CA 1
ATOM 2431 C C . PRO B 1 139 ? 19.787 -10.880 33.541 1.00 34.77 139 PRO B C 1
ATOM 2432 O O . PRO B 1 139 ? 19.266 -9.962 34.179 1.00 33.34 139 PRO B O 1
ATOM 2436 N N . VAL B 1 140 ? 19.136 -11.995 33.195 1.00 33.18 140 VAL B N 1
ATOM 2437 C CA . VAL B 1 140 ? 17.749 -12.205 33.605 1.00 30.18 140 VAL B CA 1
ATOM 2438 C C . VAL B 1 140 ? 17.599 -12.040 35.111 1.00 32.05 140 VAL B C 1
ATOM 2439 O O . VAL B 1 140 ? 16.591 -11.515 35.595 1.00 31.68 140 VAL B O 1
ATOM 2443 N N . GLU B 1 141 ? 18.595 -12.492 35.879 1.00 34.98 141 GLU B N 1
ATOM 2444 C CA . GLU B 1 141 ? 18.469 -12.441 37.331 1.00 37.99 141 GLU B CA 1
ATOM 2445 C C . GLU B 1 141 ? 18.540 -11.015 37.859 1.00 38.02 141 GLU B C 1
ATOM 2446 O O . GLU B 1 141 ? 17.880 -10.694 38.853 1.00 37.41 141 GLU B O 1
ATOM 2452 N N . GLU B 1 142 ? 19.326 -10.150 37.214 1.00 36.21 142 GLU B N 1
ATOM 2453 C CA . GLU B 1 142 ? 19.374 -8.753 37.631 1.00 39.13 142 GLU B CA 1
ATOM 2454 C C . GLU B 1 142 ? 18.021 -8.079 37.436 1.00 35.58 142 GLU B C 1
ATOM 2455 O O . GLU B 1 142 ? 17.543 -7.353 38.319 1.00 34.04 142 GLU B O 1
ATOM 2461 N N . ALA B 1 143 ? 17.371 -8.338 36.298 1.00 33.93 143 ALA B N 1
ATOM 2462 C CA . ALA B 1 143 ? 16.073 -7.729 36.031 1.00 33.37 143 ALA B CA 1
ATOM 2463 C C . ALA B 1 143 ? 14.982 -8.319 36.916 1.00 29.99 143 ALA B C 1
ATOM 2464 O O . ALA B 1 143 ? 14.106 -7.593 37.399 1.00 26.85 143 ALA B O 1
ATOM 2466 N N . ARG B 1 144 ? 14.999 -9.636 37.129 1.00 29.08 144 ARG B N 1
ATOM 2467 C CA . ARG B 1 144 ? 13.978 -10.237 37.981 1.00 33.86 144 ARG B CA 1
ATOM 2468 C C . ARG B 1 144 ? 14.054 -9.695 39.403 1.00 29.16 144 ARG B C 1
ATOM 2469 O O . ARG B 1 144 ? 13.027 -9.344 39.995 1.00 31.93 144 ARG B O 1
ATOM 2477 N N . SER B 1 145 ? 15.265 -9.608 39.965 1.00 32.99 145 SER B N 1
ATOM 2478 C CA . SER B 1 145 ? 15.396 -9.154 41.347 1.00 35.85 145 SER B CA 1
ATOM 2479 C C . SER B 1 145 ? 14.981 -7.696 41.509 1.00 38.61 145 SER B C 1
ATOM 2480 O O . SER B 1 145 ? 14.449 -7.314 42.558 1.00 36.94 145 SER B O 1
ATOM 2483 N N . LYS B 1 146 ? 15.210 -6.870 40.490 1.00 33.23 146 LYS B N 1
ATOM 2484 C CA . LYS B 1 146 ? 14.752 -5.487 40.563 1.00 33.90 146 LYS B CA 1
ATOM 2485 C C . LYS B 1 146 ? 13.230 -5.411 40.526 1.00 28.53 146 LYS B C 1
ATOM 2486 O O . LYS B 1 146 ? 12.621 -4.631 41.268 1.00 34.73 146 LYS B O 1
ATOM 2492 N N . ALA B 1 147 ? 12.596 -6.228 39.679 1.00 28.67 147 ALA B N 1
ATOM 2493 C CA . ALA B 1 147 ? 11.142 -6.226 39.609 1.00 25.68 147 ALA B CA 1
ATOM 2494 C C . ALA B 1 147 ? 10.531 -6.727 40.913 1.00 30.32 147 ALA B C 1
ATOM 2495 O O . ALA B 1 147 ? 9.498 -6.216 41.359 1.00 32.66 147 ALA B O 1
ATOM 2497 N N . GLU B 1 148 ? 11.153 -7.734 41.535 1.00 39.14 148 GLU B N 1
ATOM 2498 C CA . GLU B 1 148 ? 10.679 -8.189 42.840 1.00 35.46 148 GLU B CA 1
ATOM 2499 C C . GLU B 1 148 ? 10.822 -7.093 43.890 1.00 33.67 148 GLU B C 1
ATOM 2500 O O . GLU B 1 148 ? 9.920 -6.887 44.709 1.00 38.18 148 GLU B O 1
ATOM 2506 N N . GLU B 1 149 ? 11.949 -6.378 43.875 1.00 40.15 149 GLU B N 1
ATOM 2507 C CA . GLU B 1 149 ? 12.129 -5.241 44.773 1.00 38.79 149 GLU B CA 1
ATOM 2508 C C . GLU B 1 149 ? 11.033 -4.193 44.588 1.00 43.17 149 GLU B C 1
ATOM 2509 O O . GLU B 1 149 ? 10.633 -3.537 45.555 1.00 38.41 149 GLU B O 1
ATOM 2515 N N . TRP B 1 150 ? 10.525 -4.032 43.365 1.00 35.00 150 TRP B N 1
ATOM 2516 C CA . TRP B 1 150 ? 9.461 -3.082 43.076 1.00 29.75 150 TRP B CA 1
ATOM 2517 C C . TRP B 1 150 ? 8.071 -3.682 43.193 1.00 31.69 150 TRP B C 1
ATOM 2518 O O . TRP B 1 150 ? 7.083 -2.948 43.056 1.00 32.10 150 TRP B O 1
ATOM 2529 N N . GLY B 1 151 ? 7.967 -4.989 43.414 1.00 30.48 151 GLY B N 1
ATOM 2530 C CA . GLY B 1 151 ? 6.668 -5.612 43.548 1.00 34.58 151 GLY B CA 1
ATOM 2531 C C . GLY B 1 151 ? 5.873 -5.681 42.267 1.00 32.19 151 GLY B C 1
ATOM 2532 O O . GLY B 1 151 ? 4.646 -5.561 42.305 1.00 34.89 151 GLY B O 1
ATOM 2533 N N . VAL B 1 152 ? 6.536 -5.889 41.128 1.00 29.47 152 VAL B N 1
ATOM 2534 C CA . VAL B 1 152 ? 5.866 -5.966 39.838 1.00 30.64 152 VAL B CA 1
ATOM 2535 C C . VAL B 1 152 ? 6.398 -7.158 39.054 1.00 24.30 152 VAL B C 1
ATOM 2536 O O . VAL B 1 152 ? 7.459 -7.711 39.352 1.00 29.25 152 VAL B O 1
ATOM 2540 N N . GLN B 1 153 ? 5.653 -7.537 38.016 1.00 23.86 153 GLN B N 1
ATOM 2541 C CA . GLN B 1 153 ? 6.063 -8.624 37.137 1.00 22.40 153 GLN B CA 1
ATOM 2542 C C . GLN B 1 153 ? 7.162 -8.155 36.186 1.00 21.46 153 GLN B C 1
ATOM 2543 O O . GLN B 1 153 ? 7.151 -7.016 35.706 1.00 21.30 153 GLN B O 1
ATOM 2549 N N . TYR B 1 154 ? 8.117 -9.040 35.916 1.00 21.18 154 TYR B N 1
ATOM 2550 C CA . TYR B 1 154 ? 9.110 -8.859 34.872 1.00 21.90 154 TYR B CA 1
ATOM 2551 C C . TYR B 1 154 ? 8.788 -9.821 33.739 1.00 24.91 154 TYR B C 1
ATOM 2552 O O . TYR B 1 154 ? 8.635 -11.025 33.973 1.00 24.50 154 TYR B O 1
ATOM 2561 N N . VAL B 1 155 ? 8.694 -9.300 32.514 1.00 19.28 155 VAL B N 1
ATOM 2562 C CA . VAL B 1 155 ? 8.450 -10.125 31.332 1.00 18.48 155 VAL B CA 1
ATOM 2563 C C . VAL B 1 155 ? 9.490 -9.782 30.278 1.00 20.94 155 VAL B C 1
ATOM 2564 O O . VAL B 1 155 ? 9.737 -8.601 30.015 1.00 20.77 155 VAL B O 1
ATOM 2568 N N . GLU B 1 156 ? 10.064 -10.797 29.640 1.00 17.96 156 GLU B N 1
ATOM 2569 C CA . GLU B 1 156 ? 10.917 -10.589 28.479 1.00 22.27 156 GLU B CA 1
ATOM 2570 C C . GLU B 1 156 ? 10.092 -10.800 27.217 1.00 22.29 156 GLU B C 1
ATOM 2571 O O . GLU B 1 156 ? 9.345 -11.782 27.109 1.00 20.88 156 GLU B O 1
ATOM 2577 N N . THR B 1 157 ? 10.197 -9.854 26.290 1.00 18.35 157 THR B N 1
ATOM 2578 C CA . THR B 1 157 ? 9.387 -9.807 25.084 1.00 21.42 157 THR B CA 1
ATOM 2579 C C . THR B 1 157 ? 10.292 -9.655 23.874 1.00 20.01 157 THR B C 1
ATOM 2580 O O . THR B 1 157 ? 11.446 -9.215 23.970 1.00 16.97 157 THR B O 1
ATOM 2584 N N . SER B 1 158 ? 9.748 -9.979 22.705 1.00 16.44 158 SER B N 1
ATOM 2585 C CA . SER B 1 158 ? 10.383 -9.558 21.463 1.00 18.88 158 SER B CA 1
ATOM 2586 C C . SER B 1 158 ? 9.291 -9.000 20.562 1.00 17.51 158 SER B C 1
ATOM 2587 O O . SER B 1 158 ? 8.372 -9.725 20.167 1.00 18.49 158 SER B O 1
ATOM 2590 N N . ALA B 1 159 ? 9.346 -7.689 20.297 1.00 18.40 159 ALA B N 1
ATOM 2591 C CA . ALA B 1 159 ? 8.434 -7.105 19.320 1.00 19.71 159 ALA B CA 1
ATOM 2592 C C . ALA B 1 159 ? 8.613 -7.733 17.943 1.00 20.92 159 ALA B C 1
ATOM 2593 O O . ALA B 1 159 ? 7.669 -7.753 17.144 1.00 21.85 159 ALA B O 1
ATOM 2595 N N . LYS B 1 160 ? 9.802 -8.269 17.660 1.00 19.09 160 LYS B N 1
ATOM 2596 C CA . LYS B 1 160 ? 10.078 -8.841 16.348 1.00 21.26 160 LYS B CA 1
ATOM 2597 C C . LYS B 1 160 ? 9.382 -10.184 16.156 1.00 25.66 160 LYS B C 1
ATOM 2598 O O . LYS B 1 160 ? 8.775 -10.433 15.109 1.00 24.87 160 LYS B O 1
ATOM 2604 N N . THR B 1 161 ? 9.482 -11.073 17.144 1.00 21.43 161 THR B N 1
ATOM 2605 C CA . THR B 1 161 ? 8.939 -12.428 17.020 1.00 20.46 161 THR B CA 1
ATOM 2606 C C . THR B 1 161 ? 7.559 -12.590 17.637 1.00 22.21 161 THR B C 1
ATOM 2607 O O . THR B 1 161 ? 6.973 -13.673 17.526 1.00 24.61 161 THR B O 1
ATOM 2611 N N A ARG B 1 162 ? 7.027 -11.557 18.283 0.52 22.88 162 ARG B N 1
ATOM 2612 N N B ARG B 1 162 ? 7.045 -11.551 18.292 0.48 22.87 162 ARG B N 1
ATOM 2613 C CA A ARG B 1 162 ? 5.745 -11.535 18.987 0.52 20.81 162 ARG B CA 1
ATOM 2614 C CA B ARG B 1 162 ? 5.771 -11.487 19.004 0.48 20.83 162 ARG B CA 1
ATOM 2615 C C A ARG B 1 162 ? 5.821 -12.142 20.385 0.52 18.95 162 ARG B C 1
ATOM 2616 C C B ARG B 1 162 ? 5.814 -12.177 20.365 0.48 18.96 162 ARG B C 1
ATOM 2617 O O A ARG B 1 162 ? 4.826 -12.077 21.110 0.52 20.96 162 ARG B O 1
ATOM 2618 O O B ARG B 1 162 ? 4.785 -12.210 21.041 0.48 21.26 162 ARG B O 1
ATOM 2633 N N . ALA B 1 163 ? 6.961 -12.700 20.797 1.00 20.13 163 ALA B N 1
ATOM 2634 C CA . ALA B 1 163 ? 7.054 -13.383 22.089 1.00 22.68 163 ALA B CA 1
ATOM 2635 C C . ALA B 1 163 ? 6.626 -12.486 23.251 1.00 19.45 163 ALA B C 1
ATOM 2636 O O . ALA B 1 163 ? 7.204 -11.409 23.465 1.00 18.22 163 ALA B O 1
ATOM 2638 N N . ASN B 1 164 ? 5.598 -12.934 23.988 1.00 17.50 164 ASN B N 1
ATOM 2639 C CA . ASN B 1 164 ? 5.070 -12.288 25.189 1.00 16.78 164 ASN B CA 1
ATOM 2640 C C . ASN B 1 164 ? 4.518 -10.881 24.959 1.00 15.61 164 ASN B C 1
ATOM 2641 O O . ASN B 1 164 ? 4.264 -10.162 25.930 1.00 17.54 164 ASN B O 1
ATOM 2646 N N . VAL B 1 165 ? 4.304 -10.472 23.706 1.00 19.31 165 VAL B N 1
ATOM 2647 C CA . VAL B 1 165 ? 3.832 -9.111 23.445 1.00 17.51 165 VAL B CA 1
ATOM 2648 C C . VAL B 1 165 ? 2.395 -8.920 23.941 1.00 18.00 165 VAL B C 1
ATOM 2649 O O . VAL B 1 165 ? 2.104 -8.014 24.728 1.00 17.11 165 VAL B O 1
ATOM 2653 N N . ASP B 1 166 ? 1.474 -9.774 23.494 1.00 20.36 166 ASP B N 1
ATOM 2654 C CA . ASP B 1 166 ? 0.110 -9.712 24.005 1.00 18.01 166 ASP B CA 1
ATOM 2655 C C . ASP B 1 166 ? 0.087 -9.827 25.527 1.00 17.69 166 ASP B C 1
ATOM 2656 O O . ASP B 1 166 ? -0.693 -9.141 26.205 1.00 20.71 166 ASP B O 1
ATOM 2661 N N . LYS B 1 167 ? 0.943 -10.700 26.074 1.00 17.89 167 LYS B N 1
ATOM 2662 C CA . LYS B 1 167 ? 0.971 -10.938 27.514 1.00 18.66 167 LYS B CA 1
ATOM 2663 C C . LYS B 1 167 ? 1.205 -9.649 28.295 1.00 18.13 167 LYS B C 1
ATOM 2664 O O . LYS B 1 167 ? 0.494 -9.372 29.259 1.00 17.22 167 LYS B O 1
ATOM 2670 N N . VAL B 1 168 ? 2.197 -8.840 27.901 1.00 18.73 168 VAL B N 1
ATOM 2671 C CA . VAL B 1 168 ? 2.478 -7.649 28.716 1.00 18.47 168 VAL B CA 1
ATOM 2672 C C . VAL B 1 168 ? 1.305 -6.671 28.717 1.00 18.30 168 VAL B C 1
ATOM 2673 O O . VAL B 1 168 ? 0.962 -6.109 29.761 1.00 19.47 168 VAL B O 1
ATOM 2677 N N . PHE B 1 169 ? 0.657 -6.474 27.566 1.00 16.09 169 PHE B N 1
ATOM 2678 C CA . PHE B 1 169 ? -0.471 -5.554 27.513 1.00 15.16 169 PHE B CA 1
ATOM 2679 C C . PHE B 1 169 ? -1.670 -6.095 28.289 1.00 18.04 169 PHE B C 1
ATOM 2680 O O . PHE B 1 169 ? -2.345 -5.350 29.011 1.00 17.67 169 PHE B O 1
ATOM 2688 N N . PHE B 1 170 ? -1.948 -7.388 28.143 1.00 18.13 170 PHE B N 1
ATOM 2689 C CA . PHE B 1 170 ? -3.076 -7.977 28.857 1.00 19.04 170 PHE B CA 1
ATOM 2690 C C . PHE B 1 170 ? -2.818 -8.033 30.354 1.00 17.51 170 PHE B C 1
ATOM 2691 O O . PHE B 1 170 ? -3.715 -7.750 31.151 1.00 18.52 170 PHE B O 1
ATOM 2699 N N . ASP B 1 171 ? -1.597 -8.365 30.761 1.00 17.08 171 ASP B N 1
ATOM 2700 C CA . ASP B 1 171 ? -1.329 -8.452 32.194 1.00 21.84 171 ASP B CA 1
ATOM 2701 C C . ASP B 1 171 ? -1.400 -7.075 32.838 1.00 19.53 171 ASP B C 1
ATOM 2702 O O . ASP B 1 171 ? -1.898 -6.932 33.960 1.00 19.61 171 ASP B O 1
ATOM 2707 N N . LEU B 1 172 ? -0.926 -6.038 32.132 1.00 18.59 172 LEU B N 1
ATOM 2708 C CA . LEU B 1 172 ? -1.078 -4.684 32.657 1.00 19.24 172 LEU B CA 1
ATOM 2709 C C . LEU B 1 172 ? -2.543 -4.291 32.749 1.00 17.31 172 LEU B C 1
ATOM 2710 O O . LEU B 1 172 ? -2.959 -3.684 33.739 1.00 18.19 172 LEU B O 1
ATOM 2715 N N . MET B 1 173 ? -3.340 -4.623 31.731 1.00 19.12 173 MET B N 1
ATOM 2716 C CA . MET B 1 173 ? -4.775 -4.360 31.800 1.00 21.33 173 MET B CA 1
ATOM 2717 C C . MET B 1 173 ? -5.420 -5.056 32.992 1.00 23.65 173 MET B C 1
ATOM 2718 O O . MET B 1 173 ? -6.344 -4.513 33.605 1.00 22.22 173 MET B O 1
ATOM 2723 N N . ARG B 1 174 ? -4.970 -6.270 33.314 1.00 22.39 174 ARG B N 1
ATOM 2724 C CA . ARG B 1 174 ? -5.517 -6.957 34.482 1.00 23.87 174 ARG B CA 1
ATOM 2725 C C . ARG B 1 174 ? -5.152 -6.231 35.771 1.00 23.67 174 ARG B C 1
ATOM 2726 O O . ARG B 1 174 ? -5.977 -6.137 36.689 1.00 24.96 174 ARG B O 1
ATOM 2734 N N . GLU B 1 175 ? -3.943 -5.666 35.844 1.00 21.60 175 GLU B N 1
ATOM 2735 C CA . GLU B 1 175 ? -3.565 -4.884 37.021 1.00 21.89 175 GLU B CA 1
ATOM 2736 C C . GLU B 1 175 ? -4.409 -3.624 37.150 1.00 25.88 175 GLU B C 1
ATOM 2737 O O . GLU B 1 175 ? -4.819 -3.255 38.257 1.00 26.14 175 GLU B O 1
ATOM 2743 N N . ILE B 1 176 ? -4.641 -2.930 36.033 1.00 20.89 176 ILE B N 1
ATOM 2744 C CA . ILE B 1 176 ? -5.487 -1.740 36.046 1.00 25.76 176 ILE B CA 1
ATOM 2745 C C . ILE B 1 176 ? -6.901 -2.094 36.499 1.00 28.58 176 ILE B C 1
ATOM 2746 O O . ILE B 1 176 ? -7.494 -1.407 37.342 1.00 24.71 176 ILE B O 1
ATOM 2751 N N . ARG B 1 177 ? -7.467 -3.162 35.929 1.00 23.71 177 ARG B N 1
ATOM 2752 C CA . ARG B 1 177 ? -8.811 -3.609 36.293 1.00 27.76 177 ARG B CA 1
ATOM 2753 C C . ARG B 1 177 ? -8.911 -3.893 37.785 1.00 25.95 177 ARG B C 1
ATOM 2754 O O . ARG B 1 177 ? -9.876 -3.483 38.443 1.00 26.22 177 ARG B O 1
ATOM 2762 N N . THR B 1 178 ? -7.919 -4.603 38.330 1.00 25.52 178 THR B N 1
ATOM 2763 C CA . THR B 1 178 ? -7.910 -4.911 39.759 1.00 28.79 178 THR B CA 1
ATOM 2764 C C . THR B 1 178 ? -7.936 -3.635 40.593 1.00 34.54 178 THR B C 1
ATOM 2765 O O . THR B 1 178 ? -8.695 -3.527 41.566 1.00 32.65 178 THR B O 1
ATOM 2769 N N . LYS B 1 179 ? -7.114 -2.652 40.222 1.00 29.77 179 LYS B N 1
ATOM 2770 C CA . LYS B 1 179 ? -7.100 -1.389 40.952 1.00 31.58 179 LYS B CA 1
ATOM 2771 C C . LYS B 1 179 ? -8.435 -0.662 40.825 1.00 35.70 179 LYS B C 1
ATOM 2772 O O . LYS B 1 179 ? -8.931 -0.089 41.801 1.00 34.61 179 LYS B O 1
ATOM 2778 N N . LYS B 1 180 ? -9.042 -0.690 39.636 1.00 28.12 180 LYS B N 1
ATOM 2779 C CA . LYS B 1 180 ? -10.309 0.004 39.443 1.00 30.38 180 LYS B CA 1
ATOM 2780 C C . LYS B 1 180 ? -11.431 -0.660 40.229 1.00 39.20 180 LYS B C 1
ATOM 2781 O O . LYS B 1 180 ? -12.328 0.028 40.734 1.00 36.71 180 LYS B O 1
ATOM 2787 N N . MET B 1 181 ? -11.398 -1.987 40.337 1.00 34.46 181 MET B N 1
ATOM 2788 C CA . MET B 1 181 ? -12.444 -2.696 41.065 1.00 40.70 181 MET B CA 1
ATOM 2789 C C . MET B 1 181 ? -12.327 -2.464 42.565 1.00 46.03 181 MET B C 1
ATOM 2790 O O . MET B 1 181 ? -13.342 -2.308 43.254 1.00 51.48 181 MET B O 1
ATOM 2795 N N . SER B 1 182 ? -11.097 -2.418 43.086 1.00 40.58 182 SER B N 1
ATOM 2796 C CA . SER B 1 182 ? -10.873 -2.119 44.496 1.00 45.04 182 SER B CA 1
ATOM 2797 C C . SER B 1 182 ? -11.402 -0.748 44.909 1.00 46.96 182 SER B C 1
ATOM 2798 O O . SER B 1 182 ? -11.488 -0.475 46.111 1.00 48.03 182 SER B O 1
ATOM 2801 N N . GLU B 1 183 ? -11.741 0.119 43.957 1.00 52.76 183 GLU B N 1
ATOM 2802 C CA . GLU B 1 183 ? -12.284 1.437 44.265 1.00 46.69 183 GLU B CA 1
ATOM 2803 C C . GLU B 1 183 ? -13.805 1.436 44.166 1.00 48.55 183 GLU B C 1
ATOM 2804 O O . GLU B 1 183 ? -14.386 2.194 43.390 1.00 53.05 183 GLU B O 1
ATOM 2810 N N . GLN C 2 8 ? -1.196 15.047 0.880 1.00 47.88 395 GLN C N 1
ATOM 2811 C CA . GLN C 2 8 ? 0.006 15.809 1.184 1.00 45.59 395 GLN C CA 1
ATOM 2812 C C . GLN C 2 8 ? -0.323 17.095 1.955 1.00 44.68 395 GLN C C 1
ATOM 2813 O O . GLN C 2 8 ? -0.380 17.085 3.186 1.00 32.46 395 GLN C O 1
ATOM 2819 N N . ALA C 2 9 ? -0.558 18.193 1.226 1.00 35.70 396 ALA C N 1
ATOM 2820 C CA . ALA C 2 9 ? -0.713 19.494 1.874 1.00 37.79 396 ALA C CA 1
ATOM 2821 C C . ALA C 2 9 ? -1.922 19.525 2.804 1.00 29.65 396 ALA C C 1
ATOM 2822 O O . ALA C 2 9 ? -1.877 20.155 3.869 1.00 29.48 396 ALA C O 1
ATOM 2824 N N . GLY C 2 10 ? -3.017 18.871 2.409 1.00 33.20 397 GLY C N 1
ATOM 2825 C CA . GLY C 2 10 ? -4.193 18.835 3.263 1.00 31.71 397 GLY C CA 1
ATOM 2826 C C . GLY C 2 10 ? -3.928 18.133 4.580 1.00 25.10 397 GLY C C 1
ATOM 2827 O O . GLY C 2 10 ? -4.285 18.636 5.648 1.00 25.00 397 GLY C O 1
ATOM 2828 N N . ILE C 2 11 ? -3.282 16.970 4.524 1.00 28.19 398 ILE C N 1
ATOM 2829 C CA . ILE C 2 11 ? -2.965 16.248 5.752 1.00 23.60 398 ILE C CA 1
ATOM 2830 C C . ILE C 2 11 ? -1.951 17.024 6.583 1.00 28.38 398 ILE C C 1
ATOM 2831 O O . ILE C 2 11 ? -2.087 17.130 7.806 1.00 22.78 398 ILE C O 1
ATOM 2836 N N . LYS C 2 12 ? -0.934 17.598 5.934 1.00 24.45 399 LYS C N 1
ATOM 2837 C CA . LYS C 2 12 ? 0.090 18.321 6.679 1.00 27.00 399 LYS C CA 1
ATOM 2838 C C . LYS C 2 12 ? -0.483 19.539 7.405 1.00 25.06 399 LYS C C 1
ATOM 2839 O O . LYS C 2 12 ? -0.060 19.850 8.525 1.00 25.42 399 LYS C O 1
ATOM 2845 N N . GLU C 2 13 ? -1.452 20.238 6.798 1.00 22.16 400 GLU C N 1
ATOM 2846 C CA . GLU C 2 13 ? -2.069 21.376 7.482 1.00 29.72 400 GLU C CA 1
ATOM 2847 C C . GLU C 2 13 ? -2.955 20.924 8.637 1.00 21.87 400 GLU C C 1
ATOM 2848 O O . GLU C 2 13 ? -3.048 21.614 9.663 1.00 23.54 400 GLU C O 1
ATOM 2854 N N . GLU C 2 14 ? -3.621 19.777 8.488 1.00 22.44 401 GLU C N 1
ATOM 2855 C CA . GLU C 2 14 ? -4.380 19.236 9.604 1.00 24.76 401 GLU C CA 1
ATOM 2856 C C . GLU C 2 14 ? -3.466 18.817 10.743 1.00 19.11 401 GLU C C 1
ATOM 2857 O O . GLU C 2 14 ? -3.846 18.949 11.914 1.00 22.11 401 GLU C O 1
ATOM 2863 N N . ILE C 2 15 ? -2.272 18.315 10.429 1.00 19.32 402 ILE C N 1
ATOM 2864 C CA . ILE C 2 15 ? -1.313 17.970 11.474 1.00 20.66 402 ILE C CA 1
ATOM 2865 C C . ILE C 2 15 ? -0.902 19.217 12.243 1.00 21.50 402 ILE C C 1
ATOM 2866 O O . ILE C 2 15 ? -0.833 19.212 13.476 1.00 21.68 402 ILE C O 1
ATOM 2871 N N . ARG C 2 16 ? -0.662 20.318 11.534 1.00 24.24 403 ARG C N 1
ATOM 2872 C CA . ARG C 2 16 ? -0.317 21.551 12.231 1.00 24.78 403 ARG C CA 1
ATOM 2873 C C . ARG C 2 16 ? -1.476 22.054 13.081 1.00 21.84 403 ARG C C 1
ATOM 2874 O O . ARG C 2 16 ? -1.266 22.540 14.200 1.00 22.14 403 ARG C O 1
ATOM 2882 N N . ARG C 2 17 ? -2.706 21.955 12.568 1.00 22.43 404 ARG C N 1
ATOM 2883 C CA . ARG C 2 17 ? -3.879 22.343 13.346 1.00 24.80 404 ARG C CA 1
ATOM 2884 C C . ARG C 2 17 ? -3.971 21.537 14.636 1.00 23.24 404 ARG C C 1
ATOM 2885 O O . ARG C 2 17 ? -4.226 22.087 15.713 1.00 24.01 404 ARG C O 1
ATOM 2893 N N . GLN C 2 18 ? -3.800 20.218 14.536 1.00 22.04 405 GLN C N 1
ATOM 2894 C CA . GLN C 2 18 ? -3.926 19.376 15.721 1.00 22.38 405 GLN C CA 1
ATOM 2895 C C . GLN C 2 18 ? -2.755 19.560 16.673 1.00 19.04 405 GLN C C 1
ATOM 2896 O O . GLN C 2 18 ? -2.937 19.457 17.891 1.00 20.36 405 GLN C O 1
ATOM 2902 N N . GLU C 2 19 ? -1.551 19.808 16.146 1.00 23.10 406 GLU C N 1
ATOM 2903 C CA . GLU C 2 19 ? -0.415 20.118 17.011 1.00 21.53 406 GLU C CA 1
ATOM 2904 C C . GLU C 2 19 ? -0.661 21.394 17.808 1.00 20.15 406 GLU C C 1
ATOM 2905 O O . GLU C 2 19 ? -0.255 21.493 18.968 1.00 23.60 406 GLU C O 1
ATOM 2911 N N . PHE C 2 20 ? -1.297 22.390 17.195 1.00 22.10 407 PHE C N 1
ATOM 2912 C CA . PHE C 2 20 ? -1.614 23.611 17.927 1.00 26.17 407 PHE C CA 1
ATOM 2913 C C . PHE C 2 20 ? -2.564 23.305 19.075 1.00 25.39 407 PHE C C 1
ATOM 2914 O O . PHE C 2 20 ? -2.383 23.784 20.202 1.00 26.73 407 PHE C O 1
ATOM 2922 N N . LEU C 2 21 ? -3.596 22.505 18.806 1.00 20.95 408 LEU C N 1
ATOM 2923 C CA . LEU C 2 21 ? -4.521 22.122 19.864 1.00 22.16 408 LEU C CA 1
ATOM 2924 C C . LEU C 2 21 ? -3.821 21.309 20.951 1.00 21.98 408 LEU C C 1
ATOM 2925 O O . LEU C 2 21 ? -4.114 21.473 22.141 1.00 21.59 408 LEU C O 1
ATOM 2930 N N . LEU C 2 22 ? -2.888 20.433 20.564 1.00 21.58 409 LEU C N 1
ATOM 2931 C CA . LEU C 2 22 ? -2.143 19.658 21.553 1.00 18.46 409 LEU C CA 1
ATOM 2932 C C . LEU C 2 22 ? -1.320 20.564 22.463 1.00 20.75 409 LEU C C 1
ATOM 2933 O O . LEU C 2 22 ? -1.334 20.406 23.691 1.00 19.97 409 LEU C O 1
ATOM 2938 N N . ASN C 2 23 ? -0.610 21.533 21.878 1.00 22.53 410 ASN C N 1
ATOM 2939 C CA . ASN C 2 23 ? 0.171 22.478 22.675 1.00 22.53 410 ASN C CA 1
ATOM 2940 C C . ASN C 2 23 ? -0.717 23.213 23.667 1.00 23.40 410 ASN C C 1
ATOM 2941 O O . ASN C 2 23 ? -0.349 23.389 24.838 1.00 19.60 410 ASN C O 1
ATOM 2946 N N . SER C 2 24 ? -1.905 23.617 23.226 1.00 22.00 411 SER C N 1
ATOM 2947 C CA . SER C 2 24 ? -2.808 24.337 24.116 1.00 22.35 411 SER C CA 1
ATOM 2948 C C . SER C 2 24 ? -3.325 23.437 25.236 1.00 22.25 411 SER C C 1
ATOM 2949 O O . SER C 2 24 ? -3.516 23.896 26.368 1.00 22.42 411 SER C O 1
ATOM 2952 N N . LEU C 2 25 ? -3.549 22.144 24.951 1.00 19.57 412 LEU C N 1
ATOM 2953 C CA . LEU C 2 25 ? -3.955 21.227 26.007 1.00 18.75 412 LEU C CA 1
ATOM 2954 C C . LEU C 2 25 ? -2.837 21.012 27.024 1.00 17.93 412 LEU C C 1
ATOM 2955 O O . LEU C 2 25 ? -3.109 20.886 28.230 1.00 18.80 412 LEU C O 1
ATOM 2960 N N . HIS C 2 26 ? -1.587 20.929 26.564 1.00 17.97 413 HIS C N 1
ATOM 2961 C CA . HIS C 2 26 ? -0.462 20.853 27.487 1.00 17.72 413 HIS C CA 1
ATOM 2962 C C . HIS C 2 26 ? -0.401 22.080 28.390 1.00 15.89 413 HIS C C 1
ATOM 2963 O O . HIS C 2 26 ? -0.156 21.962 29.593 1.00 19.11 413 HIS C O 1
ATOM 2970 N N . ARG C 2 27 ? -0.604 23.264 27.818 1.00 18.09 414 ARG C N 1
ATOM 2971 C CA . ARG C 2 27 ? -0.648 24.470 28.636 1.00 20.34 414 ARG C CA 1
ATOM 2972 C C . ARG C 2 27 ? -1.753 24.374 29.677 1.00 19.04 414 ARG C C 1
ATOM 2973 O O . ARG C 2 27 ? -1.546 24.712 30.850 1.00 20.30 414 ARG C O 1
ATOM 2981 N N . ASP C 2 28 ? -2.933 23.901 29.272 1.00 18.49 415 ASP C N 1
ATOM 2982 C CA . ASP C 2 28 ? -4.049 23.810 30.199 1.00 18.60 415 ASP C CA 1
ATOM 2983 C C . ASP C 2 28 ? -3.785 22.799 31.307 1.00 19.94 415 ASP C C 1
ATOM 2984 O O . ASP C 2 28 ? -4.138 23.047 32.463 1.00 19.55 415 ASP C O 1
ATOM 2989 N N . LEU C 2 29 ? -3.158 21.656 30.979 1.00 17.65 416 LEU C N 1
ATOM 2990 C CA . LEU C 2 29 ? -2.997 20.581 31.960 1.00 19.75 416 LEU C CA 1
ATOM 2991 C C . LEU C 2 29 ? -1.871 20.847 32.949 1.00 21.96 416 LEU C C 1
ATOM 2992 O O . LEU C 2 29 ? -1.929 20.356 34.082 1.00 23.73 416 LEU C O 1
ATOM 2997 N N . GLN C 2 30 ? -0.852 21.605 32.549 1.00 20.12 417 GLN C N 1
ATOM 2998 C CA . GLN C 2 30 ? 0.355 21.749 33.359 1.00 20.61 417 GLN C CA 1
ATOM 2999 C C . GLN C 2 30 ? 0.028 22.374 34.712 1.00 20.23 417 GLN C C 1
ATOM 3000 O O . GLN C 2 30 ? -0.553 23.460 34.778 1.00 25.14 417 GLN C O 1
ATOM 3006 N N . GLY C 2 31 ? 0.427 21.692 35.785 1.00 22.93 418 GLY C N 1
ATOM 3007 C CA . GLY C 2 31 ? 0.223 22.174 37.140 1.00 27.89 418 GLY C CA 1
ATOM 3008 C C . GLY C 2 31 ? -1.213 22.273 37.608 1.00 27.75 418 GLY C C 1
ATOM 3009 O O . GLY C 2 31 ? -1.463 22.869 38.659 1.00 29.38 418 GLY C O 1
ATOM 3010 N N . GLY C 2 32 ? -2.168 21.717 36.876 1.00 21.99 419 GLY C N 1
ATOM 3011 C CA . GLY C 2 32 ? -3.559 21.920 37.205 1.00 22.97 419 GLY C CA 1
ATOM 3012 C C . GLY C 2 32 ? -4.132 20.863 38.136 1.00 25.95 419 GLY C C 1
ATOM 3013 O O . GLY C 2 32 ? -3.562 19.786 38.319 1.00 28.34 419 GLY C O 1
ATOM 3014 N N . ILE C 2 33 ? -5.272 21.212 38.735 1.00 24.33 420 ILE C N 1
ATOM 3015 C CA . ILE C 2 33 ? -6.120 20.213 39.375 1.00 29.27 420 ILE C CA 1
ATOM 3016 C C . ILE C 2 33 ? -6.433 19.133 38.349 1.00 37.39 420 ILE C C 1
ATOM 3017 O O . ILE C 2 33 ? -6.656 19.435 37.171 1.00 32.77 420 ILE C O 1
ATOM 3022 N N . LYS C 2 34 ? -6.428 17.867 38.792 1.00 28.22 421 LYS C N 1
ATOM 3023 C CA . LYS C 2 34 ? -6.661 16.734 37.903 1.00 28.12 421 LYS C CA 1
ATOM 3024 C C . LYS C 2 34 ? -7.888 16.986 37.034 1.00 36.33 421 LYS C C 1
ATOM 3025 O O . LYS C 2 34 ? -8.967 17.303 37.542 1.00 32.08 421 LYS C O 1
ATOM 3031 N N . ASP C 2 35 ? -7.711 16.906 35.714 1.00 31.88 422 ASP C N 1
ATOM 3032 C CA . ASP C 2 35 ? -8.794 17.175 34.764 1.00 31.00 422 ASP C CA 1
ATOM 3033 C C . ASP C 2 35 ? -8.881 15.999 33.795 1.00 31.34 422 ASP C C 1
ATOM 3034 O O . ASP C 2 35 ? -8.244 16.014 32.738 1.00 27.42 422 ASP C O 1
ATOM 3039 N N . LEU C 2 36 ? -9.698 15.005 34.146 1.00 29.87 423 LEU C N 1
ATOM 3040 C CA . LEU C 2 36 ? -9.791 13.793 33.337 1.00 27.84 423 LEU C CA 1
ATOM 3041 C C . LEU C 2 36 ? -10.338 14.079 31.946 1.00 25.57 423 LEU C C 1
ATOM 3042 O O . LEU C 2 36 ? -9.932 13.427 30.976 1.00 25.88 423 LEU C O 1
ATOM 3047 N N . SER C 2 37 ? -11.246 15.048 31.825 1.00 26.02 424 SER C N 1
ATOM 3048 C CA . SER C 2 37 ? -11.805 15.387 30.521 1.00 29.22 424 SER C CA 1
ATOM 3049 C C . SER C 2 37 ? -10.733 15.949 29.595 1.00 27.27 424 SER C C 1
ATOM 3050 O O . SER C 2 37 ? -10.681 15.602 28.407 1.00 27.93 424 SER C O 1
ATOM 3053 N N . LYS C 2 38 ? -9.865 16.809 30.123 1.00 25.82 425 LYS C N 1
ATOM 3054 C CA . LYS C 2 38 ? -8.812 17.374 29.289 1.00 23.78 425 LYS C CA 1
ATOM 3055 C C . LYS C 2 38 ? -7.760 16.326 28.955 1.00 20.97 425 LYS C C 1
ATOM 3056 O O . LYS C 2 38 ? -7.180 16.345 27.861 1.00 21.78 425 LYS C O 1
ATOM 3062 N N . GLU C 2 39 ? -7.485 15.415 29.887 1.00 20.67 426 GLU C N 1
ATOM 3063 C CA . GLU C 2 39 ? -6.560 14.333 29.582 1.00 21.99 426 GLU C CA 1
ATOM 3064 C C . GLU C 2 39 ? -7.112 13.461 28.465 1.00 21.45 426 GLU C C 1
ATOM 3065 O O . GLU C 2 39 ? -6.372 13.040 27.573 1.00 20.06 426 GLU C O 1
ATOM 3071 N N A SER C 2 40 ? -8.420 13.202 28.492 0.63 21.45 427 SER C N 1
ATOM 3072 N N B SER C 2 40 ? -8.424 13.209 28.480 0.37 21.48 427 SER C N 1
ATOM 3073 C CA A SER C 2 40 ? -9.038 12.407 27.436 0.63 21.19 427 SER C CA 1
ATOM 3074 C CA B SER C 2 40 ? -9.034 12.397 27.430 0.37 21.23 427 SER C CA 1
ATOM 3075 C C A SER C 2 40 ? -8.912 13.096 26.085 0.63 19.69 427 SER C C 1
ATOM 3076 C C B SER C 2 40 ? -8.955 13.088 26.074 0.37 19.75 427 SER C C 1
ATOM 3077 O O A SER C 2 40 ? -8.598 12.452 25.076 0.63 20.40 427 SER C O 1
ATOM 3078 O O B SER C 2 40 ? -8.721 12.434 25.050 0.37 20.50 427 SER C O 1
ATOM 3083 N N . ARG C 2 41 ? -9.156 14.406 26.043 1.00 22.42 428 ARG C N 1
ATOM 3084 C CA . ARG C 2 41 ? -9.005 15.142 24.793 1.00 20.56 428 ARG C CA 1
ATOM 3085 C C . ARG C 2 41 ? -7.565 15.092 24.281 1.00 17.87 428 ARG C C 1
ATOM 3086 O O . ARG C 2 41 ? -7.332 15.007 23.069 1.00 19.22 428 ARG C O 1
ATOM 3094 N N . MET C 2 42 ? -6.585 15.169 25.185 1.00 18.40 429 MET C N 1
ATOM 3095 C CA . MET C 2 42 ? -5.184 15.098 24.776 1.00 18.61 429 MET C CA 1
ATOM 3096 C C . MET C 2 42 ? -4.870 13.768 24.088 1.00 17.72 429 MET C C 1
ATOM 3097 O O . MET C 2 42 ? -4.230 13.737 23.030 1.00 18.01 429 MET C O 1
ATOM 3102 N N . TRP C 2 43 ? -5.295 12.650 24.683 1.00 19.21 430 TRP C N 1
ATOM 3103 C CA . TRP C 2 43 ? -5.039 11.373 24.028 1.00 15.73 430 TRP C CA 1
ATOM 3104 C C . TRP C 2 43 ? -5.789 11.257 22.706 1.00 15.93 430 TRP C C 1
ATOM 3105 O O . TRP C 2 43 ? -5.302 10.607 21.772 1.00 17.00 430 TRP C O 1
ATOM 3116 N N . GLU C 2 44 ? -6.974 11.857 22.614 1.00 18.17 431 GLU C N 1
ATOM 3117 C CA . GLU C 2 44 ? -7.726 11.840 21.364 1.00 18.72 431 GLU C CA 1
ATOM 3118 C C . GLU C 2 44 ? -7.001 12.617 20.268 1.00 16.77 431 GLU C C 1
ATOM 3119 O O . GLU C 2 44 ? -6.887 12.137 19.131 1.00 16.52 431 GLU C O 1
ATOM 3125 N N . VAL C 2 45 ? -6.479 13.797 20.604 1.00 17.64 432 VAL C N 1
ATOM 3126 C CA . VAL C 2 45 ? -5.706 14.577 19.637 1.00 16.32 432 VAL C CA 1
ATOM 3127 C C . VAL C 2 45 ? -4.466 13.809 19.194 1.00 16.81 432 VAL C C 1
ATOM 3128 O O . VAL C 2 45 ? -4.101 13.822 18.013 1.00 17.23 432 VAL C O 1
ATOM 3132 N N . LEU C 2 46 ? -3.794 13.140 20.136 1.00 17.37 433 LEU C N 1
ATOM 3133 C CA . LEU C 2 46 ? -2.630 12.345 19.779 1.00 17.29 433 LEU C CA 1
ATOM 3134 C C . LEU C 2 46 ? -3.019 11.204 18.857 1.00 18.38 433 L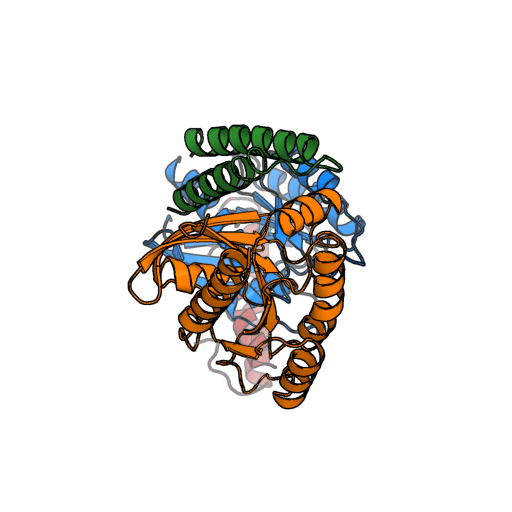EU C C 1
ATOM 3135 O O . LEU C 2 46 ? -2.285 10.890 17.921 1.00 16.79 433 LEU C O 1
ATOM 3140 N N . ARG C 2 47 ? -4.180 10.578 19.100 1.00 15.88 434 ARG C N 1
ATOM 3141 C CA . ARG C 2 47 ? -4.611 9.494 18.213 1.00 14.47 434 ARG C CA 1
ATOM 3142 C C . ARG C 2 47 ? -4.859 10.019 16.809 1.00 15.26 434 ARG C C 1
ATOM 3143 O O . ARG C 2 47 ? -4.571 9.338 15.820 1.00 17.91 434 ARG C O 1
ATOM 3151 N N . ILE C 2 48 ? -5.443 11.216 16.707 1.00 15.70 435 ILE C N 1
ATOM 3152 C CA . ILE C 2 48 ? -5.673 11.812 15.397 1.00 18.15 435 ILE C CA 1
ATOM 3153 C C . ILE C 2 48 ? -4.345 12.105 14.703 1.00 17.06 435 ILE C C 1
ATOM 3154 O O . ILE C 2 48 ? -4.159 11.772 13.533 1.00 17.27 435 ILE C O 1
ATOM 3159 N N . LEU C 2 49 ? -3.402 12.721 15.425 1.00 15.92 436 LEU C N 1
ATOM 3160 C CA . LEU C 2 49 ? -2.067 12.975 14.876 1.00 17.62 436 LEU C CA 1
ATOM 3161 C C . LEU C 2 49 ? -1.375 11.693 14.405 1.00 15.91 436 LEU C C 1
ATOM 3162 O O . LEU C 2 49 ? -0.728 11.674 13.347 1.00 18.07 436 LEU C O 1
ATOM 3167 N N . THR C 2 50 ? -1.438 10.635 15.219 1.00 15.75 437 THR C N 1
ATOM 3168 C CA . THR C 2 50 ? -0.865 9.356 14.824 1.00 15.54 437 THR C CA 1
ATOM 3169 C C . THR C 2 50 ? -1.498 8.854 13.536 1.00 17.53 437 THR C C 1
ATOM 3170 O O . THR C 2 50 ? -0.796 8.363 12.648 1.00 18.47 437 THR C O 1
ATOM 3174 N N . ALA C 2 51 ? -2.826 8.967 13.417 1.00 17.33 438 ALA C N 1
ATOM 3175 C CA . ALA C 2 51 ? -3.516 8.503 12.211 1.00 19.78 438 ALA C CA 1
ATOM 3176 C C . ALA C 2 51 ? -3.145 9.330 10.991 1.00 20.92 438 ALA C C 1
ATOM 3177 O O . ALA C 2 51 ? -3.008 8.786 9.887 1.00 21.01 438 ALA C O 1
ATOM 3179 N N . LEU C 2 52 ? -3.033 10.651 11.158 1.00 19.40 439 LEU C N 1
ATOM 3180 C CA . LEU C 2 52 ? -2.649 11.521 10.050 1.00 17.71 439 LEU C CA 1
ATOM 3181 C C . LEU C 2 52 ? -1.239 11.196 9.567 1.00 22.98 439 LEU C C 1
ATOM 3182 O O . LEU C 2 52 ? -0.984 11.135 8.358 1.00 22.94 439 LEU C O 1
ATOM 3187 N N . ARG C 2 53 ? -0.318 10.948 10.500 1.00 19.08 440 ARG C N 1
ATOM 3188 C CA . ARG C 2 53 ? 1.061 10.637 10.142 1.00 22.47 440 ARG C CA 1
ATOM 3189 C C . ARG C 2 53 ? 1.190 9.261 9.517 1.00 24.26 440 ARG C C 1
ATOM 3190 O O . ARG C 2 53 ? 2.076 9.042 8.676 1.00 26.00 440 ARG C O 1
ATOM 3198 N N . ARG C 2 54 ? 0.361 8.310 9.947 1.00 18.59 441 ARG C N 1
ATOM 3199 C CA . ARG C 2 54 ? 0.358 7.007 9.293 1.00 23.86 441 ARG C CA 1
ATOM 3200 C C . ARG C 2 54 ? -0.089 7.140 7.848 1.00 26.60 441 ARG C C 1
ATOM 3201 O O . ARG C 2 54 ? 0.470 6.493 6.956 1.00 26.89 441 ARG C O 1
ATOM 3209 N N . LYS C 2 55 ? -1.073 8.006 7.591 1.00 25.07 442 LYS C N 1
ATOM 3210 C CA . LYS C 2 55 ? -1.544 8.211 6.224 1.00 27.85 442 LYS C CA 1
ATOM 3211 C C . LYS C 2 55 ? -0.486 8.885 5.360 1.00 33.78 442 LYS C C 1
ATOM 3212 O O . LYS C 2 55 ? -0.422 8.630 4.152 1.00 39.51 442 LYS C O 1
ATOM 3218 N N . LEU C 2 56 ? 0.365 9.718 5.961 1.00 30.90 443 LEU C N 1
ATOM 3219 C CA . LEU C 2 56 ? 1.460 10.333 5.214 1.00 34.45 443 LEU C CA 1
ATOM 3220 C C . LEU C 2 56 ? 2.457 9.285 4.735 1.00 41.77 443 LEU C C 1
ATOM 3221 O O . LEU C 2 56 ? 3.007 9.395 3.633 1.00 48.30 443 LEU C O 1
ATOM 3226 N N . ARG C 2 57 ? 2.710 8.266 5.551 1.00 37.44 444 ARG C N 1
ATOM 3227 C CA . ARG C 2 57 ? 3.589 7.161 5.188 1.00 42.83 444 ARG C CA 1
ATOM 3228 C C . ARG C 2 57 ? 2.945 6.177 4.221 1.00 49.42 444 ARG C C 1
ATOM 3229 O O . ARG C 2 57 ? 3.450 5.055 4.091 1.00 61.08 444 ARG C O 1
ATOM 3237 N N . GLU C 2 58 ? 1.863 6.572 3.554 1.00 49.88 445 GLU C N 1
ATOM 3238 C CA . GLU C 2 58 ? 1.102 5.700 2.656 1.00 53.62 445 GLU C CA 1
ATOM 3239 C C . GLU C 2 58 ? 0.467 4.543 3.420 1.00 56.69 445 GLU C C 1
ATOM 3240 O O . GLU C 2 58 ? -0.696 4.619 3.816 1.00 57.24 445 GLU C O 1
ATOM 3246 N N . GLY D 2 1 ? 36.199 -10.167 -13.179 1.00 43.25 388 GLY D N 1
ATOM 3247 C CA . GLY D 2 1 ? 36.176 -8.715 -13.197 1.00 39.93 388 GLY D CA 1
ATOM 3248 C C . GLY D 2 1 ? 37.267 -8.069 -12.360 1.00 41.11 388 GLY D C 1
ATOM 3249 O O . GLY D 2 1 ? 38.227 -8.728 -11.965 1.00 36.09 388 GLY D O 1
ATOM 3250 N N . PRO D 2 2 ? 37.121 -6.771 -12.073 1.00 40.84 389 PRO D N 1
ATOM 3251 C CA . PRO D 2 2 ? 38.191 -6.060 -11.353 1.00 39.20 389 PRO D CA 1
ATOM 3252 C C . PRO D 2 2 ? 38.343 -6.475 -9.895 1.00 37.91 389 PRO D C 1
ATOM 3253 O O . PRO D 2 2 ? 39.381 -6.169 -9.294 1.00 33.59 389 PRO D O 1
ATOM 3257 N N . LEU D 2 3 ? 37.362 -7.169 -9.314 1.00 34.29 390 LEU D N 1
ATOM 3258 C CA . LEU D 2 3 ? 37.429 -7.616 -7.929 1.00 32.99 390 LEU D CA 1
ATOM 3259 C C . LEU D 2 3 ? 37.962 -9.041 -7.795 1.00 38.00 390 LEU D C 1
ATOM 3260 O O . LEU D 2 3 ? 37.791 -9.661 -6.739 1.00 37.22 390 LEU D O 1
ATOM 3265 N N . GLY D 2 4 ? 38.614 -9.563 -8.833 1.00 34.82 391 GLY D N 1
ATOM 3266 C CA . GLY D 2 4 ? 39.029 -10.953 -8.868 1.00 38.05 391 GLY D CA 1
ATOM 3267 C C . GLY D 2 4 ? 40.372 -11.278 -8.255 1.00 46.88 391 GLY D C 1
ATOM 3268 O O . GLY D 2 4 ? 40.665 -12.458 -8.040 1.00 52.52 391 GLY D O 1
ATOM 3269 N N . SER D 2 5 ? 41.205 -10.282 -7.962 1.00 40.48 392 SER D N 1
ATOM 3270 C CA . SER D 2 5 ? 42.518 -10.571 -7.405 1.00 37.66 392 SER D CA 1
ATOM 3271 C C . SER D 2 5 ? 42.422 -10.906 -5.922 1.00 50.78 392 SER D C 1
ATOM 3272 O O . SER D 2 5 ? 41.586 -10.363 -5.191 1.00 40.98 392 SER D O 1
ATOM 3275 N N . GLU D 2 6 ? 43.306 -11.805 -5.480 1.00 47.35 393 GLU D N 1
ATOM 3276 C CA . GLU D 2 6 ? 43.335 -12.281 -4.103 1.00 49.99 393 GLU D CA 1
ATOM 3277 C C . GLU D 2 6 ? 44.623 -11.949 -3.359 1.00 52.51 393 GLU D C 1
ATOM 3278 O O . GLU D 2 6 ? 44.734 -12.283 -2.174 1.00 59.67 393 GLU D O 1
ATOM 3284 N N . THR D 2 7 ? 45.600 -11.325 -4.009 1.00 43.33 394 THR D N 1
ATOM 3285 C CA . THR D 2 7 ? 46.829 -10.912 -3.346 1.00 42.74 394 THR D CA 1
ATOM 3286 C C . THR D 2 7 ? 46.767 -9.421 -3.041 1.00 45.79 394 THR D C 1
ATOM 3287 O O . THR D 2 7 ? 46.094 -8.657 -3.736 1.00 38.31 394 THR D O 1
ATOM 3291 N N . GLN D 2 8 ? 47.472 -9.010 -1.983 1.00 43.47 395 GLN D N 1
ATOM 3292 C CA . GLN D 2 8 ? 47.551 -7.587 -1.677 1.00 45.32 395 GLN D CA 1
ATOM 3293 C C . GLN D 2 8 ? 48.193 -6.823 -2.827 1.00 40.78 395 GLN D C 1
ATOM 3294 O O . GLN D 2 8 ? 47.728 -5.740 -3.200 1.00 39.14 395 GLN D O 1
ATOM 3300 N N . ALA D 2 9 ? 49.249 -7.385 -3.422 1.00 37.11 396 ALA D N 1
ATOM 3301 C CA . ALA D 2 9 ? 49.907 -6.711 -4.537 1.00 39.92 396 ALA D CA 1
ATOM 3302 C C . ALA D 2 9 ? 48.985 -6.605 -5.747 1.00 39.59 396 ALA D C 1
ATOM 3303 O O . ALA D 2 9 ? 48.979 -5.579 -6.440 1.00 37.77 396 ALA D O 1
ATOM 3305 N N . GLY D 2 10 ? 48.192 -7.646 -6.013 1.00 33.57 397 GLY D N 1
ATOM 3306 C CA . GLY D 2 10 ? 47.287 -7.593 -7.150 1.00 33.92 397 GLY D CA 1
ATOM 3307 C C . GLY D 2 10 ? 46.141 -6.620 -6.945 1.00 36.08 397 GLY D C 1
ATOM 3308 O O . GLY D 2 10 ? 45.744 -5.907 -7.872 1.00 29.16 397 GLY D O 1
ATOM 3309 N N . ILE D 2 11 ? 45.587 -6.583 -5.733 1.00 28.95 398 ILE D N 1
ATOM 3310 C CA . ILE D 2 11 ? 44.524 -5.629 -5.439 1.00 35.47 398 ILE D CA 1
ATOM 3311 C C . ILE D 2 11 ? 45.052 -4.206 -5.534 1.00 29.25 398 ILE D C 1
ATOM 3312 O O . ILE D 2 11 ? 44.396 -3.324 -6.099 1.00 26.98 398 ILE D O 1
ATOM 3317 N N . LYS D 2 12 ? 46.253 -3.967 -4.999 1.00 33.18 399 LYS D N 1
ATOM 3318 C CA . LYS D 2 12 ? 46.839 -2.634 -5.067 1.00 35.58 399 LYS D CA 1
ATOM 3319 C C . LYS D 2 12 ? 47.092 -2.219 -6.508 1.00 35.21 399 LYS D C 1
ATOM 3320 O O . LYS D 2 12 ? 46.894 -1.056 -6.871 1.00 31.95 399 LYS D O 1
ATOM 3326 N N . GLU D 2 13 ? 47.523 -3.159 -7.352 1.00 34.13 400 GLU D N 1
ATOM 3327 C CA . GLU D 2 13 ? 47.711 -2.828 -8.759 1.00 37.45 400 GLU D CA 1
ATOM 3328 C C . GLU D 2 13 ? 46.389 -2.446 -9.420 1.00 29.36 400 GLU D C 1
ATOM 3329 O O . GLU D 2 13 ? 46.339 -1.513 -10.229 1.00 29.87 400 GLU D O 1
ATOM 3335 N N . GLU D 2 14 ? 45.301 -3.148 -9.090 1.00 28.38 401 GLU D N 1
ATOM 3336 C CA . GLU D 2 14 ? 44.011 -2.782 -9.667 1.00 29.05 401 GLU D CA 1
ATOM 3337 C C . GLU D 2 14 ? 43.521 -1.434 -9.132 1.00 27.66 401 GLU D C 1
ATOM 3338 O O . GLU D 2 14 ? 42.942 -0.636 -9.880 1.00 25.65 401 GLU D O 1
ATOM 3344 N N . ILE D 2 15 ? 43.781 -1.145 -7.855 1.00 23.15 402 ILE D N 1
ATOM 3345 C CA . ILE D 2 15 ? 43.457 0.178 -7.313 1.00 28.25 402 ILE D CA 1
ATOM 3346 C C . ILE D 2 15 ? 44.201 1.269 -8.080 1.00 32.14 402 ILE D C 1
ATOM 3347 O O . ILE D 2 15 ? 43.608 2.273 -8.492 1.00 27.95 402 ILE D O 1
ATOM 3352 N N . ARG D 2 16 ? 45.511 1.084 -8.295 1.00 27.87 403 ARG D N 1
ATOM 3353 C CA . ARG D 2 16 ? 46.277 2.083 -9.038 1.00 31.55 403 ARG D CA 1
ATOM 3354 C C . ARG D 2 16 ? 45.721 2.277 -10.445 1.00 25.80 403 ARG D C 1
ATOM 3355 O O . ARG D 2 16 ? 45.670 3.407 -10.946 1.00 26.69 403 ARG D O 1
ATOM 3363 N N . ARG D 2 17 ? 45.256 1.198 -11.079 1.00 29.64 404 ARG D N 1
ATOM 3364 C CA . ARG D 2 17 ? 44.677 1.322 -12.412 1.00 28.49 404 ARG D CA 1
ATOM 3365 C C . ARG D 2 17 ? 43.351 2.067 -12.379 1.00 28.60 404 ARG D C 1
ATOM 3366 O O . ARG D 2 17 ? 43.094 2.923 -13.234 1.00 26.43 404 ARG D O 1
ATOM 3374 N N . GLN D 2 18 ? 42.485 1.746 -11.412 1.00 26.89 405 GLN D N 1
ATOM 3375 C CA . GLN D 2 18 ? 41.205 2.448 -11.323 1.00 25.13 405 GLN D CA 1
ATOM 3376 C C . GLN D 2 18 ? 41.397 3.923 -10.961 1.00 25.22 405 GLN D C 1
ATOM 3377 O O . GLN D 2 18 ? 40.690 4.787 -11.488 1.00 22.57 405 GLN D O 1
ATOM 3383 N N . GLU D 2 19 ? 42.341 4.234 -10.067 1.00 24.06 406 GLU D N 1
ATOM 3384 C CA . GLU D 2 19 ? 42.584 5.628 -9.707 1.00 26.46 406 GLU D CA 1
ATOM 3385 C C . GLU D 2 19 ? 43.106 6.422 -10.893 1.00 24.95 406 GLU D C 1
ATOM 3386 O O . GLU D 2 19 ? 42.814 7.620 -11.026 1.00 26.51 406 GLU D O 1
ATOM 3392 N N . PHE D 2 20 ? 43.875 5.775 -11.767 1.00 24.88 407 PHE D N 1
ATOM 3393 C CA . PHE D 2 20 ? 44.309 6.445 -12.986 1.00 26.43 407 PHE D CA 1
ATOM 3394 C C . PHE D 2 20 ? 43.115 6.767 -13.871 1.00 25.39 407 PHE D C 1
ATOM 3395 O O . PHE D 2 20 ? 43.002 7.877 -14.399 1.00 25.64 407 PHE D O 1
ATOM 3403 N N A LEU D 2 21 ? 42.215 5.797 -14.052 0.57 25.54 408 LEU D N 1
ATOM 3404 N N B LEU D 2 21 ? 42.202 5.806 -14.041 0.43 25.56 408 LEU D N 1
ATOM 3405 C CA A LEU D 2 21 ? 41.003 6.036 -14.829 0.57 25.84 408 LEU D CA 1
ATOM 3406 C CA B LEU D 2 21 ? 41.005 6.052 -14.840 0.43 25.87 408 LEU D CA 1
ATOM 3407 C C A LEU D 2 21 ? 40.157 7.139 -14.201 0.57 25.30 408 LEU D C 1
ATOM 3408 C C B LEU D 2 21 ? 40.123 7.121 -14.202 0.43 25.32 408 LEU D C 1
ATOM 3409 O O A LEU D 2 21 ? 39.607 7.992 -14.909 0.57 23.65 408 LEU D O 1
ATOM 3410 O O B LEU D 2 21 ? 39.511 7.934 -14.906 0.43 23.75 408 LEU D O 1
ATOM 3419 N N . LEU D 2 22 ? 40.052 7.143 -12.868 1.00 25.84 409 LEU D N 1
ATOM 3420 C CA . LEU D 2 22 ? 39.265 8.167 -12.184 1.00 26.25 409 LEU D CA 1
ATOM 3421 C C . LEU D 2 22 ? 39.846 9.555 -12.428 1.00 22.26 409 LEU D C 1
ATOM 3422 O O . LEU D 2 22 ? 39.115 10.504 -12.725 1.00 23.44 409 LEU D O 1
ATOM 3427 N N . ASN D 2 23 ? 41.167 9.688 -12.299 1.00 27.90 410 ASN D N 1
ATOM 3428 C CA . ASN D 2 23 ? 41.810 10.974 -12.548 1.00 27.09 410 ASN D CA 1
ATOM 3429 C C . ASN D 2 23 ? 41.585 11.438 -13.982 1.00 24.81 410 ASN D C 1
ATOM 3430 O O . ASN D 2 23 ? 41.353 12.627 -14.227 1.00 26.04 410 ASN D O 1
ATOM 3435 N N . SER D 2 24 ? 41.611 10.509 -14.943 1.00 25.67 411 SER D N 1
ATOM 3436 C CA . SER D 2 24 ? 41.387 10.894 -16.335 1.00 28.54 411 SER D CA 1
ATOM 3437 C C . SER D 2 24 ? 39.951 11.351 -16.550 1.00 28.99 411 SER D C 1
ATOM 3438 O O . SER D 2 24 ? 39.697 12.291 -17.315 1.00 29.10 411 SER D O 1
ATOM 3441 N N . LEU D 2 25 ? 39.004 10.712 -15.858 1.00 25.51 412 LEU D N 1
ATOM 3442 C CA . LEU D 2 25 ? 37.608 11.120 -15.926 1.00 23.20 412 LEU D CA 1
ATOM 3443 C C . LEU D 2 25 ? 37.416 12.517 -15.344 1.00 29.68 412 LEU D C 1
ATOM 3444 O O . LEU D 2 25 ? 36.680 13.330 -15.913 1.00 27.45 412 LEU D O 1
ATOM 3449 N N . HIS D 2 26 ? 38.073 12.811 -14.214 1.00 23.50 413 HIS D N 1
ATOM 3450 C CA . HIS D 2 26 ? 37.976 14.137 -13.612 1.00 25.27 413 HIS D CA 1
ATOM 3451 C C . HIS D 2 26 ? 38.553 15.200 -14.535 1.00 26.57 413 HIS D C 1
ATOM 3452 O O . HIS D 2 26 ? 37.982 16.286 -14.669 1.00 28.49 413 HIS D O 1
ATOM 3459 N N . ARG D 2 27 ? 39.685 14.901 -15.178 1.00 24.44 414 ARG D N 1
ATOM 3460 C CA . ARG D 2 27 ? 40.265 15.846 -16.131 1.00 30.21 414 ARG D CA 1
ATOM 3461 C C . ARG D 2 27 ? 39.281 16.168 -17.245 1.00 27.21 414 ARG D C 1
ATOM 3462 O O . ARG D 2 27 ? 39.147 17.328 -17.650 1.00 35.17 414 ARG D O 1
ATOM 3470 N N . ASP D 2 28 ? 38.565 15.160 -17.738 1.00 34.37 415 ASP D N 1
ATOM 3471 C CA . ASP D 2 28 ? 37.561 15.407 -18.765 1.00 29.19 415 ASP D CA 1
ATOM 3472 C C . ASP D 2 28 ? 36.382 16.203 -18.213 1.00 34.57 415 ASP D C 1
ATOM 3473 O O . ASP D 2 28 ? 35.914 17.151 -18.854 1.00 37.26 415 ASP D O 1
ATOM 3478 N N . LEU D 2 29 ? 35.907 15.851 -17.011 1.00 30.54 416 LEU D N 1
ATOM 3479 C CA . LEU D 2 29 ? 34.688 16.446 -16.467 1.00 26.14 416 LEU D CA 1
ATOM 3480 C C . LEU D 2 29 ? 34.877 17.876 -15.972 1.00 25.59 416 LEU D C 1
ATOM 3481 O O . LEU D 2 29 ? 33.888 18.611 -15.867 1.00 29.94 416 LEU D O 1
ATOM 3486 N N . GLN D 2 30 ? 36.112 18.285 -15.663 1.00 31.91 417 GLN D N 1
ATOM 3487 C CA . GLN D 2 30 ? 36.380 19.617 -15.127 1.00 34.20 417 GLN D CA 1
ATOM 3488 C C . GLN D 2 30 ? 36.170 20.725 -16.151 1.00 39.88 417 GLN D C 1
ATOM 3489 O O . GLN D 2 30 ? 36.330 21.902 -15.805 1.00 38.80 417 GLN D O 1
ATOM 3495 N N . GLY D 2 31 ? 35.854 20.389 -17.399 1.00 36.56 418 GLY D N 1
ATOM 3496 C CA . GLY D 2 31 ? 35.437 21.412 -18.340 1.00 34.87 418 GLY D CA 1
ATOM 3497 C C . GLY D 2 31 ? 34.058 21.969 -18.067 1.00 41.07 418 GLY D C 1
ATOM 3498 O O . GLY D 2 31 ? 33.701 23.004 -18.641 1.00 36.13 418 GLY D O 1
ATOM 3499 N N . GLY D 2 32 ? 33.275 21.305 -17.218 1.00 36.75 419 GLY D N 1
ATOM 3500 C CA . GLY D 2 32 ? 31.981 21.812 -16.811 1.00 39.64 419 GLY D CA 1
ATOM 3501 C C . GLY D 2 32 ? 30.846 21.569 -17.778 1.00 47.51 419 GLY D C 1
ATOM 3502 O O . GLY D 2 32 ? 29.731 22.044 -17.532 1.00 43.52 419 GLY D O 1
ATOM 3503 N N . ILE D 2 33 ? 31.084 20.858 -18.871 1.00 39.36 420 ILE D N 1
ATOM 3504 C CA . ILE D 2 33 ? 30.029 20.538 -19.822 1.00 44.52 420 ILE D CA 1
ATOM 3505 C C . ILE D 2 33 ? 29.393 19.223 -19.401 1.00 46.02 420 ILE D C 1
ATOM 3506 O O . ILE D 2 33 ? 30.096 18.232 -19.160 1.00 42.92 420 ILE D O 1
ATOM 3511 N N . LYS D 2 34 ? 28.065 19.219 -19.296 1.00 45.64 421 LYS D N 1
ATOM 3512 C CA . LYS D 2 34 ? 27.357 18.049 -18.798 1.00 40.22 421 LYS D CA 1
ATOM 3513 C C . LYS D 2 34 ? 27.652 16.840 -19.673 1.00 47.45 421 LYS D C 1
ATOM 3514 O O . LYS D 2 34 ? 27.679 16.931 -20.903 1.00 44.98 421 LYS D O 1
ATOM 3520 N N . ASP D 2 35 ? 27.895 15.703 -19.023 1.00 38.70 422 ASP D N 1
ATOM 3521 C CA . ASP D 2 35 ? 28.204 14.454 -19.721 1.00 39.81 422 ASP D CA 1
ATOM 3522 C C . ASP D 2 35 ? 27.762 13.323 -18.790 1.00 38.85 422 ASP D C 1
ATOM 3523 O O . ASP D 2 35 ? 28.552 12.819 -17.988 1.00 34.49 422 ASP D O 1
ATOM 3528 N N . LEU D 2 36 ? 26.486 12.943 -18.909 1.00 37.03 423 LEU D N 1
ATOM 3529 C CA . LEU D 2 36 ? 25.911 11.959 -17.998 1.00 41.51 423 LEU D CA 1
ATOM 3530 C C . LEU D 2 36 ? 26.574 10.595 -18.145 1.00 37.64 423 LEU D C 1
ATOM 3531 O O . LEU D 2 36 ? 26.694 9.856 -17.161 1.00 38.71 423 LEU D O 1
ATOM 3536 N N . SER D 2 37 ? 27.016 10.248 -19.354 1.00 36.39 424 SER D N 1
ATOM 3537 C CA . SER D 2 37 ? 27.687 8.968 -19.562 1.00 37.33 424 SER D CA 1
ATOM 3538 C C . SER D 2 37 ? 29.024 8.907 -18.829 1.00 40.10 424 SER D C 1
ATOM 3539 O O . SER D 2 37 ? 29.366 7.875 -18.233 1.00 32.59 424 SER D O 1
ATOM 3542 N N . LYS D 2 38 ? 29.797 9.994 -18.871 1.00 34.54 425 LYS D N 1
ATOM 3543 C CA . LYS D 2 38 ? 31.078 10.020 -18.171 1.00 37.07 425 LYS D CA 1
ATOM 3544 C C . LYS D 2 38 ? 30.881 10.070 -16.662 1.00 32.55 425 LYS D C 1
ATOM 3545 O O . LYS D 2 38 ? 31.636 9.438 -15.913 1.00 31.58 425 LYS D O 1
ATOM 3551 N N . GLU D 2 39 ? 29.883 10.827 -16.201 1.00 31.55 426 GLU D N 1
ATOM 3552 C CA . GLU D 2 39 ? 29.561 10.842 -14.778 1.00 32.18 426 GLU D CA 1
ATOM 3553 C C . GLU D 2 39 ? 29.181 9.443 -14.293 1.00 31.00 426 GLU D C 1
ATOM 3554 O O . GLU D 2 39 ? 29.600 9.026 -13.208 1.00 29.92 426 GLU D O 1
ATOM 3560 N N A SER D 2 40 ? 28.391 8.718 -15.085 0.52 32.53 427 SER D N 1
ATOM 3561 N N B SER D 2 40 ? 28.390 8.720 -15.086 0.48 32.52 427 SER D N 1
ATOM 3562 C CA A SER D 2 40 ? 28.025 7.354 -14.710 0.52 33.39 427 SER D CA 1
ATOM 3563 C CA B SER D 2 40 ? 28.022 7.354 -14.717 0.48 33.38 427 SER D CA 1
ATOM 3564 C C A SER D 2 40 ? 29.253 6.459 -14.619 0.52 31.70 427 SER D C 1
ATOM 3565 C C B SER D 2 40 ? 29.250 6.458 -14.623 0.48 31.70 427 SER D C 1
ATOM 3566 O O A SER D 2 40 ? 29.364 5.635 -13.703 0.52 33.81 427 SER D O 1
ATOM 3567 O O B SER D 2 40 ? 29.356 5.632 -13.708 0.48 33.78 427 SER D O 1
ATOM 3572 N N . ARG D 2 41 ? 30.188 6.609 -15.559 1.00 29.92 428 ARG D N 1
ATOM 3573 C CA . ARG D 2 41 ? 31.420 5.835 -15.510 1.00 29.23 428 ARG D CA 1
ATOM 3574 C C . ARG D 2 41 ? 32.246 6.197 -14.279 1.00 28.74 428 ARG D C 1
ATOM 3575 O O . ARG D 2 41 ? 32.892 5.331 -13.676 1.00 26.63 428 ARG D O 1
ATOM 3583 N N . MET D 2 42 ? 32.229 7.471 -13.886 1.00 28.23 429 MET D N 1
ATOM 3584 C CA . MET D 2 42 ? 32.955 7.889 -12.691 1.00 27.42 429 MET D CA 1
ATOM 3585 C C . MET D 2 42 ? 32.386 7.224 -11.438 1.00 24.09 429 MET D C 1
ATOM 3586 O O . MET D 2 42 ? 33.137 6.723 -10.593 1.00 22.58 429 MET D O 1
ATOM 3591 N N . TRP D 2 43 ? 31.059 7.218 -11.295 1.00 23.22 430 TRP D N 1
ATOM 3592 C CA . TRP D 2 43 ? 30.464 6.544 -10.139 1.00 26.59 430 TRP D CA 1
ATOM 3593 C C . TRP D 2 43 ? 30.793 5.054 -10.136 1.00 27.36 430 TRP D C 1
ATOM 3594 O O . TRP D 2 43 ? 31.024 4.466 -9.073 1.00 23.81 430 TRP D O 1
ATOM 3605 N N . GLU D 2 44 ? 30.811 4.425 -11.315 1.00 24.51 431 GLU D N 1
ATOM 3606 C CA . GLU D 2 44 ? 31.163 3.009 -11.381 1.00 27.46 431 GLU D CA 1
ATOM 3607 C C . GLU D 2 44 ? 32.602 2.768 -10.942 1.00 26.47 431 GLU D C 1
ATOM 3608 O O . GLU D 2 44 ? 32.871 1.831 -10.180 1.00 23.21 431 GLU D O 1
ATOM 3614 N N . VAL D 2 45 ? 33.541 3.599 -11.409 1.00 23.14 432 VAL D N 1
ATOM 3615 C CA . VAL D 2 45 ? 34.932 3.463 -10.982 1.00 24.82 432 VAL D CA 1
ATOM 3616 C C . VAL D 2 45 ? 35.040 3.620 -9.469 1.00 21.78 432 VAL D C 1
ATOM 3617 O O . VAL D 2 45 ? 35.763 2.870 -8.801 1.00 22.19 432 VAL D O 1
ATOM 3621 N N . LEU D 2 46 ? 34.325 4.595 -8.906 1.00 22.34 433 LEU D N 1
ATOM 3622 C CA . LEU D 2 46 ? 34.326 4.753 -7.455 1.00 19.20 433 LEU D CA 1
ATOM 3623 C C . LEU D 2 46 ? 33.770 3.518 -6.756 1.00 20.26 433 LEU D C 1
ATOM 3624 O O . LEU D 2 46 ? 34.302 3.095 -5.726 1.00 21.39 433 LEU D O 1
ATOM 3629 N N . ARG D 2 47 ? 32.700 2.925 -7.294 1.00 22.06 434 ARG D N 1
ATOM 3630 C CA . ARG D 2 47 ? 32.149 1.715 -6.683 1.00 24.00 434 ARG D CA 1
ATOM 3631 C C . ARG D 2 47 ? 33.177 0.599 -6.682 1.00 21.41 434 ARG D C 1
ATOM 3632 O O . ARG D 2 47 ? 33.319 -0.127 -5.688 1.00 22.81 434 ARG D O 1
ATOM 3640 N N . ILE D 2 48 ? 33.926 0.472 -7.777 1.00 19.54 435 ILE D N 1
ATOM 3641 C CA . ILE D 2 48 ? 34.973 -0.545 -7.861 1.00 21.27 435 ILE D CA 1
ATOM 3642 C C . ILE D 2 48 ? 36.078 -0.256 -6.852 1.00 22.38 435 ILE D C 1
ATOM 3643 O O . ILE D 2 48 ? 36.549 -1.163 -6.153 1.00 23.47 435 ILE D O 1
ATOM 3648 N N . LEU D 2 49 ? 36.510 1.011 -6.764 1.00 22.60 436 LEU D N 1
ATOM 3649 C CA . LEU D 2 49 ? 37.544 1.375 -5.797 1.00 20.97 436 LEU D CA 1
ATOM 3650 C C . LEU D 2 49 ? 37.096 1.108 -4.370 1.00 19.70 436 LEU D C 1
ATOM 3651 O O . LEU D 2 49 ? 37.872 0.596 -3.557 1.00 22.28 436 LEU D O 1
ATOM 3656 N N . THR D 2 50 ? 35.854 1.467 -4.044 1.00 21.27 437 THR D N 1
ATOM 3657 C CA . THR D 2 50 ? 35.322 1.188 -2.710 1.00 20.75 437 THR D CA 1
ATOM 3658 C C . THR D 2 50 ? 35.355 -0.305 -2.424 1.00 20.45 437 THR D C 1
ATOM 3659 O O . THR D 2 50 ? 35.806 -0.732 -1.354 1.00 22.65 437 THR D O 1
ATOM 3663 N N . ALA D 2 51 ? 34.927 -1.112 -3.394 1.00 21.48 438 ALA D N 1
ATOM 3664 C CA . ALA D 2 51 ? 34.943 -2.563 -3.217 1.00 24.24 438 ALA D CA 1
ATOM 3665 C C . ALA D 2 51 ? 36.363 -3.090 -3.049 1.00 22.19 438 ALA D C 1
ATOM 3666 O O . ALA D 2 51 ? 36.614 -3.963 -2.207 1.00 24.52 438 ALA D O 1
ATOM 3668 N N . LEU D 2 52 ? 37.307 -2.572 -3.843 1.00 20.10 439 LEU D N 1
ATOM 3669 C CA . LEU D 2 52 ? 38.690 -3.037 -3.768 1.00 20.40 439 LEU D CA 1
ATOM 3670 C C . LEU D 2 52 ? 39.313 -2.697 -2.423 1.00 25.32 439 LEU D C 1
ATOM 3671 O O . LEU D 2 52 ? 40.020 -3.522 -1.829 1.00 27.84 439 LEU D O 1
ATOM 3676 N N . ARG D 2 53 ? 39.067 -1.485 -1.927 1.00 26.25 440 ARG D N 1
ATOM 3677 C CA . ARG D 2 53 ? 39.666 -1.084 -0.662 1.00 27.27 440 ARG D CA 1
ATOM 3678 C C . ARG D 2 53 ? 39.130 -1.914 0.491 1.00 22.03 440 ARG D C 1
ATOM 3679 O O . ARG D 2 53 ? 39.852 -2.158 1.464 1.00 31.04 440 ARG D O 1
ATOM 3687 N N . ARG D 2 54 ? 37.871 -2.353 0.405 1.00 25.69 441 ARG D N 1
ATOM 3688 C CA . ARG D 2 54 ? 37.339 -3.225 1.444 1.00 28.38 441 ARG D CA 1
ATOM 3689 C C . ARG D 2 54 ? 37.966 -4.610 1.362 1.00 32.88 441 ARG D C 1
ATOM 3690 O O . ARG D 2 54 ? 38.267 -5.228 2.390 1.00 36.80 441 ARG D O 1
ATOM 3698 N N . LYS D 2 55 ? 38.176 -5.111 0.143 1.00 29.98 442 LYS D N 1
ATOM 3699 C CA . LYS D 2 55 ? 38.916 -6.356 -0.028 1.00 32.58 442 LYS D CA 1
ATOM 3700 C C . LYS D 2 55 ? 40.340 -6.235 0.489 1.00 32.74 442 LYS D C 1
ATOM 3701 O O . LYS D 2 55 ? 40.885 -7.203 1.029 1.00 39.96 442 LYS D O 1
ATOM 3707 N N . LEU D 2 56 ? 40.957 -5.061 0.330 1.00 35.45 443 LEU D N 1
ATOM 3708 C CA . LEU D 2 56 ? 42.349 -4.893 0.738 1.00 41.77 443 LEU D CA 1
ATOM 3709 C C . LEU D 2 56 ? 42.515 -5.074 2.243 1.00 42.78 443 LEU D C 1
ATOM 3710 O O . LEU D 2 56 ? 43.513 -5.645 2.700 1.00 50.62 443 LEU D O 1
ATOM 3715 N N . ARG D 2 57 ? 41.553 -4.601 3.026 1.00 41.87 444 ARG D N 1
ATOM 3716 C CA . ARG D 2 57 ? 41.590 -4.789 4.473 1.00 53.85 444 ARG D CA 1
ATOM 3717 C C . ARG D 2 57 ? 41.381 -6.252 4.860 1.00 49.72 444 ARG D C 1
ATOM 3718 O O . ARG D 2 57 ? 40.272 -6.783 4.763 1.00 51.20 444 ARG D O 1
#

GO terms:
  GO:0005525 GTP binding (F, IDA)
  GO:0005886 plasma membrane (C, IDA)
  GO:0030496 midbody (C, IDA)
  GO:0003924 GTPase activity (F, IDA)
  GO:0005515 protein binding (F, IPI)
  GO:0005525 GTP binding (F, TAS)
  GO:0007165 signal transduction (P, TAS)
  GO:0045742 positive regulation of epidermal growth factor receptor signaling pathway (P, IGI)
  GO:0031623 receptor internalization (P, IGI)
  GO:0045089 positive regulation of innate immune response (P, IDA)
  GO:0019003 GDP binding (F, IDA)
  GO:0005525 GTP binding (F, IMP)
  GO:0070062 extracellular exosome (C, HDA)
  GO:2000786 positive regulation of autophagosome assembly (P, IMP)
  GO:0051117 ATPase binding (F, IPI)
  GO:0031625 ubiquitin protein ligase binding (F, IPI)

Radius of gyration: 25.2 Å; Cα contacts (8 Å, |Δi|>4): 774; chains: 4; bounding box: 65×43×66 Å